Protein AF-A0A832MNH5-F1 (afdb_monomer)

Secondary structure (DSSP, 8-state):
-HHHHHHHHHHHHHHHSSS--HHHHHHHHHHHHHHHHHS----HHHHHHHHHHHHHHHHHHHHHHHH-SPP-SS-SPPHHHHHHHHHTTS--SSHHHHHHHHHHHHHHHHHHHT----HHHHHT-HHHHHHHHHHHHHHHHHHHHHHHHHHHHHTTS--S--SS----------SS------S--TTHHHHHHHHTSHHHHHHHHHHHHHHHHHHHH-GGGHHHHHHHHHHHHHHHTHHHHHHHHHHHHHHHHHHSPP----TTHHHHHHHHHHHHHHH-TTTHHHHHHHHHHHHHHHHHHT--TT-HHHHHHHHHHHHHHHHHHHHT--TTS-HHHHHHHHHHHHHHHHS-SBSS-GGGSGGG-HHHHHSHHHHHHHIIIIISTTSHHHHHHHHHHHHHHHHHHHHHHHHHHHHHHHHHHHHTTSEEEEEESSSEEEEE-TTSGGGSGGGHHHHHHHHHHHHHHHHHHHHHHHHHHHHHHHHHHHHHHHHHHHHHHS-HHHHHHHHHHHHHIIIII-GGGTTHHHHHIIIIITT--SPPPPPB-GGGBHHHHHHHHHHHHHHHHHHHS-TTTSHHHHHHHHHHHHHHHHTTTEEEE--STTSPPEEEE--S----HHHHHHHHHHHHHHHHHHTTTS--

Organism: NCBI:txid57487

Sequence (640 aa):
MLRKTVVFVVLILTLTCWALQLPDALNLYLELVREYETGSIQNPFLIKTVESLEHFALYRYYRFLIAGSVDKREATPDLGYYLSLIYSSYDFETEEEQLAAALFLSYLSSKLAKTRLTADYVMKDASFIDFFTRYRDVISREARSFFAWIIAYQVGLTDEKPPLDLVQRYRIEITDYSFTPPTDLKHLVDLTTFYSDPTIQSILTQALERVVENAKKDPARIAAHINREAAFVARDIVKPITNFQTYVAQTVQKITPGEKNYWWLRLIVYTCALFAAIRFVKLRSLLLGSVLGFEAIYLFFFFDPTSMYESLTYGLVLIFGFAFAALRLPKKRPIWLNVVCIILIVLAAIFPLVPRCEELSMDKREEFLGSRYYDLLKRELYVDELSLVSQYVRRLSSTMYTSMEDTKAIVNDLVETLANLNSRGVVTEILLSSNYGAFFNDLSSFFRYGGSKGRMEMFQPLSNTLRFYLLDERSRMKSFERDLDSLLKYSKRLVEYSAPRLRQEFKQHIEGLFSTKYPILSDLQSTFEKRIFQNSQRTASPHIRIFNNRSSLSIILITILVFLTNFFLNPKISVGPSIVLLIVSVMGWLNVRNLMLIVEQTSPLLQLQTSSSINPLVFLVAMFVASVNLLKLFRKGESR

pLDDT: mean 84.77, std 11.6, range [29.55, 96.69]

Radius of gyration: 37.99 Å; Cα contacts (8 Å, |Δi|>4): 698; chains: 1; bounding box: 120×50×114 Å

Foldseek 3Di:
DVVVVVVVVVLVVVLVPFAQPLVLLLVLLVVLLVCVVVVVDDDPLSVLLVVLLLLVLLLLQLCCLQVNDDDPPDPDDQQLVSSVLSLVVDDDPDLSPLQSSLLNSLVLLCVLQVHAQALVSSVPRPSLVVSLVVVLVLQLVLQLLLLLQVLCVLQCVDPDDRPDPDDNPHDDDDDPDDDDRDPDRSNSVVSRVLCPPVVLVVLSVVLSVQLVVVCVVPVVCSSVSSSVSSSVSSVVSVVVSVVVSSVSSNVSSVPPDDDPDPVCVLVVVLVVLVVVLVVPVVCVLVSLLVNLLVVLVCLQPPDDCLDPVRVVVLVVCLVVLVVCLVVCQDPPDPSPVLVVLVVLLVVQQVDFQFPQFPCSFQQVCVVSCVGPSVVVSLQQCDNPCPHLPNVLLVLLLVLLVVLVVLVVVLVVLVVVLVVVCVVQQAWVDFDPDPDGDTHGDCVHPCVDPVNVVVVCVSCVVSVVSVVVSVVVNVVSVVVSVVSVVVSLVSLQSSLQRDHPVSNVVVLVSVVCCCVPVRVSCVVCNVVCCVRRVPVRPDHTRDTHGQCFFSLSVSLSSLLSSLSSCLSPHPLSNSLSSLVSSLVSLVVCVVCVQFTQGDSHNSRHTNTGGTPGDGDSSSSVSSNSSSVVSVVVVVVVVVPD

Solvent-accessible surface area (backbone atoms only — not comparable to full-atom values): 34777 Å² total; per-residue (Å²): 113,70,73,60,52,51,51,51,52,50,51,50,54,62,60,65,74,48,37,87,49,62,70,57,17,52,50,52,25,52,47,54,51,48,25,64,75,70,66,66,73,75,55,69,69,56,52,52,44,58,58,47,45,53,38,48,28,49,35,54,35,52,44,39,73,44,72,40,87,74,76,92,66,93,73,75,77,55,70,36,50,64,51,27,56,53,57,77,70,55,89,67,94,47,71,33,56,47,53,15,49,22,52,41,48,33,48,50,42,22,59,45,63,73,48,81,66,39,36,69,56,37,67,67,17,43,36,40,45,50,50,52,49,53,51,48,55,52,50,42,54,51,34,25,58,52,40,29,43,47,47,37,24,28,36,46,54,38,87,70,77,59,103,57,102,76,70,66,78,42,78,56,95,64,94,88,64,84,73,79,76,84,88,78,61,50,48,49,66,56,53,54,56,49,52,68,38,68,68,52,47,52,50,44,53,54,37,47,52,52,38,56,54,46,35,75,76,44,59,91,47,41,70,59,44,41,52,51,40,12,44,56,49,19,60,60,49,55,57,53,51,53,53,49,52,52,49,52,27,48,48,47,45,69,70,52,86,76,86,80,79,63,70,68,56,53,55,58,54,46,52,53,41,50,52,47,26,69,75,36,66,89,49,23,41,58,42,55,8,47,52,48,21,52,48,42,52,41,41,63,76,66,59,52,78,52,39,69,70,56,39,49,52,55,48,49,54,49,55,53,50,50,50,51,53,67,74,59,66,62,95,85,61,82,51,61,65,60,51,50,50,51,52,46,52,54,51,35,71,70,48,43,34,28,58,45,32,55,83,72,20,49,70,69,38,63,69,45,72,74,34,76,47,38,59,51,46,50,32,57,56,45,68,36,77,85,7,64,50,34,46,40,53,51,49,47,48,49,52,50,52,54,50,52,52,53,52,51,49,54,53,47,54,52,51,50,54,51,50,55,33,35,77,69,52,38,37,76,50,74,42,92,57,101,63,74,48,77,41,66,39,81,85,33,65,67,79,39,81,89,16,50,65,61,53,50,65,65,46,47,61,57,53,53,50,53,54,50,50,58,53,50,51,55,51,47,50,57,48,42,54,54,48,49,52,50,46,49,54,47,50,37,44,39,41,32,50,31,24,73,68,58,39,52,55,48,51,53,48,51,52,47,41,23,66,69,77,38,52,93,46,43,79,50,53,64,52,46,45,62,72,40,60,70,76,46,87,60,65,48,40,51,65,40,44,36,81,32,24,54,66,52,34,25,50,50,54,38,40,49,52,39,49,50,38,43,70,78,46,59,50,72,28,29,46,48,28,23,54,50,42,41,55,51,32,51,52,46,58,76,45,57,46,62,37,41,30,56,66,52,71,50,47,59,68,43,77,44,77,56,89,54,64,71,51,62,54,57,43,54,45,34,42,48,55,27,50,56,50,54,52,58,50,57,64,61,65,78,76,118

Mean predicted aligned error: 11.55 Å

Structure (mmCIF, N/CA/C/O backbone):
data_AF-A0A832MNH5-F1
#
_entry.id   AF-A0A832MNH5-F1
#
loop_
_atom_site.group_PDB
_atom_site.id
_atom_site.type_symbol
_atom_site.label_atom_id
_atom_site.label_alt_id
_atom_site.label_comp_id
_atom_site.label_asym_id
_atom_site.label_entity_id
_atom_site.label_seq_id
_atom_site.pdbx_PDB_ins_code
_atom_site.Cartn_x
_atom_site.Cartn_y
_atom_site.Cartn_z
_atom_site.occupancy
_atom_site.B_iso_or_equiv
_atom_site.auth_seq_id
_atom_site.auth_comp_id
_atom_site.auth_asym_id
_atom_site.auth_atom_id
_atom_site.pdbx_PDB_model_num
ATOM 1 N N . MET A 1 1 ? -53.118 -19.134 -32.551 1.00 46.53 1 MET A N 1
ATOM 2 C CA . MET A 1 1 ? -52.658 -17.890 -31.891 1.00 46.53 1 MET A CA 1
ATOM 3 C C . MET A 1 1 ? -51.811 -18.155 -30.648 1.00 46.53 1 MET A C 1
ATOM 5 O O . MET A 1 1 ? -50.698 -17.658 -30.641 1.00 46.53 1 MET A O 1
ATOM 9 N N . LEU A 1 2 ? -52.235 -19.001 -29.694 1.00 42.25 2 LEU A N 1
ATOM 10 C CA . LEU A 1 2 ? -51.480 -19.311 -28.457 1.00 42.25 2 LEU A CA 1
ATOM 11 C C . LEU A 1 2 ? -49.992 -19.680 -28.656 1.00 42.25 2 LEU A C 1
ATOM 13 O O . LEU A 1 2 ? -49.142 -19.248 -27.891 1.00 42.25 2 LEU A O 1
ATOM 17 N N . ARG A 1 3 ? -49.654 -20.441 -29.707 1.00 41.94 3 ARG A N 1
ATOM 18 C CA . ARG A 1 3 ? -48.266 -20.868 -29.978 1.00 41.94 3 ARG A CA 1
ATOM 19 C C . ARG A 1 3 ? -47.339 -19.713 -30.389 1.00 41.94 3 ARG A C 1
ATOM 21 O O . ARG A 1 3 ? -46.161 -19.757 -30.071 1.00 41.94 3 ARG A O 1
ATOM 28 N N . LYS A 1 4 ? -47.865 -18.674 -31.057 1.00 42.59 4 LYS A N 1
ATOM 29 C CA . LYS A 1 4 ? -47.094 -17.471 -31.426 1.00 42.59 4 LYS A CA 1
ATOM 30 C C . LYS A 1 4 ? -46.945 -16.519 -30.237 1.00 42.59 4 LYS A C 1
ATOM 32 O O . LYS A 1 4 ? -45.876 -15.954 -30.073 1.00 42.59 4 LYS A O 1
ATOM 37 N N . THR A 1 5 ? -47.960 -16.399 -29.378 1.00 48.41 5 THR A N 1
ATOM 38 C CA . THR A 1 5 ? -47.883 -15.586 -28.152 1.00 48.41 5 THR A CA 1
ATOM 39 C C . THR A 1 5 ? -46.960 -16.196 -27.101 1.00 48.41 5 THR A C 1
ATOM 41 O O . THR A 1 5 ? -46.208 -15.459 -26.482 1.00 48.41 5 THR A O 1
ATOM 44 N N . VAL A 1 6 ? -46.940 -17.524 -26.936 1.00 49.06 6 VAL A N 1
ATOM 45 C CA . VAL A 1 6 ? -46.003 -18.193 -26.013 1.00 49.06 6 VAL A CA 1
ATOM 46 C C . VAL A 1 6 ? -44.562 -18.092 -26.514 1.00 49.06 6 VAL A C 1
ATOM 48 O O . VAL A 1 6 ? -43.682 -17.796 -25.722 1.00 49.06 6 VAL A O 1
ATOM 51 N N . VAL A 1 7 ? -44.310 -18.240 -27.821 1.00 48.41 7 VAL A N 1
ATOM 52 C CA . VAL A 1 7 ? -42.964 -18.019 -28.385 1.00 48.41 7 VAL A CA 1
ATOM 53 C C . VAL A 1 7 ? -42.536 -16.557 -28.243 1.00 48.41 7 VAL A C 1
ATOM 55 O O . VAL A 1 7 ? -41.388 -16.318 -27.910 1.00 48.41 7 VAL A O 1
ATOM 58 N N . PHE A 1 8 ? -43.444 -15.588 -28.409 1.00 46.19 8 PHE A N 1
ATOM 59 C CA . PHE A 1 8 ? -43.148 -14.160 -28.231 1.00 46.19 8 PHE A CA 1
ATOM 60 C C . PHE A 1 8 ? -42.892 -13.787 -26.761 1.00 46.19 8 PHE A C 1
ATOM 62 O O . PHE A 1 8 ? -41.974 -13.030 -26.479 1.00 46.19 8 PHE A O 1
ATOM 69 N N . VAL A 1 9 ? -43.643 -14.362 -25.814 1.00 46.88 9 VAL A N 1
ATOM 70 C CA . VAL A 1 9 ? -43.421 -14.168 -24.368 1.00 46.88 9 VAL A CA 1
ATOM 71 C C . VAL A 1 9 ? -42.144 -14.868 -23.903 1.00 46.88 9 VAL A C 1
ATOM 73 O O . VAL A 1 9 ? -41.419 -14.292 -23.106 1.00 46.88 9 VAL A O 1
ATOM 76 N N . VAL A 1 10 ? -41.819 -16.054 -24.430 1.00 45.59 10 VAL A N 1
ATOM 77 C CA . VAL A 1 10 ? -40.551 -16.746 -24.141 1.00 45.59 10 VAL A CA 1
ATOM 78 C C . VAL A 1 10 ? -39.364 -16.012 -24.775 1.00 45.59 10 VAL A C 1
ATOM 80 O O . VAL A 1 10 ? -38.353 -15.874 -24.103 1.00 45.59 10 VAL A O 1
ATOM 83 N N . LEU A 1 11 ? -39.495 -15.456 -25.990 1.00 43.59 11 LEU A N 1
ATOM 84 C CA . LEU A 1 11 ? -38.457 -14.615 -26.608 1.00 43.59 11 LEU A CA 1
ATOM 85 C C . LEU A 1 11 ? -38.234 -13.310 -25.834 1.00 43.59 11 LEU A C 1
ATOM 87 O O . LEU A 1 11 ? -37.090 -12.912 -25.634 1.00 43.59 11 LEU A O 1
ATOM 91 N N . ILE A 1 12 ? -39.309 -12.666 -25.364 1.00 43.06 12 ILE A N 1
ATOM 92 C CA . ILE A 1 12 ? -39.227 -11.460 -24.528 1.00 43.06 12 ILE A CA 1
ATOM 93 C C . ILE A 1 12 ? -38.635 -11.787 -23.152 1.00 43.06 12 ILE A C 1
ATOM 95 O O . ILE A 1 12 ? -37.790 -11.031 -22.686 1.00 43.06 12 ILE A O 1
ATOM 99 N N . LEU A 1 13 ? -38.988 -12.923 -22.536 1.00 35.66 13 LEU A N 1
ATOM 100 C CA . LEU A 1 13 ? -38.376 -13.354 -21.273 1.00 35.66 13 LEU A CA 1
ATOM 101 C C . LEU A 1 13 ? -36.886 -13.688 -21.434 1.00 35.66 13 LEU A C 1
ATOM 103 O O . LEU A 1 13 ? -36.093 -13.346 -20.562 1.00 35.66 13 LEU A O 1
ATOM 107 N N . THR A 1 14 ? -36.479 -14.296 -22.555 1.00 37.00 14 THR A N 1
ATOM 108 C CA . THR A 1 14 ? -35.053 -14.525 -22.841 1.00 37.00 14 THR A CA 1
ATOM 109 C C . THR A 1 14 ? -34.303 -13.229 -23.162 1.00 37.00 14 THR A C 1
ATOM 111 O O . THR A 1 14 ? -33.125 -13.133 -22.837 1.00 37.00 14 THR A O 1
ATOM 114 N N . LEU A 1 15 ? -34.979 -12.211 -23.714 1.00 37.72 15 LEU A N 1
ATOM 115 C CA . LEU A 1 15 ? -34.418 -10.873 -23.958 1.00 37.72 15 LEU A CA 1
ATOM 116 C C . LEU A 1 15 ? -34.297 -10.025 -22.678 1.00 37.72 15 LEU A C 1
ATOM 118 O O . LEU A 1 15 ? -33.473 -9.118 -22.636 1.00 37.72 15 LEU A O 1
ATOM 122 N N . THR A 1 16 ? -35.070 -10.315 -21.625 1.00 37.19 16 THR A N 1
ATOM 123 C CA . THR A 1 16 ? -34.945 -9.634 -20.319 1.00 37.19 16 THR A CA 1
ATOM 124 C C . THR A 1 16 ? -33.882 -10.234 -19.399 1.00 37.19 16 THR A C 1
ATOM 126 O O . THR A 1 16 ? -33.537 -9.616 -18.398 1.00 37.19 16 THR A O 1
ATOM 129 N N . CYS A 1 17 ? -33.340 -11.413 -19.716 1.00 33.81 17 CYS A N 1
ATOM 130 C CA . CYS A 1 17 ? -32.379 -12.097 -18.845 1.00 33.81 17 CYS A CA 1
ATOM 131 C C . CYS A 1 17 ? -30.918 -11.618 -18.981 1.00 33.81 17 CYS A C 1
ATOM 133 O O . CYS A 1 17 ? -30.065 -12.199 -18.321 1.00 33.81 17 CYS A O 1
ATOM 135 N N . TRP A 1 18 ? -30.602 -10.632 -19.836 1.00 48.25 18 TRP A N 1
ATOM 136 C CA . TRP A 1 18 ? -29.202 -10.376 -20.232 1.00 48.25 18 TRP A CA 1
ATOM 137 C C . TRP A 1 18 ? -28.800 -8.895 -20.416 1.00 48.25 18 TRP A C 1
ATOM 139 O O . TRP A 1 18 ? -27.754 -8.642 -21.005 1.00 48.25 18 TRP A O 1
ATOM 149 N N . ALA A 1 19 ? -29.573 -7.929 -19.902 1.00 60.22 19 ALA A N 1
ATOM 150 C CA . ALA A 1 19 ? -29.163 -6.516 -19.795 1.00 60.22 19 ALA A CA 1
ATOM 151 C C . ALA A 1 19 ? -28.878 -6.161 -18.327 1.00 60.22 19 ALA A C 1
ATOM 153 O O . ALA A 1 19 ? -29.537 -6.734 -17.461 1.00 60.22 19 ALA A O 1
ATOM 154 N N . LEU A 1 20 ? -27.966 -5.215 -18.055 1.00 72.75 20 LEU A N 1
ATOM 155 C CA . LEU A 1 20 ? -27.570 -4.851 -16.688 1.00 72.75 20 LEU A CA 1
ATOM 156 C C . LEU A 1 20 ? -28.788 -4.392 -15.874 1.00 72.75 20 LEU A C 1
ATOM 158 O O . LEU A 1 20 ? -29.301 -3.278 -16.035 1.00 72.75 20 LEU A O 1
ATOM 162 N N . GLN A 1 21 ? -29.233 -5.226 -14.940 1.00 80.88 21 GLN A N 1
ATOM 163 C CA . GLN A 1 21 ? -30.368 -4.925 -14.079 1.00 80.88 21 GLN A CA 1
ATOM 164 C C . GLN A 1 21 ? -29.902 -4.094 -12.888 1.00 80.88 21 GLN A C 1
ATOM 166 O O . GLN A 1 21 ? -29.663 -4.588 -11.787 1.00 80.88 21 GLN A O 1
ATOM 171 N N . LEU A 1 22 ? -29.790 -2.781 -13.104 1.00 83.44 22 LEU A N 1
ATOM 172 C CA . LEU A 1 22 ? -29.349 -1.849 -12.066 1.00 83.44 22 LEU A CA 1
ATOM 173 C C . LEU A 1 22 ? -30.113 -1.996 -10.729 1.00 83.44 22 LEU A C 1
ATOM 175 O O . LEU A 1 22 ? -29.455 -1.945 -9.690 1.00 83.44 22 LEU A O 1
ATOM 179 N N . PRO A 1 23 ? -31.451 -2.179 -10.689 1.00 86.25 23 PRO A N 1
ATOM 180 C CA . PRO A 1 23 ? -32.159 -2.389 -9.425 1.00 86.25 23 PRO A CA 1
ATOM 181 C C . PRO A 1 23 ? -31.657 -3.609 -8.643 1.00 86.25 23 PRO A C 1
ATOM 183 O O . PRO A 1 23 ? -31.485 -3.517 -7.429 1.00 86.25 23 PRO A O 1
ATOM 186 N N . ASP A 1 24 ? -31.363 -4.711 -9.330 1.00 88.56 24 ASP A N 1
ATOM 187 C CA . ASP A 1 24 ? -30.902 -5.954 -8.712 1.00 88.56 24 ASP A CA 1
ATOM 188 C C . ASP A 1 24 ? -29.473 -5.804 -8.191 1.00 88.56 24 ASP A C 1
ATOM 190 O O . ASP A 1 24 ? -29.202 -6.131 -7.034 1.00 88.56 24 ASP A O 1
ATOM 194 N N . ALA A 1 25 ? -28.592 -5.174 -8.974 1.00 90.88 25 ALA A N 1
ATOM 195 C CA . ALA A 1 25 ? -27.240 -4.829 -8.534 1.00 90.88 25 ALA A CA 1
ATOM 196 C C . ALA A 1 25 ? -27.244 -3.915 -7.291 1.00 90.88 25 ALA A C 1
ATOM 198 O O . ALA A 1 25 ? -26.451 -4.099 -6.367 1.00 90.88 25 ALA A O 1
ATOM 199 N N . LEU A 1 26 ? -28.147 -2.927 -7.230 1.00 91.12 26 LEU A N 1
ATOM 200 C CA . LEU A 1 26 ? -28.269 -2.030 -6.075 1.00 91.12 26 LEU A CA 1
ATOM 201 C C . LEU A 1 26 ? -28.852 -2.740 -4.845 1.00 91.12 26 LEU A C 1
ATOM 203 O O . LEU A 1 26 ? -28.420 -2.458 -3.727 1.00 91.12 26 LEU A O 1
ATOM 207 N N . ASN A 1 27 ? -29.798 -3.663 -5.032 1.00 93.44 27 ASN A N 1
ATOM 208 C CA . ASN A 1 27 ? -30.340 -4.481 -3.946 1.00 93.44 27 ASN A CA 1
ATOM 209 C C . ASN A 1 27 ? -29.266 -5.405 -3.363 1.00 93.44 27 ASN A C 1
ATOM 211 O O . ASN A 1 27 ? -29.088 -5.426 -2.144 1.00 93.44 27 ASN A O 1
ATOM 215 N N . LEU A 1 28 ? -28.498 -6.082 -4.221 1.00 93.88 28 LEU A N 1
ATOM 216 C CA . LEU A 1 28 ? -27.390 -6.944 -3.808 1.00 93.88 28 LEU A CA 1
ATOM 217 C C . LEU A 1 28 ? -26.290 -6.130 -3.110 1.00 93.88 28 LEU A C 1
ATOM 219 O O . LEU A 1 28 ? -25.780 -6.531 -2.069 1.00 93.88 28 LEU A O 1
ATOM 223 N N . TYR A 1 29 ? -25.982 -4.927 -3.603 1.00 95.06 29 TYR A N 1
ATOM 224 C CA . TYR A 1 29 ? -25.091 -3.990 -2.913 1.00 95.06 29 TYR A CA 1
ATOM 225 C C . TYR A 1 29 ? -25.575 -3.659 -1.488 1.00 95.06 29 TYR A C 1
ATOM 227 O O . TYR A 1 29 ? -24.785 -3.702 -0.542 1.00 95.06 29 TYR A O 1
ATOM 235 N N . LEU A 1 30 ? -26.858 -3.330 -1.310 1.00 94.31 30 LEU A N 1
ATOM 236 C CA . LEU A 1 30 ? -27.419 -3.017 0.009 1.00 94.31 30 LEU A CA 1
ATOM 237 C C . LEU A 1 30 ? -27.418 -4.234 0.942 1.00 94.31 30 LEU A C 1
ATOM 239 O O . LEU A 1 30 ? -27.206 -4.076 2.146 1.00 94.31 30 LEU A O 1
ATOM 243 N N . GLU A 1 31 ? -27.621 -5.433 0.399 1.00 93.88 31 GLU A N 1
ATOM 244 C CA . GLU A 1 31 ? -27.494 -6.691 1.133 1.00 93.88 31 GLU A CA 1
ATOM 245 C C . GLU A 1 31 ? -26.058 -6.906 1.621 1.00 93.88 31 GLU A C 1
ATOM 247 O O . GLU A 1 31 ? -25.856 -7.073 2.823 1.00 93.88 31 GLU A O 1
ATOM 252 N N . LEU A 1 32 ? -25.055 -6.757 0.747 1.00 93.88 32 LEU A N 1
ATOM 253 C CA . LEU A 1 32 ? -23.636 -6.832 1.119 1.00 93.88 32 LEU A CA 1
ATOM 254 C C . LEU A 1 32 ? -23.273 -5.819 2.215 1.00 93.88 32 LEU A C 1
ATOM 256 O O . LEU A 1 32 ? -22.580 -6.153 3.179 1.00 93.88 32 LEU A O 1
ATOM 260 N N . VAL A 1 33 ? -23.760 -4.578 2.101 1.00 93.38 33 VAL A N 1
ATOM 261 C CA . VAL A 1 33 ? -23.569 -3.540 3.127 1.00 93.38 33 VAL A CA 1
ATOM 262 C C . VAL A 1 33 ? -24.177 -3.972 4.460 1.00 93.38 33 VAL A C 1
ATOM 264 O O . VAL A 1 33 ? -23.527 -3.855 5.500 1.00 93.38 33 VAL A O 1
ATOM 267 N N . ARG A 1 34 ? -25.408 -4.489 4.442 1.00 92.25 34 ARG A N 1
ATOM 268 C CA . ARG A 1 34 ? -26.119 -4.927 5.644 1.00 92.25 34 ARG A CA 1
ATOM 269 C C . ARG A 1 34 ? -25.452 -6.136 6.294 1.00 92.25 34 ARG A C 1
ATOM 271 O O . ARG A 1 34 ? -25.288 -6.134 7.514 1.00 92.25 34 ARG A O 1
ATOM 278 N N . GLU A 1 35 ? -25.070 -7.149 5.523 1.00 93.19 35 GLU A N 1
ATOM 279 C CA . GLU A 1 35 ? -24.351 -8.325 6.026 1.00 93.19 35 GLU A CA 1
ATOM 280 C C . GLU A 1 35 ? -23.033 -7.919 6.687 1.00 93.19 35 GLU A C 1
ATOM 282 O O . GLU A 1 35 ? -22.735 -8.359 7.798 1.00 93.19 35 GLU A O 1
ATOM 287 N N . TYR A 1 36 ? -22.283 -7.010 6.056 1.00 91.38 36 TYR A N 1
ATOM 288 C CA . TYR A 1 36 ? -21.029 -6.504 6.602 1.00 91.38 36 TYR A CA 1
ATOM 289 C C . TYR A 1 36 ? -21.225 -5.727 7.912 1.00 91.38 36 TYR A C 1
ATOM 291 O O . TYR A 1 36 ? -20.483 -5.938 8.869 1.00 91.38 36 TYR A O 1
ATOM 299 N N . GLU A 1 37 ? -22.226 -4.842 7.990 1.00 88.50 37 GLU A N 1
ATOM 300 C CA . GLU A 1 37 ? -22.488 -4.053 9.204 1.00 88.50 37 GLU A CA 1
ATOM 301 C C . GLU A 1 37 ? -23.060 -4.888 10.360 1.00 88.50 37 GLU A C 1
ATOM 303 O O . GLU A 1 37 ? -22.793 -4.591 11.524 1.00 88.50 37 GLU A O 1
ATOM 308 N N . THR A 1 38 ? -23.844 -5.926 10.061 1.00 87.25 38 THR A N 1
ATOM 309 C CA . THR A 1 38 ? -24.453 -6.805 11.078 1.00 87.25 38 THR A CA 1
ATOM 310 C C . THR A 1 38 ? -23.549 -7.964 11.498 1.00 87.25 38 THR A C 1
ATOM 312 O O . THR A 1 38 ? -23.761 -8.541 12.565 1.00 87.25 38 THR A O 1
ATOM 315 N N . GLY A 1 39 ? -22.540 -8.300 10.691 1.00 83.75 39 GLY A N 1
ATOM 316 C CA . GLY A 1 39 ? -21.614 -9.407 10.927 1.00 83.75 39 GLY A CA 1
ATOM 317 C C . GLY A 1 39 ? -22.169 -10.790 10.567 1.00 83.75 39 GLY A C 1
ATOM 318 O O . GLY A 1 39 ? -21.464 -11.782 10.740 1.00 83.75 39 GLY A O 1
ATOM 319 N N . SER A 1 40 ? -23.403 -10.889 10.059 1.00 86.62 40 SER A N 1
ATOM 320 C CA . SER A 1 40 ? -23.999 -12.148 9.593 1.00 86.62 40 SER A CA 1
ATOM 321 C C . SER A 1 40 ? -23.632 -12.407 8.131 1.00 86.62 40 SER A C 1
ATOM 323 O O . SER A 1 40 ? -24.478 -12.317 7.245 1.00 86.62 40 SER A O 1
ATOM 325 N N . ILE A 1 41 ? -22.351 -12.677 7.889 1.00 87.50 41 ILE A N 1
ATOM 326 C CA . ILE A 1 41 ? -21.792 -12.843 6.546 1.00 87.50 41 ILE A CA 1
ATOM 327 C C . ILE A 1 41 ? -22.236 -14.191 5.968 1.00 87.50 41 ILE A C 1
A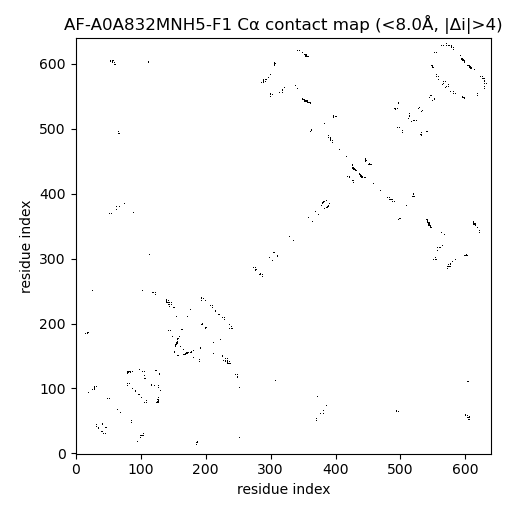TOM 329 O O . ILE A 1 41 ? -21.921 -15.240 6.534 1.00 87.50 41 ILE A O 1
ATOM 333 N N . GLN A 1 42 ? -22.942 -14.158 4.840 1.00 87.81 42 GLN A N 1
ATOM 334 C CA . GLN A 1 42 ? -23.367 -15.346 4.094 1.00 87.81 42 GLN A CA 1
ATOM 335 C C . GLN A 1 42 ? -22.860 -15.313 2.653 1.00 87.81 42 GLN A C 1
ATOM 337 O O . GLN A 1 42 ? -22.514 -16.360 2.104 1.00 87.81 42 GLN A O 1
ATOM 342 N N . ASN A 1 43 ? -22.771 -14.125 2.052 1.00 89.75 43 ASN A N 1
ATOM 343 C CA . ASN A 1 43 ? -22.361 -13.989 0.665 1.00 89.75 43 ASN A CA 1
ATOM 344 C C . ASN A 1 43 ? -20.890 -14.437 0.450 1.00 89.75 43 ASN A C 1
ATOM 346 O O . ASN A 1 43 ? -19.992 -13.926 1.134 1.00 89.75 43 ASN A O 1
ATOM 350 N N . PRO A 1 44 ? -20.598 -15.332 -0.520 1.00 90.88 44 PRO A N 1
ATOM 351 C CA . PRO A 1 44 ? -19.245 -15.852 -0.749 1.00 90.88 44 PRO A CA 1
ATOM 352 C C . PRO A 1 44 ? -18.199 -14.776 -1.069 1.00 90.88 44 PRO A C 1
ATOM 354 O O . PRO A 1 44 ? -17.056 -14.861 -0.607 1.00 90.88 44 PRO A O 1
ATOM 357 N N . PHE A 1 45 ? -18.580 -13.730 -1.810 1.00 92.38 45 PHE A N 1
ATOM 358 C CA . PHE A 1 45 ? -17.695 -12.601 -2.098 1.00 92.38 45 PHE A CA 1
ATOM 359 C C . PHE A 1 45 ? -17.311 -11.853 -0.813 1.00 92.38 45 PHE A C 1
ATOM 361 O O . PHE A 1 45 ? -16.152 -11.467 -0.630 1.00 92.38 45 PHE A O 1
ATOM 368 N N . LEU A 1 46 ? -18.258 -11.686 0.114 1.00 91.62 46 LEU A N 1
ATOM 369 C CA . LEU A 1 46 ? -18.024 -10.988 1.375 1.00 91.62 46 LEU A CA 1
ATOM 370 C C . LEU A 1 46 ? -17.127 -11.798 2.324 1.00 91.62 46 LEU A C 1
ATOM 372 O O . LEU A 1 46 ? -16.239 -11.218 2.950 1.00 91.62 46 LEU A O 1
ATOM 376 N N . ILE A 1 47 ? -17.286 -13.128 2.368 1.00 90.94 47 ILE A N 1
ATOM 377 C CA . ILE A 1 47 ? -16.391 -14.039 3.109 1.00 90.94 47 ILE A CA 1
ATOM 378 C C . ILE A 1 47 ? -14.947 -13.848 2.636 1.00 90.94 47 ILE A C 1
ATOM 380 O O . ILE A 1 47 ? -14.065 -13.524 3.435 1.00 90.94 47 ILE A O 1
ATOM 384 N N . LYS A 1 48 ? -14.726 -13.949 1.319 1.00 89.94 48 LYS A N 1
ATOM 385 C CA . LYS A 1 48 ? -13.402 -13.756 0.715 1.00 89.94 48 LYS A CA 1
ATOM 386 C C . LYS A 1 48 ? -12.859 -12.350 0.953 1.00 89.94 48 LYS A C 1
ATOM 388 O O . LYS A 1 48 ? -11.653 -12.172 1.129 1.00 89.94 48 LYS A O 1
ATOM 393 N N . THR A 1 49 ? -13.732 -11.344 0.965 1.00 91.69 49 THR A N 1
ATOM 394 C CA . THR A 1 49 ? -13.343 -9.959 1.243 1.00 91.69 49 THR A CA 1
ATOM 395 C C . THR A 1 49 ? -12.805 -9.815 2.663 1.00 91.69 49 THR A C 1
ATOM 397 O O . THR A 1 49 ? -11.739 -9.233 2.843 1.00 91.69 49 THR A O 1
ATOM 400 N N . VAL A 1 50 ? -13.483 -10.373 3.669 1.00 89.69 50 VAL A N 1
ATOM 401 C CA . VAL A 1 50 ? -13.036 -10.301 5.070 1.00 89.69 50 VAL A CA 1
ATOM 402 C C . VAL A 1 50 ? -11.719 -11.047 5.290 1.00 89.69 50 VAL A C 1
ATOM 404 O O . VAL A 1 50 ? -10.823 -10.500 5.931 1.00 89.69 50 VAL A O 1
ATOM 407 N N . GLU A 1 51 ? -11.557 -12.230 4.701 1.00 88.81 51 GLU A N 1
ATOM 408 C CA . GLU A 1 51 ? -10.286 -12.971 4.712 1.00 88.81 51 GLU A CA 1
ATOM 409 C C . GLU A 1 51 ? -9.155 -12.156 4.054 1.00 88.81 51 GLU A C 1
ATOM 411 O O . GLU A 1 51 ? -8.074 -11.957 4.612 1.00 88.81 51 GLU A O 1
ATOM 416 N N . SER A 1 52 ? -9.440 -11.564 2.892 1.00 90.81 52 SER A N 1
ATOM 417 C CA . SER A 1 52 ? -8.484 -10.732 2.159 1.00 90.81 52 SER A CA 1
ATOM 418 C C . SER A 1 52 ? -8.090 -9.459 2.916 1.00 90.81 52 SER A C 1
ATOM 420 O O . SER A 1 52 ? -6.958 -8.992 2.771 1.00 90.81 52 SER A O 1
ATOM 422 N N . LEU A 1 53 ? -8.975 -8.896 3.746 1.00 90.69 53 LEU A N 1
ATOM 423 C CA . LEU A 1 53 ? -8.654 -7.749 4.601 1.00 90.69 53 LEU A CA 1
ATOM 424 C C . LEU A 1 53 ? -7.601 -8.093 5.666 1.00 90.69 53 LEU A C 1
ATOM 426 O O . LEU A 1 53 ? -6.764 -7.239 5.977 1.00 90.69 53 LEU A O 1
ATOM 430 N N . GLU A 1 54 ? -7.587 -9.324 6.189 1.00 89.81 54 GLU A N 1
ATOM 431 C CA . GLU A 1 54 ? -6.511 -9.785 7.077 1.00 89.81 54 GLU A CA 1
ATOM 432 C C . GLU A 1 54 ? -5.178 -9.834 6.322 1.00 89.81 54 GLU A C 1
ATOM 434 O O . GLU A 1 54 ? -4.172 -9.289 6.787 1.00 89.81 54 GLU A O 1
ATOM 439 N N . HIS A 1 55 ? -5.166 -10.405 5.114 1.00 91.94 55 HIS A N 1
ATOM 440 C CA . HIS A 1 55 ? -3.968 -10.440 4.274 1.00 91.94 55 HIS A CA 1
ATOM 441 C C . HIS A 1 55 ? -3.481 -9.045 3.875 1.00 91.94 55 HIS A C 1
ATOM 443 O O . HIS A 1 55 ? -2.272 -8.810 3.842 1.00 91.94 55 HIS A O 1
ATOM 449 N N . PHE A 1 56 ? -4.389 -8.100 3.628 1.00 90.81 56 PHE A N 1
ATOM 450 C CA . PHE A 1 56 ? -4.045 -6.703 3.382 1.00 90.81 56 PHE A CA 1
ATOM 451 C C . PHE A 1 56 ? -3.350 -6.069 4.597 1.00 90.81 56 PHE A C 1
ATOM 453 O O . PHE A 1 56 ? -2.298 -5.439 4.441 1.00 90.81 56 PHE A O 1
ATOM 460 N N . ALA A 1 57 ? -3.875 -6.281 5.811 1.00 89.81 57 ALA A N 1
ATOM 461 C CA . ALA A 1 57 ? -3.234 -5.811 7.040 1.00 89.81 57 ALA A CA 1
ATOM 462 C C . ALA A 1 57 ? -1.851 -6.448 7.250 1.00 89.81 57 ALA A C 1
ATOM 464 O O . ALA A 1 57 ? -0.897 -5.743 7.590 1.00 89.81 57 ALA A O 1
ATOM 465 N N . LEU A 1 58 ? -1.712 -7.756 7.002 1.00 91.88 58 LEU A N 1
ATOM 466 C CA . LEU A 1 58 ? -0.428 -8.463 7.066 1.00 91.88 58 LEU A CA 1
ATOM 467 C C . LEU A 1 58 ? 0.571 -7.923 6.038 1.00 91.88 58 LEU A C 1
ATOM 469 O O . LEU A 1 58 ? 1.722 -7.663 6.382 1.00 91.88 58 LEU A O 1
ATOM 473 N N . TYR A 1 59 ? 0.139 -7.675 4.802 1.00 91.88 59 TYR A N 1
ATOM 474 C CA . TYR A 1 59 ? 0.976 -7.065 3.769 1.00 91.88 59 TYR A CA 1
ATOM 475 C C . TYR A 1 59 ? 1.495 -5.692 4.203 1.00 91.88 59 TYR A C 1
ATOM 477 O O . TYR A 1 59 ? 2.706 -5.456 4.169 1.00 91.88 59 TYR A O 1
ATOM 485 N N . ARG A 1 60 ? 0.609 -4.803 4.672 1.00 88.25 60 ARG A N 1
ATOM 486 C CA . ARG A 1 60 ? 0.994 -3.476 5.177 1.00 88.25 60 ARG A CA 1
ATOM 487 C C . ARG A 1 60 ? 1.964 -3.594 6.345 1.00 88.25 60 ARG A C 1
ATOM 489 O O . ARG A 1 60 ? 2.950 -2.860 6.410 1.00 88.25 60 ARG A O 1
ATOM 496 N N . TYR A 1 61 ? 1.726 -4.564 7.224 1.00 90.25 61 TYR A N 1
ATOM 497 C CA . TYR A 1 61 ? 2.568 -4.823 8.378 1.00 90.25 61 TYR A CA 1
ATOM 498 C C . TYR A 1 61 ? 3.969 -5.263 7.964 1.00 90.25 61 TYR A C 1
ATOM 500 O O . TYR A 1 61 ? 4.948 -4.650 8.390 1.00 90.25 61 TYR A O 1
ATOM 508 N N . TYR A 1 62 ? 4.088 -6.269 7.098 1.00 91.81 62 TYR A N 1
ATOM 509 C CA . TYR A 1 62 ? 5.378 -6.762 6.623 1.00 91.81 62 TYR A CA 1
ATOM 510 C C . TYR A 1 62 ? 6.128 -5.720 5.801 1.00 91.81 62 TYR A C 1
ATOM 512 O O . TYR A 1 62 ? 7.337 -5.554 5.975 1.00 91.81 62 TYR A O 1
ATOM 520 N N . ARG A 1 63 ? 5.417 -4.951 4.973 1.00 89.81 63 ARG A N 1
ATOM 521 C CA . ARG A 1 63 ? 5.993 -3.820 4.247 1.00 89.81 63 ARG A CA 1
ATOM 522 C C . ARG A 1 63 ? 6.585 -2.798 5.211 1.00 89.81 63 ARG A C 1
ATOM 524 O O . ARG A 1 63 ? 7.750 -2.441 5.061 1.00 89.81 63 ARG A O 1
ATOM 531 N N . PHE A 1 64 ? 5.835 -2.364 6.222 1.00 87.25 64 PHE A N 1
ATOM 532 C CA . PHE A 1 64 ? 6.332 -1.420 7.225 1.00 87.25 64 PHE A CA 1
ATOM 533 C C . PHE A 1 64 ? 7.491 -2.009 8.047 1.00 87.25 64 PHE A C 1
ATOM 535 O O . PHE A 1 64 ? 8.480 -1.331 8.341 1.00 87.25 64 PHE A O 1
ATOM 542 N N . LEU A 1 65 ? 7.412 -3.296 8.384 1.00 89.00 65 LEU A N 1
ATOM 543 C CA . LEU A 1 65 ? 8.441 -4.011 9.131 1.00 89.00 65 LEU A CA 1
ATOM 544 C C . LEU A 1 65 ? 9.755 -4.134 8.353 1.00 89.00 65 LEU A C 1
ATOM 546 O O . LEU A 1 65 ? 10.807 -4.097 8.987 1.00 89.00 65 LEU A O 1
ATOM 550 N N . ILE A 1 66 ? 9.722 -4.243 7.025 1.00 90.12 66 ILE A N 1
ATOM 551 C CA . ILE A 1 66 ? 10.915 -4.380 6.177 1.00 90.12 66 ILE A CA 1
ATOM 552 C C . ILE A 1 66 ? 11.388 -3.016 5.663 1.00 90.12 66 ILE A C 1
ATOM 554 O O . ILE A 1 66 ? 12.535 -2.631 5.895 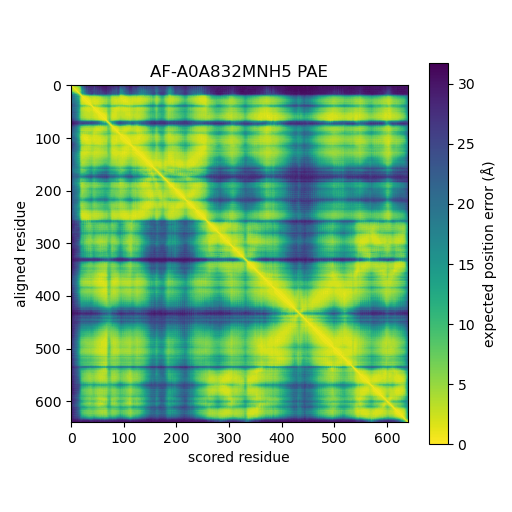1.00 90.12 66 ILE A O 1
ATOM 558 N N . ALA A 1 67 ? 10.508 -2.268 5.000 1.00 84.94 67 ALA A N 1
ATOM 559 C CA . ALA A 1 67 ? 10.836 -1.027 4.305 1.00 84.94 67 ALA A CA 1
ATOM 560 C C . ALA A 1 67 ? 10.631 0.248 5.134 1.00 84.94 67 ALA A C 1
ATOM 562 O O . ALA A 1 67 ? 11.184 1.288 4.788 1.00 84.94 67 ALA A O 1
ATOM 563 N N . GLY A 1 68 ? 9.912 0.175 6.257 1.00 79.38 68 GLY A N 1
ATOM 564 C CA . GLY A 1 68 ? 9.564 1.347 7.063 1.00 79.38 68 GLY A CA 1
ATOM 565 C C . GLY A 1 68 ? 8.410 2.159 6.471 1.00 79.38 68 GLY A C 1
ATOM 566 O O . GLY A 1 68 ? 7.682 1.693 5.596 1.00 79.38 68 GLY A O 1
ATOM 567 N N . SER A 1 69 ? 8.226 3.383 6.976 1.00 64.44 69 SER A N 1
ATOM 568 C CA . SER A 1 69 ? 7.269 4.338 6.412 1.00 64.44 69 SER A CA 1
ATOM 569 C C . SER A 1 69 ? 7.777 4.831 5.061 1.00 64.44 69 SER A C 1
ATOM 571 O O . SER A 1 69 ? 8.837 5.455 4.994 1.00 64.44 69 SER A O 1
ATOM 573 N N . VAL A 1 70 ? 7.030 4.562 3.996 1.00 55.88 70 VAL A N 1
ATOM 574 C CA . VAL A 1 70 ? 7.360 5.057 2.659 1.00 55.88 70 VAL A CA 1
ATOM 575 C C . VAL A 1 70 ? 6.888 6.506 2.544 1.00 55.88 70 VAL A C 1
ATOM 577 O O . VAL A 1 70 ? 5.761 6.828 2.922 1.00 55.88 70 VAL A O 1
ATOM 580 N N . ASP A 1 71 ? 7.756 7.387 2.043 1.00 45.06 71 ASP A N 1
ATOM 581 C CA . ASP A 1 71 ? 7.363 8.741 1.649 1.00 45.06 71 ASP A CA 1
ATOM 582 C C . ASP A 1 71 ? 6.218 8.648 0.631 1.00 45.06 71 ASP A C 1
ATOM 584 O O . ASP A 1 71 ? 6.325 7.905 -0.344 1.00 45.06 71 ASP A O 1
ATOM 588 N N . LYS A 1 72 ? 5.140 9.421 0.826 1.00 46.25 72 LYS A N 1
ATOM 589 C CA . LYS A 1 72 ? 3.981 9.537 -0.089 1.00 46.25 72 LYS A CA 1
ATOM 590 C C . LYS A 1 72 ? 4.346 10.185 -1.443 1.00 46.25 72 LYS A C 1
ATOM 592 O O . LYS A 1 72 ? 3.647 11.074 -1.920 1.00 46.25 72 LYS A O 1
ATOM 597 N N . ARG A 1 73 ? 5.474 9.823 -2.051 1.00 43.22 73 ARG A N 1
ATOM 598 C CA . ARG A 1 73 ? 5.875 10.279 -3.382 1.00 43.22 73 ARG A CA 1
ATOM 599 C C . ARG A 1 73 ? 5.377 9.269 -4.410 1.00 43.22 73 ARG A C 1
ATOM 601 O O . ARG A 1 73 ? 5.938 8.187 -4.516 1.00 43.22 73 ARG A O 1
ATOM 608 N N . GLU A 1 74 ? 4.301 9.658 -5.095 1.00 40.00 74 GLU A N 1
ATOM 609 C CA . GLU A 1 74 ? 3.757 9.235 -6.407 1.00 40.00 74 GLU A CA 1
ATOM 610 C C . GLU A 1 74 ? 3.580 7.739 -6.755 1.00 40.00 74 GLU A C 1
ATOM 612 O O . GLU A 1 74 ? 2.834 7.441 -7.680 1.00 40.00 74 GLU A O 1
ATOM 617 N N . ALA A 1 75 ? 4.166 6.788 -6.024 1.00 48.56 75 ALA A N 1
ATOM 618 C CA . ALA A 1 75 ? 4.193 5.369 -6.393 1.00 48.56 75 ALA A CA 1
ATOM 619 C C . ALA A 1 75 ? 3.485 4.433 -5.401 1.00 48.56 75 ALA A C 1
ATOM 621 O O . ALA A 1 75 ? 3.466 3.227 -5.617 1.00 48.56 75 ALA A O 1
ATOM 622 N N . THR A 1 76 ? 2.919 4.948 -4.306 1.00 57.19 76 THR A N 1
ATOM 623 C CA . THR A 1 76 ? 2.042 4.153 -3.433 1.00 57.19 76 THR A CA 1
ATOM 624 C C . THR A 1 76 ? 0.646 4.086 -4.042 1.00 57.19 76 THR A C 1
ATOM 626 O O . THR A 1 76 ? 0.016 5.141 -4.152 1.00 57.19 76 THR A O 1
ATOM 629 N N . PRO A 1 77 ? 0.139 2.888 -4.385 1.00 67.25 77 PRO A N 1
ATOM 630 C CA . PRO A 1 77 ? -1.250 2.735 -4.789 1.00 67.25 77 PRO A CA 1
ATOM 631 C C . PRO A 1 77 ? -2.209 3.282 -3.725 1.00 67.25 77 PRO A C 1
ATOM 633 O O . PRO A 1 77 ? -1.889 3.263 -2.532 1.00 67.25 77 PRO A O 1
ATOM 636 N N . ASP A 1 78 ? -3.376 3.766 -4.149 1.00 76.12 78 ASP A N 1
ATOM 637 C CA . ASP A 1 78 ? -4.442 4.184 -3.233 1.00 76.12 78 ASP A CA 1
ATOM 638 C C . ASP A 1 78 ? -5.161 2.961 -2.630 1.00 76.12 78 ASP A C 1
ATOM 640 O O . ASP A 1 78 ? -5.048 1.844 -3.139 1.00 76.12 78 ASP A O 1
ATOM 644 N N . LEU A 1 79 ? -5.919 3.153 -1.549 1.00 81.81 79 LEU A N 1
ATOM 645 C CA . LEU A 1 79 ? -6.701 2.107 -0.887 1.00 81.81 79 LEU A CA 1
ATOM 646 C C . LEU A 1 79 ? -7.592 1.335 -1.873 1.00 81.81 79 LEU A C 1
ATOM 648 O O . LEU A 1 79 ? -7.606 0.105 -1.841 1.00 81.81 79 LEU A O 1
ATOM 652 N N . GLY A 1 80 ? -8.250 2.045 -2.797 1.00 82.38 80 GLY A N 1
ATOM 653 C CA . GLY A 1 80 ? -9.079 1.437 -3.843 1.00 82.38 80 GLY A CA 1
ATOM 654 C C . GLY A 1 80 ? -8.310 0.444 -4.722 1.00 82.38 80 GLY A C 1
ATOM 655 O O . GLY A 1 80 ? -8.842 -0.605 -5.074 1.00 82.38 80 GLY A O 1
ATOM 656 N N . TYR A 1 81 ? -7.023 0.692 -4.999 1.00 84.38 81 TYR A N 1
ATOM 657 C CA . TYR A 1 81 ? -6.192 -0.259 -5.743 1.00 84.38 81 TYR A CA 1
ATOM 658 C C . TYR A 1 81 ? -5.960 -1.551 -4.949 1.00 84.38 81 TYR A C 1
ATOM 660 O O . TYR A 1 81 ? -6.107 -2.642 -5.495 1.00 84.38 81 TYR A O 1
ATOM 668 N N . TYR A 1 82 ? -5.650 -1.466 -3.652 1.00 86.88 82 TYR A N 1
ATOM 669 C CA . TYR A 1 82 ? -5.458 -2.674 -2.837 1.00 86.88 82 TYR A CA 1
ATOM 670 C C . TYR A 1 82 ? -6.734 -3.497 -2.707 1.00 86.88 82 TYR A C 1
ATOM 672 O O . TYR A 1 82 ? -6.662 -4.724 -2.690 1.00 86.88 82 TYR A O 1
ATOM 680 N N . LEU A 1 83 ? -7.891 -2.840 -2.624 1.00 90.00 83 LEU A N 1
ATOM 681 C CA . LEU A 1 83 ? -9.184 -3.517 -2.572 1.00 90.00 83 LEU A CA 1
ATOM 682 C C . LEU A 1 83 ? -9.571 -4.118 -3.930 1.00 90.00 83 LEU A C 1
ATOM 684 O O . LEU A 1 83 ? -10.150 -5.199 -3.965 1.00 90.00 83 LEU A O 1
ATOM 688 N N . SER A 1 84 ? -9.157 -3.515 -5.048 1.00 90.50 84 SER A N 1
ATOM 689 C CA . SER A 1 84 ? -9.378 -4.087 -6.388 1.00 90.50 84 SER A CA 1
ATOM 690 C C . SER A 1 84 ? -8.667 -5.430 -6.620 1.00 90.50 84 SER A C 1
ATOM 692 O O . SER A 1 84 ? -9.059 -6.211 -7.489 1.00 90.50 84 SER A O 1
ATOM 694 N N . LEU A 1 85 ? -7.659 -5.770 -5.807 1.00 89.06 85 LEU A N 1
ATOM 695 C CA . LEU A 1 85 ? -7.063 -7.112 -5.820 1.00 89.06 85 LEU A CA 1
ATOM 696 C C . LEU A 1 85 ? -8.045 -8.186 -5.340 1.00 89.06 85 LEU A C 1
ATOM 698 O O . LEU A 1 85 ? -7.965 -9.324 -5.794 1.00 89.06 85 LEU A O 1
ATOM 702 N N . ILE A 1 86 ? -8.986 -7.824 -4.465 1.00 91.00 86 ILE A N 1
ATOM 703 C CA . ILE A 1 86 ? -10.075 -8.705 -4.033 1.00 91.00 86 ILE A CA 1
ATOM 704 C C . ILE A 1 86 ? -11.023 -8.913 -5.212 1.00 91.00 86 ILE A C 1
ATOM 706 O O . ILE A 1 86 ? -11.275 -10.055 -5.592 1.00 91.00 86 ILE A O 1
ATOM 710 N N . TYR A 1 87 ? -11.445 -7.810 -5.842 1.00 91.56 87 TYR A N 1
ATOM 711 C CA . TYR A 1 87 ? -12.319 -7.807 -7.016 1.00 91.56 87 TYR A CA 1
ATOM 712 C C . TYR A 1 87 ? -11.783 -8.691 -8.148 1.00 91.56 87 TYR A C 1
ATOM 714 O O . TYR A 1 87 ? -12.455 -9.610 -8.595 1.00 91.56 87 TYR A O 1
ATOM 722 N N . SER A 1 88 ? -10.530 -8.483 -8.552 1.00 88.19 88 SER A N 1
ATOM 723 C CA . SER A 1 88 ? -9.889 -9.247 -9.634 1.00 88.19 88 SER A CA 1
ATOM 724 C C . SER A 1 88 ? -9.585 -10.709 -9.290 1.00 88.19 88 SER A C 1
ATOM 726 O O . SER A 1 88 ? -9.221 -11.481 -10.174 1.00 88.19 88 SER A O 1
ATOM 728 N N . SER A 1 89 ? -9.689 -11.096 -8.016 1.00 85.56 89 SER A N 1
ATOM 729 C CA . SER A 1 89 ? -9.470 -12.477 -7.582 1.00 85.56 89 SER A CA 1
ATOM 730 C C . SER A 1 89 ? -10.745 -13.313 -7.540 1.00 85.56 89 SER A C 1
ATOM 732 O O . SER A 1 89 ? -10.645 -14.522 -7.336 1.00 85.56 89 SER A O 1
ATOM 734 N N . TYR A 1 90 ? -11.920 -12.690 -7.615 1.00 88.75 90 TYR A N 1
ATOM 735 C CA . TYR A 1 90 ? -13.205 -13.368 -7.512 1.00 88.75 90 TYR A CA 1
ATOM 736 C C . TYR A 1 90 ? -13.819 -13.521 -8.904 1.00 88.75 90 TYR A C 1
ATOM 738 O O . TYR A 1 90 ? -13.879 -12.560 -9.668 1.00 88.75 90 TYR A O 1
ATOM 746 N N . ASP A 1 91 ? -14.266 -14.734 -9.217 1.00 88.94 91 ASP A N 1
ATOM 747 C CA . ASP A 1 91 ? -14.965 -15.021 -10.463 1.00 88.94 91 ASP A CA 1
ATOM 748 C C . ASP A 1 91 ? -16.460 -14.803 -10.229 1.00 88.94 91 ASP A C 1
ATOM 750 O O . ASP A 1 91 ? -17.080 -15.492 -9.422 1.00 88.94 91 ASP A O 1
ATOM 754 N N . PHE A 1 92 ? -17.020 -13.797 -10.896 1.00 89.44 92 PHE A N 1
ATOM 755 C CA . PHE A 1 92 ? -18.429 -13.433 -10.775 1.00 89.44 92 PHE A CA 1
ATOM 756 C C . PHE A 1 92 ? -19.258 -14.102 -11.868 1.00 89.44 92 PHE A C 1
ATOM 758 O O . PHE A 1 92 ? -18.821 -14.152 -13.022 1.00 89.44 92 PHE A O 1
ATOM 765 N N . GLU A 1 93 ? -20.464 -14.554 -11.528 1.00 86.12 93 GLU A N 1
ATOM 766 C CA . GLU A 1 93 ? -21.350 -15.226 -12.484 1.00 86.12 93 GLU A CA 1
ATOM 767 C C . GLU A 1 93 ? -22.153 -14.222 -13.321 1.00 86.12 93 GLU A C 1
ATOM 769 O O . GLU A 1 93 ? -22.418 -14.472 -14.499 1.00 86.12 93 GLU A O 1
ATOM 774 N N . THR A 1 94 ? -22.498 -13.068 -12.738 1.00 88.88 94 THR A N 1
ATOM 775 C CA . THR A 1 94 ? -23.361 -12.045 -13.355 1.00 88.88 94 THR A CA 1
ATOM 776 C C . THR A 1 94 ? -22.734 -10.647 -13.335 1.00 88.88 94 THR A C 1
ATOM 778 O O . THR A 1 94 ? -21.856 -10.348 -12.520 1.00 88.88 94 THR A O 1
ATOM 781 N N . GLU A 1 95 ? -23.167 -9.762 -14.241 1.00 88.12 95 GLU A N 1
ATOM 782 C CA . GLU A 1 95 ? -22.708 -8.363 -14.258 1.00 88.12 95 GLU A CA 1
ATOM 783 C C . GLU A 1 95 ? -23.268 -7.567 -13.068 1.00 88.12 95 GLU A C 1
ATOM 785 O O . GLU A 1 95 ? -22.617 -6.647 -12.567 1.00 88.12 95 GLU A O 1
ATOM 790 N N . GLU A 1 96 ? -24.436 -7.957 -12.559 1.00 91.38 96 GLU A N 1
ATOM 791 C CA . GLU A 1 96 ? -25.063 -7.391 -11.368 1.00 91.38 96 GLU A CA 1
ATOM 792 C C . GLU A 1 96 ? -24.211 -7.639 -10.123 1.00 91.38 96 GLU A C 1
ATOM 794 O O . GLU A 1 96 ? -23.948 -6.704 -9.363 1.00 91.38 96 GLU A O 1
ATOM 799 N N . GLU A 1 97 ? -23.723 -8.870 -9.938 1.00 92.31 97 GLU A N 1
ATOM 800 C CA . GLU A 1 97 ? -22.788 -9.211 -8.862 1.00 92.31 97 GLU A CA 1
ATOM 801 C C . GLU A 1 97 ? -21.480 -8.429 -8.987 1.00 92.31 97 GLU A C 1
ATOM 803 O O . GLU A 1 97 ? -20.977 -7.901 -7.992 1.00 92.31 97 GLU A O 1
ATOM 808 N N . GLN A 1 98 ? -20.948 -8.301 -10.207 1.00 93.38 98 GLN A N 1
ATOM 809 C CA . GLN A 1 98 ? -19.737 -7.525 -10.475 1.00 93.38 98 GLN A CA 1
ATOM 810 C C . GLN A 1 98 ? -19.910 -6.054 -10.092 1.00 93.38 98 GLN A C 1
ATOM 812 O O . GLN A 1 98 ? -19.048 -5.483 -9.416 1.00 93.38 98 GLN A O 1
ATOM 817 N N . LEU A 1 99 ? -21.012 -5.427 -10.503 1.00 94.88 99 LEU A N 1
ATOM 818 C CA . LEU A 1 99 ? -21.291 -4.035 -10.170 1.00 94.88 99 LEU A CA 1
ATOM 819 C C . LEU A 1 99 ? -21.513 -3.869 -8.663 1.00 94.88 99 LEU A C 1
ATOM 821 O O . LEU A 1 99 ? -20.929 -2.973 -8.050 1.00 94.88 99 LEU A O 1
ATOM 825 N N . ALA A 1 100 ? -22.308 -4.742 -8.045 1.00 95.56 100 ALA A N 1
ATOM 826 C CA . ALA A 1 100 ? -22.587 -4.703 -6.614 1.00 95.56 100 ALA A CA 1
ATOM 827 C C . ALA A 1 100 ? -21.311 -4.849 -5.771 1.00 95.56 100 ALA A C 1
ATOM 829 O O . ALA A 1 100 ? -21.107 -4.087 -4.823 1.00 95.56 100 ALA A O 1
ATOM 830 N N . ALA A 1 101 ? -20.418 -5.766 -6.148 1.00 95.31 101 ALA A N 1
ATOM 831 C CA . ALA A 1 101 ? -19.120 -5.957 -5.511 1.00 95.31 101 ALA A CA 1
ATOM 832 C C . ALA A 1 101 ? -18.221 -4.719 -5.647 1.00 95.31 101 ALA A C 1
ATOM 834 O O . ALA A 1 101 ? -17.631 -4.276 -4.661 1.00 95.31 101 ALA A O 1
ATOM 835 N N . ALA A 1 102 ? -18.149 -4.105 -6.832 1.00 95.62 102 ALA A N 1
ATOM 836 C CA . ALA A 1 102 ? -17.376 -2.879 -7.042 1.00 95.62 102 ALA A CA 1
ATOM 837 C C . ALA A 1 102 ? -17.903 -1.700 -6.197 1.00 95.62 102 ALA A C 1
ATOM 839 O O . ALA A 1 102 ? -17.131 -0.956 -5.580 1.00 95.62 102 ALA A O 1
ATOM 840 N N . LEU A 1 103 ? -19.228 -1.556 -6.106 1.00 95.50 103 LEU A N 1
ATOM 841 C CA . LEU A 1 103 ? -19.882 -0.562 -5.252 1.00 95.50 103 LEU A CA 1
ATOM 842 C C . LEU A 1 103 ? -19.646 -0.841 -3.763 1.00 95.50 103 LEU A C 1
ATOM 844 O O . LEU A 1 103 ? -19.386 0.086 -2.989 1.00 95.50 103 LEU A O 1
ATOM 848 N N . PHE A 1 104 ? -19.678 -2.111 -3.360 1.00 95.38 104 PHE A N 1
ATOM 849 C CA . PHE A 1 104 ? -19.361 -2.525 -1.999 1.00 95.38 104 PHE A CA 1
ATOM 850 C C . PHE A 1 104 ? -17.908 -2.205 -1.633 1.00 95.38 104 PHE A C 1
ATOM 852 O O . PHE A 1 104 ? -17.660 -1.664 -0.557 1.00 95.38 104 PHE A O 1
ATOM 859 N N . LEU A 1 105 ? -16.945 -2.454 -2.524 1.00 94.69 105 LEU A N 1
ATOM 860 C CA . LEU A 1 105 ? -15.541 -2.108 -2.282 1.00 94.69 105 LEU A CA 1
ATOM 861 C C . LEU A 1 105 ? -15.326 -0.594 -2.193 1.00 94.69 105 LEU A C 1
ATOM 863 O O . LEU A 1 105 ? -14.576 -0.147 -1.327 1.00 94.69 105 LEU A O 1
ATOM 867 N N . SER A 1 106 ? -16.051 0.203 -2.984 1.00 93.81 106 SER A N 1
ATOM 868 C CA . SER A 1 106 ? -16.051 1.670 -2.855 1.00 93.81 106 SER A CA 1
ATOM 869 C C . SER A 1 106 ? -16.551 2.113 -1.472 1.00 93.81 106 SER A C 1
ATOM 871 O O . SER A 1 106 ? -15.961 2.975 -0.813 1.00 93.81 106 SER A O 1
ATOM 873 N N . TYR A 1 107 ? -17.628 1.487 -0.995 1.00 93.19 107 TYR A N 1
ATOM 874 C CA . TYR A 1 107 ? -18.157 1.696 0.348 1.00 93.19 107 TYR A CA 1
ATOM 875 C C . TYR A 1 107 ? -17.154 1.283 1.436 1.00 93.19 107 TYR A C 1
ATOM 877 O O . TYR A 1 107 ? -16.864 2.078 2.334 1.00 93.19 107 TYR A O 1
ATOM 885 N N . LEU A 1 108 ? -16.566 0.091 1.332 1.00 92.38 108 LEU A N 1
ATOM 886 C CA . LEU A 1 108 ? -15.561 -0.427 2.261 1.00 92.38 108 LEU A CA 1
ATOM 887 C C . LEU A 1 108 ? -14.324 0.478 2.318 1.00 92.38 108 LEU A C 1
ATOM 889 O O . LEU A 1 108 ? -13.847 0.801 3.406 1.00 92.38 108 LEU A O 1
ATOM 893 N N . SER A 1 109 ? -13.859 0.949 1.162 1.00 90.69 109 SER A N 1
ATOM 894 C CA . SER A 1 109 ? -12.774 1.920 1.034 1.00 90.69 109 SER A CA 1
ATOM 895 C C . SER A 1 109 ? -13.088 3.199 1.819 1.00 90.69 109 SER A C 1
ATOM 897 O O . SER A 1 109 ? -12.295 3.617 2.664 1.00 90.69 109 SER A O 1
ATOM 899 N N . SER A 1 110 ? -14.301 3.753 1.672 1.00 88.81 110 SER A N 1
ATOM 900 C CA . SER A 1 110 ? -14.721 4.952 2.419 1.00 88.81 110 SER A CA 1
ATOM 901 C C . SER A 1 110 ? -14.783 4.721 3.935 1.00 88.81 110 SER A C 1
ATOM 903 O O . SER A 1 110 ? -14.351 5.572 4.718 1.00 88.81 110 SER A O 1
ATOM 905 N N . LYS A 1 111 ? -15.233 3.536 4.371 1.00 88.19 111 LYS A N 1
ATOM 906 C CA . LYS A 1 111 ? -15.285 3.148 5.790 1.00 88.19 111 LYS A CA 1
ATOM 907 C C . LYS A 1 111 ? -13.894 3.014 6.398 1.00 88.19 111 LYS A C 1
ATOM 909 O O . LYS A 1 111 ? -13.655 3.513 7.499 1.00 88.19 111 LYS A O 1
ATOM 914 N N . LEU A 1 112 ? -12.968 2.376 5.688 1.00 86.81 112 LEU A N 1
ATOM 915 C CA . LEU A 1 112 ? -11.570 2.247 6.100 1.00 86.81 112 LEU A CA 1
ATOM 916 C C . LEU A 1 112 ? -10.859 3.609 6.110 1.00 86.81 112 LEU A C 1
ATOM 918 O O . LEU A 1 112 ? -10.118 3.907 7.046 1.00 86.81 112 LEU A O 1
ATOM 922 N N . ALA A 1 113 ? -11.146 4.473 5.133 1.00 83.12 113 ALA A N 1
ATOM 923 C CA . ALA A 1 113 ? -10.648 5.847 5.071 1.00 83.12 113 ALA A CA 1
ATOM 924 C C . ALA A 1 113 ? -11.300 6.795 6.096 1.00 83.12 113 ALA A C 1
ATOM 926 O O . ALA A 1 113 ? -10.801 7.901 6.307 1.00 83.12 113 ALA A O 1
ATOM 927 N N . LYS A 1 114 ? -12.391 6.370 6.749 1.00 80.50 114 LYS A N 1
ATOM 928 C CA . LYS A 1 114 ? -13.197 7.174 7.687 1.00 80.50 114 LYS A CA 1
ATOM 929 C C . LYS A 1 114 ? -13.766 8.438 7.034 1.00 80.50 114 LYS A C 1
ATOM 931 O O . LYS A 1 114 ? -13.875 9.491 7.667 1.00 80.50 114 LYS A O 1
ATOM 936 N N . THR A 1 115 ? -14.138 8.338 5.763 1.00 81.50 115 THR A N 1
ATOM 937 C CA . THR A 1 115 ? -14.732 9.418 4.972 1.00 81.50 115 THR A CA 1
ATOM 938 C C . THR A 1 115 ? -16.160 9.071 4.567 1.00 81.50 115 THR A C 1
ATOM 940 O O . THR A 1 115 ? -16.586 7.919 4.595 1.00 81.50 115 THR A O 1
ATOM 943 N N . ARG A 1 116 ? -16.948 10.092 4.213 1.00 85.06 116 ARG A N 1
ATOM 944 C CA . ARG A 1 116 ? -18.280 9.861 3.642 1.00 85.06 116 ARG A CA 1
ATOM 945 C C . ARG A 1 116 ? -18.135 9.339 2.218 1.00 85.06 116 ARG A C 1
ATOM 947 O O . ARG A 1 116 ? -17.348 9.893 1.453 1.00 85.06 116 ARG A O 1
ATOM 954 N N . LEU A 1 117 ? -18.956 8.357 1.855 1.00 89.12 117 LEU A N 1
ATOM 955 C CA . LEU A 1 117 ? -19.080 7.909 0.474 1.00 89.12 117 LEU A CA 1
ATOM 956 C C . LEU A 1 117 ? -19.726 9.024 -0.362 1.00 89.12 117 LEU A C 1
ATOM 958 O O . LEU A 1 117 ? -20.890 9.372 -0.164 1.00 89.12 117 LEU A O 1
ATOM 962 N N . THR A 1 118 ? -18.958 9.624 -1.266 1.00 90.75 118 THR A N 1
ATOM 963 C CA . THR A 1 118 ? -19.450 10.604 -2.245 1.00 90.75 118 THR A CA 1
ATOM 964 C C . THR A 1 118 ? -19.431 9.990 -3.640 1.00 90.75 118 THR A C 1
ATOM 966 O O . THR A 1 118 ? -18.671 9.056 -3.890 1.00 90.75 118 THR A O 1
ATOM 969 N N . ALA A 1 119 ? -20.223 10.525 -4.574 1.00 90.31 119 ALA A N 1
ATOM 970 C CA . ALA A 1 119 ? -20.184 10.069 -5.964 1.00 90.31 119 ALA A CA 1
ATOM 971 C C . ALA A 1 119 ? -18.769 10.162 -6.571 1.00 90.31 119 ALA A C 1
ATOM 973 O O . ALA A 1 119 ? -18.340 9.240 -7.250 1.00 90.31 119 ALA A O 1
ATOM 974 N N . ASP A 1 120 ? -18.015 11.226 -6.262 1.00 89.44 120 ASP A N 1
ATOM 975 C CA . ASP A 1 120 ? -16.610 11.371 -6.681 1.00 89.44 120 ASP A CA 1
ATOM 976 C C . ASP A 1 120 ? -15.711 10.267 -6.100 1.00 89.44 120 ASP A C 1
ATOM 978 O O . ASP A 1 120 ? -14.830 9.762 -6.789 1.00 89.44 120 ASP A O 1
ATOM 982 N N . TYR A 1 121 ? -15.963 9.848 -4.856 1.00 88.81 121 TYR A N 1
ATOM 983 C CA . TYR A 1 121 ? -15.226 8.755 -4.225 1.00 88.81 121 TYR A CA 1
ATOM 984 C C . TYR A 1 121 ? -15.482 7.417 -4.933 1.00 88.81 121 TYR A C 1
ATOM 986 O O . TYR A 1 121 ? -14.534 6.702 -5.235 1.00 88.81 121 TYR A O 1
ATOM 994 N N . VAL A 1 122 ? -16.743 7.117 -5.269 1.00 92.00 122 VAL A N 1
ATOM 995 C CA . VAL A 1 122 ? -17.116 5.922 -6.053 1.00 92.00 122 VAL A CA 1
ATOM 996 C C . VAL A 1 122 ? -16.498 5.975 -7.453 1.00 92.00 122 VAL A C 1
ATOM 998 O O . VAL A 1 122 ? -15.918 5.000 -7.914 1.00 92.00 122 VAL A O 1
ATOM 1001 N N . MET A 1 123 ? -16.556 7.130 -8.123 1.00 90.56 123 MET A N 1
ATOM 1002 C CA . MET A 1 123 ? -16.010 7.298 -9.476 1.00 90.56 123 MET A CA 1
ATOM 1003 C C . MET A 1 123 ? -14.486 7.144 -9.556 1.00 90.56 123 MET A C 1
ATOM 1005 O O . MET A 1 123 ? -13.970 6.874 -10.639 1.00 90.56 123 MET A O 1
ATOM 1009 N N . LYS A 1 124 ? -13.771 7.326 -8.441 1.00 90.06 124 LYS A N 1
ATOM 1010 C CA . LYS A 1 124 ? -12.315 7.144 -8.342 1.00 90.06 124 LYS A CA 1
ATOM 1011 C C . LYS A 1 124 ? -11.905 5.740 -7.901 1.00 90.06 124 LYS A C 1
ATOM 1013 O O . LYS A 1 124 ? -10.714 5.436 -7.942 1.00 90.06 124 LYS A O 1
ATOM 1018 N N . ASP A 1 125 ? -12.846 4.897 -7.478 1.00 91.25 125 ASP A N 1
ATOM 1019 C CA . ASP A 1 125 ? -12.526 3.544 -7.034 1.00 91.25 125 ASP A CA 1
ATOM 1020 C C . ASP A 1 125 ? -12.068 2.667 -8.205 1.00 91.25 125 ASP A C 1
ATOM 1022 O O . ASP A 1 125 ? -12.684 2.634 -9.272 1.00 91.25 125 ASP A O 1
ATOM 1026 N N . ALA A 1 126 ? -10.976 1.930 -7.998 1.00 91.81 126 ALA A N 1
ATOM 1027 C CA . ALA A 1 126 ? -10.357 1.134 -9.050 1.00 91.81 126 ALA A CA 1
ATOM 1028 C C . ALA A 1 126 ? -11.260 -0.013 -9.535 1.00 91.81 126 ALA A C 1
ATOM 1030 O O . ALA A 1 126 ? -11.278 -0.300 -10.730 1.00 91.81 126 ALA A O 1
ATOM 1031 N N . SER A 1 127 ? -12.038 -0.633 -8.643 1.00 93.44 127 SER A N 1
ATOM 1032 C CA . SER A 1 127 ? -12.936 -1.743 -8.994 1.00 93.44 127 SER A CA 1
ATOM 1033 C C . SER A 1 127 ? -14.125 -1.236 -9.811 1.00 93.44 127 SER A C 1
ATOM 1035 O O . SER A 1 127 ? -14.528 -1.854 -10.793 1.00 93.44 127 SER A O 1
ATOM 1037 N N . PHE A 1 128 ? -14.650 -0.063 -9.445 1.00 94.38 128 PHE A N 1
ATOM 1038 C CA . PHE A 1 128 ? -15.725 0.598 -10.183 1.00 94.38 128 PHE A CA 1
ATOM 1039 C C . PHE A 1 128 ? -15.275 1.046 -11.580 1.00 94.38 128 PHE A C 1
ATOM 1041 O O . PHE A 1 128 ? -16.001 0.864 -12.558 1.00 94.38 128 PHE A O 1
ATOM 1048 N N . ILE A 1 129 ? -14.058 1.586 -11.695 1.00 93.19 129 ILE A N 1
ATOM 1049 C CA . ILE A 1 129 ? -13.458 1.942 -12.986 1.00 93.19 129 ILE A CA 1
ATOM 1050 C C . ILE A 1 129 ? -13.230 0.695 -13.853 1.00 93.19 129 ILE A C 1
ATOM 1052 O O . ILE A 1 129 ? -13.515 0.750 -15.051 1.00 93.19 129 ILE A O 1
ATOM 1056 N N . ASP A 1 130 ? -12.742 -0.412 -13.283 1.00 92.31 130 ASP A N 1
ATOM 1057 C CA . ASP A 1 130 ? -12.521 -1.667 -14.017 1.00 92.31 130 ASP A CA 1
ATOM 1058 C C . ASP A 1 130 ? -13.838 -2.217 -14.585 1.00 92.31 130 ASP A C 1
ATOM 1060 O O . ASP A 1 130 ? -13.932 -2.447 -15.793 1.00 92.31 130 ASP A O 1
ATOM 1064 N N . PHE A 1 131 ? -14.894 -2.300 -13.764 1.00 94.25 131 PHE A N 1
ATOM 1065 C CA . PHE A 1 131 ? -16.227 -2.706 -14.222 1.00 94.25 131 PHE A CA 1
ATOM 1066 C C . PHE A 1 131 ? -16.717 -1.842 -15.393 1.00 94.25 131 PHE A C 1
ATOM 1068 O O . PHE A 1 131 ? -17.016 -2.362 -16.467 1.00 94.25 131 PHE A O 1
ATOM 1075 N N . PHE A 1 132 ? -16.735 -0.513 -15.232 1.00 93.38 132 PHE A N 1
ATOM 1076 C CA . PHE A 1 132 ? -17.238 0.385 -16.278 1.00 93.38 132 PHE A CA 1
ATOM 1077 C C . PHE A 1 132 ? -16.354 0.419 -17.527 1.00 93.38 132 PHE A C 1
ATOM 1079 O O . PHE A 1 132 ? -16.856 0.685 -18.618 1.00 93.38 132 PHE A O 1
ATOM 1086 N N . THR A 1 133 ? -15.059 0.124 -17.403 1.00 92.50 133 THR A N 1
ATOM 1087 C CA . THR A 1 133 ? -14.163 -0.025 -18.555 1.00 92.50 133 THR A CA 1
ATOM 1088 C C . THR A 1 133 ? -14.541 -1.258 -19.369 1.00 92.50 133 THR A C 1
ATOM 1090 O O . THR A 1 133 ? -14.740 -1.140 -20.578 1.00 92.50 133 THR A O 1
ATOM 1093 N N . ARG A 1 134 ? -14.731 -2.411 -18.714 1.00 90.62 134 ARG A N 1
ATOM 1094 C CA . ARG A 1 134 ? -15.161 -3.655 -19.374 1.00 90.62 134 ARG A CA 1
ATOM 1095 C C . ARG A 1 134 ? -16.556 -3.520 -19.975 1.00 90.62 134 ARG A C 1
ATOM 1097 O O . ARG A 1 134 ? -16.739 -3.828 -21.151 1.00 90.62 134 ARG A O 1
ATOM 1104 N N . TYR A 1 135 ? -17.501 -2.986 -19.203 1.00 90.75 135 TYR A N 1
ATOM 1105 C CA . TYR A 1 135 ? -18.862 -2.704 -19.654 1.00 90.75 135 TYR A CA 1
ATOM 1106 C C . TYR A 1 135 ? -18.851 -1.800 -20.891 1.00 90.75 135 TYR A C 1
ATOM 1108 O O . TYR A 1 135 ? -19.435 -2.131 -21.921 1.00 90.75 135 TYR A O 1
ATOM 1116 N N . ARG A 1 136 ? -18.091 -0.696 -20.860 1.00 90.88 136 ARG A N 1
ATOM 1117 C CA . ARG A 1 136 ? -17.956 0.207 -22.009 1.00 90.88 136 ARG A CA 1
ATOM 1118 C C . ARG A 1 136 ? -17.417 -0.501 -23.244 1.00 90.88 136 ARG A C 1
ATOM 1120 O O . ARG A 1 136 ? -17.916 -0.237 -24.337 1.00 90.88 136 ARG A O 1
ATOM 1127 N N . ASP A 1 137 ? -16.414 -1.359 -23.102 1.00 89.50 137 ASP A N 1
ATOM 1128 C CA . ASP A 1 137 ? -15.810 -2.064 -24.234 1.00 89.50 137 ASP A CA 1
ATOM 1129 C C . ASP A 1 137 ? -16.791 -3.066 -24.868 1.00 89.50 137 ASP A C 1
ATOM 1131 O O . ASP A 1 137 ? -16.869 -3.163 -26.099 1.00 89.50 137 ASP A O 1
ATOM 1135 N N . VAL A 1 138 ? -17.593 -3.757 -24.049 1.00 89.62 138 VAL A N 1
ATOM 1136 C CA . VAL A 1 138 ? -18.663 -4.661 -24.503 1.00 89.62 138 VAL A CA 1
ATOM 1137 C C . VAL A 1 138 ? -19.775 -3.880 -25.206 1.00 89.62 138 VAL A C 1
ATOM 1139 O O . VAL A 1 138 ? -20.055 -4.151 -26.377 1.00 89.62 138 VAL A O 1
ATOM 1142 N N . ILE A 1 139 ? -20.330 -2.853 -24.557 1.00 89.31 139 ILE A N 1
ATOM 1143 C CA . ILE A 1 139 ? -21.392 -2.006 -25.117 1.00 89.31 139 ILE A CA 1
ATOM 1144 C C . ILE A 1 139 ? -20.935 -1.340 -26.412 1.00 89.31 139 ILE A C 1
ATOM 1146 O O . ILE A 1 139 ? -21.671 -1.329 -27.391 1.00 89.31 139 ILE A O 1
ATOM 1150 N N . SER A 1 140 ? -19.709 -0.815 -26.465 1.00 88.12 140 SER A N 1
ATOM 1151 C CA . SER A 1 140 ? -19.184 -0.155 -27.668 1.00 88.12 140 SER A CA 1
ATOM 1152 C C . SER A 1 140 ? -19.047 -1.123 -28.843 1.00 88.12 140 SER A C 1
ATOM 1154 O O . SER A 1 140 ? -19.155 -0.703 -29.995 1.00 88.12 140 SER A O 1
ATOM 1156 N N . ARG A 1 141 ? -18.802 -2.414 -28.585 1.00 88.44 141 ARG A N 1
ATOM 1157 C CA . ARG A 1 141 ? -18.770 -3.455 -29.619 1.00 88.44 141 ARG A CA 1
ATOM 1158 C C . ARG A 1 141 ? -20.180 -3.807 -30.090 1.00 88.44 141 ARG A C 1
ATOM 1160 O O . ARG A 1 141 ? -20.403 -3.843 -31.297 1.00 88.44 141 ARG A O 1
ATOM 1167 N N . GLU A 1 142 ? -21.118 -4.013 -29.170 1.00 90.38 142 GLU A N 1
ATOM 1168 C CA . GLU A 1 142 ? -22.524 -4.307 -29.489 1.00 90.38 142 GLU A CA 1
ATOM 1169 C C . GLU A 1 142 ? -23.209 -3.136 -30.212 1.00 90.38 142 GLU A C 1
ATOM 1171 O O . GLU A 1 142 ? -23.922 -3.335 -31.196 1.00 90.38 142 GLU A O 1
ATOM 1176 N N . ALA A 1 143 ? -22.892 -1.903 -29.813 1.00 90.06 143 ALA A N 1
ATOM 1177 C CA . ALA A 1 143 ? -23.345 -0.666 -30.437 1.00 90.06 143 ALA A CA 1
ATOM 1178 C C . ALA A 1 143 ? -23.028 -0.595 -31.934 1.00 90.06 143 ALA A C 1
ATOM 1180 O O . ALA A 1 143 ? -23.846 -0.103 -32.707 1.00 90.06 143 ALA A O 1
ATOM 1181 N N . ARG A 1 144 ? -21.862 -1.093 -32.369 1.00 91.06 144 ARG A N 1
ATOM 1182 C CA . ARG A 1 144 ? -21.491 -1.104 -33.797 1.00 91.06 144 ARG A CA 1
ATOM 1183 C C . ARG A 1 144 ? -22.481 -1.929 -34.606 1.00 91.06 144 ARG A C 1
ATOM 1185 O O . ARG A 1 144 ? -22.978 -1.458 -35.623 1.00 91.06 144 ARG A O 1
ATOM 1192 N N . SER A 1 145 ? -22.791 -3.129 -34.128 1.00 90.19 145 SER A N 1
ATOM 1193 C CA . SER A 1 145 ? -23.749 -4.029 -34.772 1.00 90.19 145 SER A CA 1
ATOM 1194 C C . SER A 1 145 ? -25.172 -3.474 -34.701 1.00 90.19 145 SER A C 1
ATOM 1196 O O . SER A 1 145 ? -25.908 -3.531 -35.685 1.00 90.19 145 SER A O 1
ATOM 1198 N N . PHE A 1 146 ? -25.543 -2.875 -33.568 1.00 91.19 146 PHE A N 1
ATOM 1199 C CA . PHE A 1 146 ? -26.844 -2.242 -33.372 1.00 91.19 146 PHE A CA 1
ATOM 1200 C C . PHE A 1 146 ? -27.069 -1.053 -34.317 1.00 91.19 146 PHE A C 1
ATOM 1202 O O . PHE A 1 146 ? -28.091 -0.985 -34.996 1.00 91.19 146 PHE A O 1
ATOM 1209 N N . PHE A 1 147 ? -26.099 -0.144 -34.443 1.00 91.88 147 PHE A N 1
ATOM 1210 C CA . PHE A 1 147 ? -26.206 0.976 -35.379 1.00 91.88 147 PHE A CA 1
ATOM 1211 C C . PHE A 1 147 ? -26.108 0.540 -36.836 1.00 91.88 147 PHE A C 1
ATOM 1213 O O . PHE A 1 147 ? -26.800 1.117 -37.671 1.00 91.88 147 PHE A O 1
ATOM 1220 N N . ALA A 1 148 ? -25.322 -0.492 -37.156 1.00 90.44 148 ALA A N 1
ATOM 1221 C CA . ALA A 1 148 ? -25.317 -1.072 -38.497 1.00 90.44 148 ALA A CA 1
ATOM 1222 C C . ALA A 1 148 ? -26.703 -1.623 -38.868 1.00 90.44 148 ALA A C 1
ATOM 1224 O O . ALA A 1 148 ? -27.165 -1.382 -39.981 1.00 90.44 148 ALA A O 1
ATOM 1225 N N . TRP A 1 149 ? -27.399 -2.269 -37.924 1.00 90.81 149 TRP A N 1
ATOM 1226 C CA . TRP A 1 149 ? -28.778 -2.727 -38.113 1.00 90.81 149 TRP A CA 1
ATOM 1227 C C . TRP A 1 149 ? -29.746 -1.563 -38.335 1.00 90.81 149 TRP A C 1
ATOM 1229 O O . TRP A 1 149 ? -30.521 -1.583 -39.293 1.00 90.81 149 TRP A O 1
ATOM 1239 N N . ILE A 1 150 ? -29.659 -0.511 -37.517 1.00 89.75 150 ILE A N 1
ATOM 1240 C CA . ILE A 1 150 ? -30.498 0.684 -37.677 1.00 89.75 150 ILE A CA 1
ATOM 1241 C C . ILE A 1 150 ? -30.270 1.347 -39.040 1.00 89.75 150 ILE A C 1
ATOM 1243 O O . ILE A 1 150 ? -31.238 1.661 -39.733 1.00 89.75 150 ILE A O 1
ATOM 1247 N N . ILE A 1 151 ? -29.010 1.537 -39.439 1.00 90.19 151 ILE A N 1
ATOM 1248 C CA . ILE A 1 151 ? -28.647 2.145 -40.723 1.00 90.19 151 ILE A CA 1
ATOM 1249 C C . ILE A 1 151 ? -29.140 1.272 -41.879 1.00 90.19 151 ILE A C 1
ATOM 1251 O O . ILE A 1 151 ? -29.804 1.781 -42.778 1.00 90.19 151 ILE A O 1
ATOM 1255 N N . ALA A 1 152 ? -28.875 -0.037 -41.849 1.00 87.62 152 ALA A N 1
ATOM 1256 C CA . ALA A 1 152 ? -29.310 -0.959 -42.895 1.00 87.62 152 ALA A CA 1
ATOM 1257 C C . ALA A 1 152 ? -30.837 -0.945 -43.066 1.00 87.62 152 ALA A C 1
ATOM 1259 O O . ALA A 1 152 ? -31.325 -0.893 -44.196 1.00 87.62 152 ALA A O 1
ATOM 1260 N N . TYR A 1 153 ? -31.590 -0.922 -41.962 1.00 88.75 153 TYR A N 1
ATOM 1261 C CA . TYR A 1 153 ? -33.048 -0.840 -42.004 1.00 88.75 153 TYR A CA 1
ATOM 1262 C C . TYR A 1 153 ? -33.522 0.516 -42.538 1.00 88.75 153 TYR A C 1
ATOM 1264 O O . TYR A 1 153 ? -34.325 0.573 -43.464 1.00 88.75 153 TYR A O 1
ATOM 1272 N N . GLN A 1 154 ? -32.998 1.631 -42.019 1.00 88.19 154 GLN A N 1
ATOM 1273 C CA . GLN A 1 154 ? -33.439 2.975 -42.412 1.00 88.19 154 GLN A CA 1
ATOM 1274 C C . GLN A 1 154 ? -33.107 3.344 -43.863 1.00 88.19 154 GLN A C 1
ATOM 1276 O O . GLN A 1 154 ? -33.751 4.237 -44.420 1.00 88.19 154 GLN A O 1
ATOM 1281 N N . VAL A 1 155 ? -32.124 2.670 -44.460 1.00 87.44 155 VAL A N 1
ATOM 1282 C CA . VAL A 1 155 ? -31.707 2.831 -45.860 1.00 87.44 155 VAL A CA 1
ATOM 1283 C C . VAL A 1 155 ? -32.427 1.840 -46.802 1.00 87.44 155 VAL A C 1
ATOM 1285 O O . VAL A 1 155 ? -32.267 1.906 -48.023 1.00 87.44 155 VAL A O 1
ATOM 1288 N N . GLY A 1 156 ? -33.272 0.960 -46.252 1.00 83.12 156 GLY A N 1
ATOM 1289 C CA . GLY A 1 156 ? -34.103 0.024 -47.013 1.00 83.12 156 GLY A CA 1
ATOM 1290 C C . GLY A 1 156 ? -33.350 -1.204 -47.529 1.00 83.12 156 GLY A C 1
ATOM 1291 O O . GLY A 1 156 ? -33.770 -1.797 -48.515 1.00 83.12 156 GLY A O 1
ATOM 1292 N N . LEU A 1 157 ? -32.230 -1.564 -46.891 1.00 84.25 157 LEU A N 1
ATOM 1293 C CA . LEU A 1 157 ? -31.384 -2.711 -47.252 1.00 84.25 157 LEU A CA 1
ATOM 1294 C C . LEU A 1 157 ? -31.700 -3.979 -46.437 1.00 84.25 157 LEU A C 1
ATOM 1296 O O . LEU A 1 157 ? -31.134 -5.039 -46.693 1.00 84.25 157 LEU A O 1
ATOM 1300 N N . THR A 1 158 ? -32.569 -3.874 -45.432 1.00 83.06 158 THR A N 1
ATOM 1301 C CA . THR A 1 158 ? -33.154 -5.008 -44.708 1.00 83.06 158 THR A CA 1
ATOM 1302 C C . THR A 1 158 ? -34.591 -4.679 -44.312 1.00 83.06 158 THR A C 1
ATOM 1304 O O . THR A 1 158 ? -34.897 -3.539 -43.951 1.00 83.06 158 THR A O 1
ATOM 1307 N N . ASP A 1 159 ? -35.460 -5.685 -44.367 1.00 78.44 159 ASP A N 1
ATOM 1308 C CA . ASP A 1 159 ? -36.865 -5.581 -43.960 1.00 78.44 159 ASP A CA 1
ATOM 1309 C C . ASP A 1 159 ? -37.064 -5.889 -42.466 1.00 78.44 159 ASP A C 1
ATOM 1311 O O . ASP A 1 159 ? -38.123 -5.615 -41.897 1.00 78.44 159 ASP A O 1
ATOM 1315 N N . GLU A 1 160 ? -36.041 -6.434 -41.800 1.00 81.81 160 GLU A N 1
ATOM 1316 C CA . GLU A 1 160 ? -36.092 -6.747 -40.375 1.00 81.81 160 GLU A CA 1
ATOM 1317 C C . GLU A 1 160 ? -35.932 -5.473 -39.536 1.00 81.81 160 GLU A C 1
ATOM 1319 O O . GLU A 1 160 ? -34.849 -4.886 -39.442 1.00 81.81 160 GLU A O 1
ATOM 1324 N N . LYS A 1 161 ? -37.037 -5.040 -38.915 1.00 83.00 161 LYS A N 1
ATOM 1325 C CA . LYS A 1 161 ? -37.096 -3.821 -38.100 1.00 83.00 161 LYS A CA 1
ATOM 1326 C C . LYS A 1 161 ? -36.276 -3.981 -36.805 1.00 83.00 161 LYS A C 1
ATOM 1328 O O . LYS A 1 161 ? -36.522 -4.937 -36.066 1.00 83.00 161 LYS A O 1
ATOM 1333 N N . PRO A 1 162 ? -35.363 -3.040 -36.479 1.00 83.31 162 PRO A N 1
ATOM 1334 C CA . PRO A 1 162 ? -34.707 -2.999 -35.174 1.00 83.31 162 PRO A CA 1
ATOM 1335 C C . PRO A 1 162 ? -35.730 -2.775 -34.047 1.00 83.31 162 PRO A C 1
ATOM 1337 O O . PRO A 1 162 ? -36.819 -2.262 -34.303 1.00 83.31 162 PRO A O 1
ATOM 1340 N N . PRO A 1 163 ? -35.402 -3.096 -32.784 1.00 79.69 163 PRO A N 1
ATOM 1341 C CA . PRO A 1 163 ? -36.286 -2.974 -31.618 1.00 79.69 163 PRO A CA 1
ATOM 1342 C C . PRO A 1 163 ? -36.437 -1.509 -31.162 1.00 79.69 163 PRO A C 1
ATOM 1344 O O . PRO A 1 163 ? -36.259 -1.161 -30.000 1.00 79.69 163 PRO A O 1
ATOM 1347 N N . LEU A 1 164 ? -36.732 -0.629 -32.112 1.00 79.12 164 LEU A N 1
ATOM 1348 C CA . LEU A 1 164 ? -36.954 0.799 -31.973 1.00 79.12 164 LEU A CA 1
ATOM 1349 C C . LEU A 1 164 ? -38.084 1.190 -32.923 1.00 79.12 164 LEU A C 1
ATOM 1351 O O . LEU A 1 164 ? -38.226 0.613 -34.006 1.00 79.12 164 LEU A O 1
ATOM 1355 N N . ASP A 1 165 ? -38.867 2.205 -32.567 1.00 77.81 165 ASP A N 1
ATOM 1356 C CA . ASP A 1 165 ? -39.911 2.685 -33.467 1.00 77.81 165 ASP A CA 1
ATOM 1357 C C . ASP A 1 165 ? -39.337 3.587 -34.569 1.00 77.81 165 ASP A C 1
ATOM 1359 O O . ASP A 1 165 ? -39.328 4.812 -34.480 1.00 77.81 165 ASP A O 1
ATOM 1363 N N . LEU A 1 166 ? -38.769 2.949 -35.595 1.00 81.12 166 LEU A N 1
ATOM 1364 C CA . LEU A 1 166 ? -38.115 3.608 -36.722 1.00 81.12 166 LEU A CA 1
ATOM 1365 C C . LEU A 1 166 ? -38.865 3.357 -38.032 1.00 81.12 166 LEU A C 1
ATOM 1367 O O . LEU A 1 166 ? -39.409 2.274 -38.269 1.00 81.12 166 LEU A O 1
ATOM 1371 N N . VAL A 1 167 ? -38.825 4.361 -38.907 1.00 81.69 167 VAL A N 1
ATOM 1372 C CA . VAL A 1 167 ? -39.355 4.314 -40.276 1.00 81.69 167 VAL A CA 1
ATOM 1373 C C . VAL A 1 167 ? -38.185 4.292 -41.259 1.00 81.69 167 VAL A C 1
ATOM 1375 O O . VAL A 1 167 ? -37.165 4.945 -41.021 1.00 81.69 167 VAL A O 1
ATOM 1378 N N . GLN A 1 168 ? -38.328 3.550 -42.359 1.00 82.12 168 GLN A N 1
ATOM 1379 C CA . GLN A 1 168 ? -37.372 3.589 -43.466 1.00 82.12 168 GLN A CA 1
ATOM 1380 C C . GLN A 1 168 ? -37.387 4.986 -44.101 1.00 82.12 168 GLN A C 1
ATOM 1382 O O . GLN A 1 168 ? -38.439 5.481 -44.503 1.00 82.12 168 GLN A O 1
ATOM 1387 N N . ARG A 1 169 ? -36.230 5.653 -44.137 1.00 80.94 169 ARG A N 1
ATOM 1388 C CA . ARG A 1 169 ? -36.096 7.037 -44.626 1.00 80.94 169 ARG A CA 1
ATOM 1389 C C . ARG A 1 169 ? -35.640 7.095 -46.078 1.00 80.94 169 ARG A C 1
ATOM 1391 O O . ARG A 1 169 ? -36.009 8.016 -46.798 1.00 80.94 169 ARG A O 1
ATOM 1398 N N . TYR A 1 170 ? -34.844 6.118 -46.493 1.00 79.19 170 TYR A N 1
ATOM 1399 C CA . TYR A 1 170 ? -34.285 6.015 -47.833 1.00 79.19 170 TYR A CA 1
ATOM 1400 C C . TYR A 1 170 ? -34.533 4.611 -48.383 1.00 79.19 170 TYR A C 1
ATOM 1402 O O . TYR A 1 170 ? -34.743 3.673 -47.617 1.00 79.19 170 TYR A O 1
ATOM 1410 N N . ARG A 1 171 ? -34.498 4.472 -49.710 1.00 77.81 171 ARG A N 1
ATOM 1411 C CA . ARG A 1 171 ? -34.547 3.180 -50.394 1.00 77.81 171 ARG A CA 1
ATOM 1412 C C . ARG A 1 171 ? -33.418 3.130 -51.409 1.00 77.81 171 ARG A C 1
ATOM 1414 O O . ARG A 1 171 ? -33.454 3.852 -52.403 1.00 77.81 171 ARG A O 1
ATOM 1421 N N . ILE A 1 172 ? -32.395 2.338 -51.114 1.00 77.19 172 ILE A N 1
ATOM 1422 C CA . ILE A 1 172 ? -31.278 2.100 -52.026 1.00 77.19 172 ILE A CA 1
ATOM 1423 C C . ILE A 1 172 ? -31.482 0.734 -52.681 1.00 77.19 172 ILE A C 1
ATOM 1425 O O . ILE A 1 172 ? -31.598 -0.274 -51.993 1.00 77.19 172 ILE A O 1
ATOM 1429 N N . GLU A 1 173 ? -31.530 0.701 -54.011 1.00 68.19 173 GLU A N 1
ATOM 1430 C CA . GLU A 1 173 ? -31.662 -0.539 -54.778 1.00 68.19 173 GLU A CA 1
ATOM 1431 C C . GLU A 1 173 ? -30.273 -1.144 -55.025 1.00 68.19 173 GLU A C 1
ATOM 1433 O O . GLU A 1 173 ? -29.555 -0.735 -55.935 1.00 68.19 173 GLU A O 1
ATOM 1438 N N . ILE A 1 174 ? -29.872 -2.094 -54.177 1.00 71.00 174 ILE A N 1
ATOM 1439 C CA . ILE A 1 174 ? -28.651 -2.898 -54.339 1.00 71.00 174 ILE A CA 1
ATOM 1440 C C . ILE A 1 174 ? -29.056 -4.371 -54.276 1.00 71.00 174 ILE A C 1
ATOM 1442 O O . ILE A 1 174 ? -29.624 -4.810 -53.281 1.00 71.00 174 ILE A O 1
ATOM 1446 N N . THR A 1 175 ? -28.771 -5.133 -55.334 1.00 59.69 175 THR A N 1
ATOM 1447 C CA . THR A 1 175 ? -29.198 -6.538 -55.473 1.00 59.69 175 THR A CA 1
ATOM 1448 C C . THR A 1 175 ? -28.340 -7.532 -54.689 1.00 59.69 175 THR A C 1
ATOM 1450 O O . THR A 1 175 ? -28.829 -8.602 -54.340 1.00 59.69 175 THR A O 1
ATOM 1453 N N . ASP A 1 176 ? -27.093 -7.171 -54.369 1.00 65.94 176 ASP A N 1
ATOM 1454 C CA . ASP A 1 176 ? -26.075 -8.123 -53.893 1.00 65.94 176 ASP A CA 1
ATOM 1455 C C . ASP A 1 176 ? -25.720 -7.946 -52.401 1.00 65.94 176 ASP A C 1
ATOM 1457 O O . ASP A 1 176 ? -24.730 -8.494 -51.914 1.00 65.94 176 ASP A O 1
ATOM 1461 N N . TYR A 1 177 ? -26.501 -7.162 -51.651 1.00 76.06 177 TYR A N 1
ATOM 1462 C CA . TYR A 1 177 ? -26.254 -6.895 -50.233 1.00 76.06 177 TYR A CA 1
ATOM 1463 C C . TYR A 1 177 ? -27.205 -7.696 -49.338 1.00 76.06 177 TYR A C 1
ATOM 1465 O O . TYR A 1 177 ? -28.416 -7.498 -49.372 1.00 76.06 177 TYR A O 1
ATOM 1473 N N . SER A 1 178 ? -26.648 -8.555 -48.482 1.00 75.00 178 SER A N 1
ATOM 1474 C CA . SER A 1 178 ? -27.388 -9.251 -47.426 1.00 75.00 178 SER A CA 1
ATOM 1475 C C . SER A 1 178 ? -26.921 -8.776 -46.053 1.00 75.00 178 SER A C 1
ATOM 1477 O O . SER A 1 178 ? -25.757 -8.968 -45.693 1.00 75.00 178 SER A O 1
ATOM 1479 N N . PHE A 1 179 ? -27.824 -8.194 -45.266 1.00 81.56 179 PHE A N 1
ATOM 1480 C CA . PHE A 1 179 ? -27.574 -7.900 -43.858 1.00 81.56 179 PHE A CA 1
ATOM 1481 C C . PHE A 1 179 ? -28.198 -8.983 -42.984 1.00 81.56 179 PHE A C 1
ATOM 1483 O O . PHE A 1 179 ? -29.388 -9.257 -43.103 1.00 81.56 179 PHE A O 1
ATOM 1490 N N . THR A 1 180 ? -27.406 -9.569 -42.091 1.00 79.62 180 THR A N 1
ATOM 1491 C CA . THR A 1 180 ? -27.885 -10.497 -41.063 1.00 79.62 180 THR A CA 1
ATOM 1492 C C . THR A 1 180 ? -28.034 -9.747 -39.743 1.00 79.62 180 THR A C 1
ATOM 1494 O O . THR A 1 180 ? -27.014 -9.319 -39.187 1.00 79.62 180 THR A O 1
ATOM 1497 N N . PRO A 1 181 ? -29.260 -9.568 -39.224 1.00 79.50 181 PRO A N 1
ATOM 1498 C CA . PRO A 1 181 ? -29.457 -8.903 -37.946 1.00 79.50 181 PRO A CA 1
ATOM 1499 C C . PRO A 1 181 ? -28.773 -9.645 -36.799 1.00 79.50 181 PRO A C 1
ATOM 1501 O O . PRO A 1 181 ? -28.730 -10.878 -36.788 1.00 79.50 181 PRO A O 1
ATOM 1504 N N . PRO A 1 182 ? -28.199 -8.907 -35.837 1.00 80.00 182 PRO A N 1
ATOM 1505 C CA . PRO A 1 182 ? -27.537 -9.524 -34.703 1.00 80.00 182 PRO A CA 1
ATOM 1506 C C . PRO A 1 182 ? -28.579 -10.216 -33.814 1.00 80.00 182 PRO A C 1
ATOM 1508 O O . PRO A 1 182 ? -29.506 -9.581 -33.320 1.00 80.00 182 PRO A O 1
ATOM 1511 N N . THR A 1 183 ? -28.421 -11.524 -33.607 1.00 68.69 183 THR A N 1
ATOM 1512 C CA . THR A 1 183 ? -29.359 -12.351 -32.828 1.00 68.69 183 THR A CA 1
ATOM 1513 C C . THR A 1 183 ? -29.056 -12.386 -31.328 1.00 68.69 183 THR A C 1
ATOM 1515 O O . THR A 1 183 ? -29.898 -12.835 -30.560 1.00 68.69 183 THR A O 1
ATOM 1518 N N . ASP A 1 184 ? -27.868 -11.933 -30.913 1.00 70.06 184 ASP A N 1
ATOM 1519 C CA . ASP A 1 184 ? -27.357 -12.022 -29.536 1.00 70.06 184 ASP A CA 1
ATOM 1520 C C . ASP A 1 184 ? -26.767 -10.672 -29.086 1.00 70.06 184 ASP A C 1
ATOM 1522 O O . ASP A 1 184 ? -25.555 -10.500 -28.953 1.00 70.06 184 ASP A O 1
ATOM 1526 N N . LEU A 1 185 ? -27.631 -9.659 -28.954 1.00 80.12 185 LEU A N 1
ATOM 1527 C CA . LEU A 1 185 ? -27.281 -8.391 -28.304 1.00 80.12 185 LEU A CA 1
ATOM 1528 C C . LEU A 1 185 ? -27.732 -8.460 -26.848 1.00 80.12 185 LEU A C 1
ATOM 1530 O O . LEU A 1 185 ? -28.908 -8.238 -26.557 1.00 80.12 185 LEU A O 1
ATOM 1534 N N . LYS A 1 186 ? -26.796 -8.766 -25.948 1.00 78.44 186 LYS A N 1
ATOM 1535 C CA . LYS A 1 186 ? -27.064 -8.885 -24.510 1.00 78.44 186 LYS A CA 1
ATOM 1536 C C . LYS A 1 186 ? -27.617 -7.572 -23.949 1.00 78.44 186 LYS A C 1
ATOM 1538 O O . LYS A 1 186 ? -28.700 -7.539 -23.373 1.00 78.44 186 LYS A O 1
ATOM 1543 N N . HIS A 1 187 ? -26.982 -6.452 -24.281 1.00 85.12 187 HIS A N 1
ATOM 1544 C CA . HIS A 1 187 ? -27.298 -5.140 -23.716 1.00 85.12 187 HIS A CA 1
ATOM 1545 C C . HIS A 1 187 ? -28.268 -4.321 -24.567 1.00 85.12 187 HIS A C 1
ATOM 1547 O O . HIS A 1 187 ? -28.169 -3.094 -24.673 1.00 85.12 187 HIS A O 1
ATOM 1553 N N . LEU A 1 188 ? -29.219 -4.986 -25.221 1.00 82.81 188 LEU A N 1
ATOM 1554 C CA . LEU A 1 188 ? -30.140 -4.323 -26.136 1.00 82.81 188 LEU A CA 1
ATOM 1555 C C . LEU A 1 188 ? -30.945 -3.204 -25.449 1.00 82.81 188 LEU A C 1
ATOM 1557 O O . LEU A 1 188 ? -31.125 -2.130 -26.023 1.00 82.81 188 LEU A O 1
ATOM 1561 N N . VAL A 1 189 ? -31.389 -3.425 -24.208 1.00 80.25 189 VAL A N 1
ATOM 1562 C CA . VAL A 1 189 ? -32.145 -2.432 -23.423 1.00 80.25 189 VAL A CA 1
ATOM 1563 C C . VAL A 1 189 ? -31.303 -1.177 -23.165 1.00 80.25 189 VAL A C 1
ATOM 1565 O O . VAL A 1 189 ? -31.771 -0.058 -23.393 1.00 80.25 189 VAL A O 1
ATOM 1568 N N . ASP A 1 190 ? -30.035 -1.343 -22.793 1.00 82.62 190 ASP A N 1
ATOM 1569 C CA . ASP A 1 190 ? -29.120 -0.224 -22.559 1.00 82.62 190 ASP A CA 1
ATOM 1570 C C . ASP A 1 190 ? -28.837 0.542 -23.855 1.00 82.62 190 ASP A C 1
ATOM 1572 O O . ASP A 1 190 ? -28.926 1.769 -23.890 1.00 82.62 190 ASP A O 1
ATOM 1576 N N . LEU A 1 191 ? -28.606 -0.166 -24.965 1.00 85.12 191 LEU A N 1
ATOM 1577 C CA . LEU A 1 191 ? -28.392 0.434 -26.286 1.00 85.12 191 LEU A CA 1
ATOM 1578 C C . LEU A 1 191 ? -29.601 1.244 -26.772 1.00 85.12 191 LEU A C 1
ATOM 1580 O O . LEU A 1 191 ? -29.428 2.341 -27.308 1.00 85.12 191 LEU A O 1
ATOM 1584 N N . THR A 1 192 ? -30.825 0.750 -26.561 1.00 84.19 192 THR A N 1
ATOM 1585 C CA . THR A 1 192 ? -32.050 1.502 -26.894 1.00 84.19 192 THR A CA 1
ATOM 1586 C C . THR A 1 192 ? -32.214 2.749 -26.019 1.00 84.19 192 THR A C 1
ATOM 1588 O O . THR A 1 192 ? -32.620 3.810 -26.507 1.00 84.19 192 THR A O 1
ATOM 1591 N N . THR A 1 193 ? -31.815 2.668 -24.748 1.00 82.69 193 THR A N 1
ATOM 1592 C CA . THR A 1 193 ? -31.813 3.807 -23.824 1.00 82.69 193 THR A CA 1
ATOM 1593 C C . THR A 1 193 ? -30.769 4.847 -24.239 1.00 82.69 193 THR A C 1
ATOM 1595 O O . THR A 1 193 ? -31.089 6.029 -24.346 1.00 82.69 193 THR A O 1
ATOM 1598 N N . PHE A 1 194 ? -29.545 4.428 -24.573 1.00 84.69 194 PHE A N 1
ATOM 1599 C CA . PHE A 1 194 ? -28.481 5.323 -25.042 1.00 84.69 194 PHE A CA 1
ATOM 1600 C C . PHE A 1 194 ? -28.798 5.958 -26.399 1.00 84.69 194 PHE A C 1
ATOM 1602 O O . PHE A 1 194 ? -28.475 7.125 -26.618 1.00 84.69 194 PHE A O 1
ATOM 1609 N N . TYR A 1 195 ? -29.486 5.239 -27.290 1.00 84.50 195 TYR A N 1
ATOM 1610 C CA . TYR A 1 195 ? -29.999 5.790 -28.547 1.00 84.50 195 TYR A CA 1
ATOM 1611 C C . TYR A 1 195 ? -31.003 6.935 -28.339 1.00 84.50 195 TYR A C 1
ATOM 1613 O O . TYR A 1 195 ? -31.139 7.807 -29.197 1.00 84.50 195 TYR A O 1
ATOM 1621 N N . SER A 1 196 ? -31.705 6.960 -27.206 1.00 82.69 196 SER A N 1
ATOM 1622 C CA . SER A 1 196 ? -32.677 8.015 -26.903 1.00 82.69 196 SER A CA 1
ATOM 1623 C C . SER A 1 196 ? -32.020 9.373 -26.604 1.00 82.69 196 SER A C 1
ATOM 1625 O O . SER A 1 196 ? -32.722 10.381 -26.551 1.00 82.69 196 SER A O 1
ATOM 1627 N N . ASP A 1 197 ? -30.689 9.433 -26.450 1.00 83.19 197 ASP A N 1
ATOM 1628 C CA . ASP A 1 197 ? -29.951 10.693 -26.341 1.00 83.19 197 ASP A CA 1
ATOM 1629 C C . ASP A 1 197 ? -30.049 11.487 -27.668 1.00 83.19 197 ASP A C 1
ATOM 1631 O O . ASP A 1 197 ? -29.615 10.996 -28.720 1.00 83.19 197 ASP A O 1
ATOM 1635 N N . PRO A 1 198 ? -30.566 12.734 -27.653 1.00 84.69 198 PRO A N 1
ATOM 1636 C CA . PRO A 1 198 ? -30.715 13.556 -28.857 1.00 84.69 198 PRO A CA 1
ATOM 1637 C C . PRO A 1 198 ? -29.412 13.749 -29.643 1.00 84.69 198 PRO A C 1
ATOM 1639 O O . PRO A 1 198 ? -29.428 13.876 -30.871 1.00 84.69 198 PRO A O 1
ATOM 1642 N N . THR A 1 199 ? -28.269 13.763 -28.952 1.00 86.69 199 THR A N 1
ATOM 1643 C CA . THR A 1 199 ? -26.960 13.911 -29.595 1.00 86.69 199 THR A CA 1
ATOM 1644 C C . THR A 1 199 ? -26.637 12.704 -30.472 1.00 86.69 199 THR A C 1
ATOM 1646 O O . THR A 1 199 ? -26.258 12.885 -31.630 1.00 86.69 199 THR A O 1
ATOM 1649 N N . ILE A 1 200 ? -26.897 11.487 -29.990 1.00 87.69 200 ILE A N 1
ATOM 1650 C CA . ILE A 1 200 ? -26.704 10.245 -30.749 1.00 87.69 200 ILE A CA 1
ATOM 1651 C C . ILE A 1 200 ? -27.640 10.193 -31.960 1.00 87.69 200 ILE A C 1
ATOM 1653 O O . ILE A 1 200 ? -27.200 9.857 -33.058 1.00 87.69 200 ILE A O 1
ATOM 1657 N N . GLN A 1 201 ? -28.902 10.604 -31.807 1.00 86.75 201 GLN A N 1
ATOM 1658 C CA . GLN A 1 201 ? -29.858 10.646 -32.922 1.00 86.75 201 GLN A CA 1
ATOM 1659 C C . GLN A 1 201 ? -29.424 11.613 -34.032 1.00 86.75 201 GLN A C 1
ATOM 1661 O O . GLN A 1 201 ? -29.565 11.307 -35.221 1.00 86.75 201 GLN A O 1
ATOM 1666 N N . SER A 1 202 ? -28.866 12.770 -33.659 1.00 88.25 202 SER A N 1
ATOM 1667 C CA . SER A 1 202 ? -28.325 13.734 -34.623 1.00 88.25 202 SER A CA 1
ATOM 1668 C C . SER A 1 202 ? -27.122 13.178 -35.390 1.00 88.25 202 SER A C 1
ATOM 1670 O O . SER A 1 202 ? -27.070 13.289 -36.616 1.00 88.25 202 SER A O 1
ATOM 1672 N N . ILE A 1 203 ? -26.198 12.509 -34.692 1.00 89.44 203 ILE A N 1
ATOM 1673 C CA . ILE A 1 203 ? -24.998 11.905 -35.282 1.00 89.44 203 ILE A CA 1
ATOM 1674 C C . ILE A 1 203 ? -25.396 10.762 -36.215 1.00 89.44 203 ILE A C 1
ATOM 1676 O O . ILE A 1 203 ? -24.891 10.676 -37.332 1.00 89.44 203 ILE A O 1
ATOM 1680 N N . LEU A 1 204 ? -26.353 9.931 -35.798 1.00 90.25 204 LEU A N 1
ATOM 1681 C CA . LEU A 1 204 ? -26.901 8.870 -36.633 1.00 90.25 204 LEU A CA 1
ATOM 1682 C C . LEU A 1 204 ? -27.568 9.437 -37.892 1.00 90.25 204 LEU A C 1
ATOM 1684 O O . LEU A 1 204 ? -27.374 8.903 -38.977 1.00 90.25 204 LEU A O 1
ATOM 1688 N N . THR A 1 205 ? -28.319 10.534 -37.776 1.00 88.50 205 THR A N 1
ATOM 1689 C CA . THR A 1 205 ? -28.961 11.159 -38.943 1.00 88.50 205 THR A CA 1
ATOM 1690 C C . THR A 1 205 ? -27.921 11.638 -39.962 1.00 88.50 205 THR A C 1
ATOM 1692 O O . THR A 1 205 ? -28.060 11.354 -41.149 1.00 88.50 205 THR A O 1
ATOM 1695 N N . GLN A 1 206 ? -26.829 12.257 -39.504 1.00 90.19 206 GLN A N 1
ATOM 1696 C CA . GLN A 1 206 ? -25.709 12.629 -40.377 1.00 90.19 206 GLN A CA 1
ATOM 1697 C C . GLN A 1 206 ? -24.995 11.405 -40.968 1.00 90.19 206 GLN A C 1
ATOM 1699 O O . GLN A 1 206 ? -24.602 11.416 -42.133 1.00 90.19 206 GLN A O 1
ATOM 1704 N N . ALA A 1 207 ? -24.821 10.342 -40.180 1.00 89.88 207 ALA A N 1
ATOM 1705 C CA . ALA A 1 207 ? -24.235 9.086 -40.638 1.00 89.88 207 ALA A CA 1
ATOM 1706 C C . ALA A 1 207 ? -25.067 8.461 -41.769 1.00 89.88 207 ALA A C 1
ATOM 1708 O O . ALA A 1 207 ? -24.505 8.061 -42.787 1.00 89.88 207 ALA A O 1
ATOM 1709 N N . LEU A 1 208 ? -26.400 8.449 -41.649 1.00 89.44 208 LEU A N 1
ATOM 1710 C CA . LEU A 1 208 ? -27.307 7.980 -42.703 1.00 89.44 208 LEU A CA 1
ATOM 1711 C C . LEU A 1 208 ? -27.125 8.765 -44.003 1.00 89.44 208 LEU A C 1
ATOM 1713 O O . LEU A 1 208 ? -27.005 8.159 -45.064 1.00 89.44 208 LEU A O 1
ATOM 1717 N N . GLU A 1 209 ? -27.081 10.096 -43.931 1.00 89.31 209 GLU A N 1
ATOM 1718 C CA . GLU A 1 209 ? -26.890 10.954 -45.107 1.00 89.31 209 GLU A CA 1
ATOM 1719 C C . GLU A 1 209 ? -25.569 10.644 -45.821 1.00 89.31 209 GLU A C 1
ATOM 1721 O O . GLU A 1 209 ? -25.550 10.476 -47.041 1.00 89.31 209 GLU A O 1
ATOM 1726 N N . ARG A 1 210 ? -24.476 10.466 -45.066 1.00 88.44 210 ARG A N 1
ATOM 1727 C CA . ARG A 1 210 ? -23.169 10.083 -45.623 1.00 88.44 210 ARG A CA 1
ATOM 1728 C C . ARG A 1 210 ? -23.171 8.681 -46.216 1.00 88.44 210 ARG A C 1
ATOM 1730 O O . ARG A 1 210 ? -22.541 8.469 -47.249 1.00 88.44 210 ARG A O 1
ATOM 1737 N N . VAL A 1 211 ? -23.852 7.719 -45.588 1.00 88.25 211 VAL A N 1
ATOM 1738 C CA . VAL A 1 211 ? -24.008 6.369 -46.151 1.00 88.25 211 VAL A CA 1
ATOM 1739 C C . VAL A 1 211 ? -24.739 6.454 -47.486 1.00 88.25 211 VAL A C 1
ATOM 1741 O O . VAL A 1 211 ? -24.253 5.891 -48.459 1.00 88.25 211 VAL A O 1
ATOM 1744 N N . VAL A 1 212 ? -25.840 7.203 -47.568 1.00 87.25 212 VAL A N 1
ATOM 1745 C CA . VAL A 1 212 ? -26.610 7.386 -48.809 1.00 87.25 212 VAL A CA 1
ATOM 1746 C C . VAL A 1 212 ? -25.782 8.091 -49.887 1.00 87.25 212 VAL A C 1
ATOM 1748 O O . VAL A 1 212 ? -25.805 7.679 -51.046 1.00 87.25 212 VAL A O 1
ATOM 1751 N N . GLU A 1 213 ? -25.032 9.137 -49.539 1.00 87.69 213 GLU A N 1
ATOM 1752 C CA . GLU A 1 213 ? -24.176 9.852 -50.491 1.00 87.69 213 GLU A CA 1
ATOM 1753 C C . GLU A 1 213 ? -23.042 8.962 -51.021 1.00 87.69 213 GLU A C 1
ATOM 1755 O O . GLU A 1 213 ? -22.794 8.922 -52.227 1.00 87.69 213 GLU A O 1
ATOM 1760 N N . ASN A 1 214 ? -22.376 8.213 -50.139 1.00 85.62 214 ASN A N 1
ATOM 1761 C CA . ASN A 1 214 ? -21.290 7.311 -50.518 1.00 85.62 214 ASN A CA 1
ATOM 1762 C C . ASN A 1 214 ? -21.800 6.102 -51.307 1.00 85.62 214 ASN A C 1
ATOM 1764 O O . ASN A 1 214 ? -21.165 5.710 -52.280 1.00 85.62 214 ASN A O 1
ATOM 1768 N N . ALA A 1 215 ? -22.976 5.574 -50.962 1.00 82.88 215 ALA A N 1
ATOM 1769 C CA . ALA A 1 215 ? -23.636 4.501 -51.699 1.00 82.88 215 ALA A CA 1
ATOM 1770 C C . ALA A 1 215 ? -23.926 4.884 -53.157 1.00 82.88 215 ALA A C 1
ATOM 1772 O O . ALA A 1 215 ? -23.791 4.053 -54.049 1.00 82.88 215 ALA A O 1
ATOM 1773 N N . LYS A 1 216 ? -24.289 6.150 -53.413 1.00 82.56 216 LYS A N 1
ATOM 1774 C CA . LYS A 1 216 ? -24.488 6.670 -54.776 1.00 82.56 216 LYS A CA 1
ATOM 1775 C C . LYS A 1 216 ? -23.183 6.767 -55.572 1.00 82.56 216 LYS A C 1
ATOM 1777 O O . LYS A 1 216 ? -23.226 6.691 -56.795 1.00 82.56 216 LYS A O 1
ATOM 1782 N N . LYS A 1 217 ? -22.046 6.975 -54.899 1.00 84.06 217 LYS A N 1
ATOM 1783 C CA . LYS A 1 217 ? -20.723 7.124 -55.531 1.00 84.06 217 LYS A CA 1
ATOM 1784 C C . LYS A 1 217 ? -20.029 5.779 -55.762 1.00 84.06 217 LYS A C 1
ATOM 1786 O O . LYS A 1 217 ? -19.392 5.612 -56.795 1.00 84.06 217 LYS A O 1
ATOM 1791 N N . ASP A 1 218 ? -20.140 4.849 -54.815 1.00 81.56 218 ASP A N 1
ATOM 1792 C CA . ASP A 1 218 ? -19.501 3.528 -54.857 1.00 81.56 218 ASP A CA 1
ATOM 1793 C C . ASP A 1 218 ? -20.416 2.447 -54.232 1.00 81.56 218 ASP A C 1
ATOM 1795 O O . ASP A 1 218 ? -20.260 2.072 -53.063 1.00 81.56 218 ASP A O 1
ATOM 1799 N N . PRO A 1 219 ? -21.405 1.936 -54.991 1.00 78.25 219 PRO A N 1
ATOM 1800 C CA . PRO A 1 219 ? -22.390 0.983 -54.475 1.00 78.25 219 PRO A CA 1
ATOM 1801 C C . PRO A 1 219 ? -21.777 -0.378 -54.109 1.00 78.25 219 PRO A C 1
ATOM 1803 O O . PRO A 1 219 ? -22.286 -1.062 -53.222 1.00 78.25 219 PRO A O 1
ATOM 1806 N N . ALA A 1 220 ? -20.648 -0.755 -54.722 1.00 79.25 220 ALA A N 1
ATOM 1807 C CA . ALA A 1 220 ? -19.979 -2.033 -54.473 1.00 79.25 220 ALA A CA 1
ATOM 1808 C C . ALA A 1 220 ? -19.405 -2.145 -53.048 1.00 79.25 220 ALA A C 1
ATOM 1810 O O . ALA A 1 220 ? -19.193 -3.248 -52.543 1.00 79.25 220 ALA A O 1
ATOM 1811 N N . ARG A 1 221 ? -19.162 -1.015 -52.369 1.00 83.62 221 ARG A N 1
ATOM 1812 C CA . ARG A 1 221 ? -18.588 -0.963 -51.013 1.00 83.62 221 ARG A CA 1
ATOM 1813 C C . ARG A 1 221 ? -19.598 -0.595 -49.927 1.00 83.62 221 ARG A C 1
ATOM 1815 O O . ARG A 1 221 ? -19.199 -0.224 -48.821 1.00 83.62 221 ARG A O 1
ATOM 1822 N N . ILE A 1 222 ? -20.898 -0.736 -50.190 1.00 83.88 222 ILE A N 1
ATOM 1823 C CA . ILE A 1 222 ? -21.968 -0.332 -49.263 1.00 83.88 222 ILE A CA 1
ATOM 1824 C C . ILE A 1 222 ? -21.813 -0.912 -47.848 1.00 83.88 222 ILE A C 1
ATOM 1826 O O . ILE A 1 222 ? -21.938 -0.181 -46.866 1.00 83.88 222 ILE A O 1
ATOM 1830 N N . ALA A 1 223 ? -21.434 -2.188 -47.727 1.00 84.12 223 ALA A N 1
ATOM 1831 C CA . ALA A 1 223 ? -21.211 -2.844 -46.439 1.00 84.12 223 ALA A CA 1
ATOM 1832 C C . ALA A 1 223 ? -20.092 -2.169 -45.628 1.00 84.12 223 ALA A C 1
ATOM 1834 O O . ALA A 1 223 ? -20.213 -1.973 -44.419 1.00 84.12 223 ALA A O 1
ATOM 1835 N N . ALA A 1 224 ? -19.007 -1.766 -46.297 1.00 85.00 224 ALA A N 1
ATOM 1836 C CA . ALA A 1 224 ? -17.900 -1.062 -45.663 1.00 85.00 224 ALA A CA 1
ATOM 1837 C C . ALA A 1 224 ? -18.310 0.352 -45.226 1.00 85.00 224 ALA A C 1
ATOM 1839 O O . ALA A 1 224 ? -17.909 0.795 -44.150 1.00 85.00 224 ALA A O 1
ATOM 1840 N N . HIS A 1 225 ? -19.135 1.044 -46.018 1.00 87.50 225 HIS A N 1
ATOM 1841 C CA . HIS A 1 225 ? -19.673 2.358 -45.662 1.00 87.50 225 HIS A CA 1
ATOM 1842 C C . HIS A 1 225 ? -20.602 2.291 -44.444 1.00 87.50 225 HIS A C 1
ATOM 1844 O O . HIS A 1 225 ? -20.427 3.079 -43.515 1.00 87.50 225 HIS A O 1
ATOM 1850 N N . ILE A 1 226 ? -21.518 1.318 -44.400 1.00 87.75 226 ILE A N 1
ATOM 1851 C CA . ILE A 1 226 ? -22.419 1.099 -43.258 1.00 87.75 226 ILE A CA 1
ATOM 1852 C C . ILE A 1 226 ? -21.618 0.781 -41.998 1.00 87.75 226 ILE A C 1
ATOM 1854 O O . ILE A 1 226 ? -21.787 1.453 -40.986 1.00 87.75 226 ILE A O 1
ATOM 1858 N N . ASN A 1 227 ? -20.700 -0.187 -42.061 1.00 89.06 227 ASN A N 1
ATOM 1859 C CA . ASN A 1 227 ? -19.900 -0.583 -40.900 1.00 89.06 227 ASN A CA 1
ATOM 1860 C C . ASN A 1 227 ? -18.999 0.552 -40.393 1.00 89.06 227 ASN A C 1
ATOM 1862 O O . ASN A 1 227 ? -18.828 0.712 -39.184 1.00 89.06 227 ASN A O 1
ATOM 1866 N N . ARG A 1 228 ? -18.438 1.365 -41.297 1.00 89.56 228 ARG A N 1
ATOM 1867 C CA . ARG A 1 228 ? -17.614 2.525 -40.938 1.00 89.56 228 ARG A CA 1
ATOM 1868 C C . ARG A 1 228 ? -18.429 3.598 -40.220 1.00 89.56 228 ARG A C 1
ATOM 1870 O O . ARG A 1 228 ? -18.006 4.063 -39.165 1.00 89.56 228 ARG A O 1
ATOM 1877 N N . GLU A 1 229 ? -19.576 3.988 -40.770 1.00 90.81 229 GLU A N 1
ATOM 1878 C CA . GLU A 1 229 ? -20.411 5.023 -40.155 1.00 90.81 229 GLU A CA 1
ATOM 1879 C C . GLU A 1 229 ? -21.079 4.517 -38.868 1.00 90.81 229 GLU A C 1
ATOM 1881 O O . GLU A 1 229 ? -21.096 5.237 -37.872 1.00 90.81 229 GLU A O 1
ATOM 1886 N N . ALA A 1 230 ? -21.493 3.249 -38.812 1.00 89.69 230 ALA A N 1
ATOM 1887 C CA . ALA A 1 230 ? -21.946 2.610 -37.577 1.00 89.69 230 ALA A CA 1
ATOM 1888 C C . ALA A 1 230 ? -20.860 2.618 -36.488 1.00 89.69 230 ALA A C 1
ATOM 1890 O O . ALA A 1 230 ? -21.152 2.889 -35.324 1.00 89.69 230 ALA A O 1
ATOM 1891 N N . ALA A 1 231 ? -19.594 2.383 -36.852 1.00 89.31 231 ALA A N 1
ATOM 1892 C CA . ALA A 1 231 ? -18.475 2.471 -35.918 1.00 89.31 231 ALA A CA 1
ATOM 1893 C C . ALA A 1 231 ? -18.216 3.898 -35.417 1.00 89.31 231 ALA A C 1
ATOM 1895 O O . ALA A 1 231 ? -17.847 4.067 -34.252 1.00 89.31 231 ALA A O 1
ATOM 1896 N N . PHE A 1 232 ? -18.433 4.920 -36.252 1.00 89.56 232 PHE A N 1
ATOM 1897 C CA . PHE A 1 232 ? -18.358 6.313 -35.811 1.00 89.56 232 PHE A CA 1
ATOM 1898 C C . PHE A 1 232 ? -19.456 6.648 -34.804 1.00 89.56 232 PHE A C 1
ATOM 1900 O O . PHE A 1 232 ? -19.137 7.185 -33.747 1.00 89.56 232 PHE A O 1
ATOM 1907 N N . VAL A 1 233 ? -20.706 6.266 -35.077 1.00 89.75 233 VAL A N 1
ATOM 1908 C CA . VAL A 1 233 ? -21.830 6.496 -34.151 1.00 89.75 233 VAL A CA 1
ATOM 1909 C C . VAL A 1 233 ? -21.611 5.730 -32.838 1.00 89.75 233 VAL A C 1
ATOM 1911 O O . VAL A 1 233 ? -21.793 6.281 -31.754 1.00 89.75 233 VAL A O 1
ATOM 1914 N N . ALA A 1 234 ? -21.134 4.483 -32.910 1.00 88.62 234 ALA A N 1
ATOM 1915 C CA . ALA A 1 234 ? -20.827 3.663 -31.737 1.00 88.62 234 ALA A CA 1
ATOM 1916 C C . ALA A 1 234 ? -19.746 4.271 -30.830 1.00 88.62 234 ALA A C 1
ATOM 1918 O O . ALA A 1 234 ? -19.779 4.064 -29.620 1.00 88.62 234 ALA A O 1
ATOM 1919 N N . ARG A 1 235 ? -18.797 5.041 -31.378 1.00 87.12 235 ARG A N 1
ATOM 1920 C CA . ARG A 1 235 ? -17.782 5.739 -30.574 1.00 87.12 235 ARG A CA 1
ATOM 1921 C C . ARG A 1 235 ? -18.403 6.810 -29.676 1.00 87.12 235 ARG A C 1
ATOM 1923 O O . ARG A 1 235 ? -17.913 7.034 -28.573 1.00 87.12 235 ARG A O 1
ATOM 1930 N N . ASP A 1 236 ? -19.475 7.451 -30.126 1.00 87.06 236 ASP A N 1
ATOM 1931 C CA . ASP A 1 236 ? -20.094 8.558 -29.397 1.00 87.06 236 ASP A CA 1
ATOM 1932 C C . ASP A 1 236 ? -21.024 8.077 -28.263 1.00 87.06 236 ASP A C 1
ATOM 1934 O O . ASP A 1 236 ? -21.318 8.847 -27.346 1.00 87.06 236 ASP A O 1
ATOM 1938 N N . ILE A 1 237 ? -21.372 6.779 -28.223 1.00 86.44 237 ILE A N 1
ATOM 1939 C CA . ILE A 1 237 ? -22.080 6.136 -27.094 1.00 86.44 237 ILE A CA 1
ATOM 1940 C C . ILE A 1 237 ? -21.290 6.201 -25.774 1.00 86.44 237 ILE A C 1
ATOM 1942 O O . ILE A 1 237 ? -21.882 6.119 -24.695 1.00 86.44 237 ILE A O 1
ATOM 1946 N N . VAL A 1 238 ? -19.972 6.424 -25.819 1.00 86.31 238 VAL A N 1
ATOM 1947 C CA . VAL A 1 238 ? -19.141 6.575 -24.612 1.00 86.31 238 VAL A CA 1
ATOM 1948 C C . VAL A 1 238 ? -19.682 7.666 -23.681 1.00 86.31 238 VAL A C 1
ATOM 1950 O O . VAL A 1 238 ? -19.633 7.508 -22.464 1.00 86.31 238 VAL A O 1
ATOM 1953 N N . LYS A 1 239 ? -20.243 8.755 -24.222 1.00 86.94 239 LYS A N 1
ATOM 1954 C CA . LYS A 1 239 ? -20.787 9.851 -23.410 1.00 86.94 239 LYS A CA 1
ATOM 1955 C C . LYS A 1 239 ? -22.039 9.429 -22.612 1.00 86.94 239 LYS A C 1
ATOM 1957 O O . LYS A 1 239 ? -22.026 9.625 -21.396 1.00 86.94 239 LYS A O 1
ATOM 1962 N N . PRO A 1 240 ? -23.080 8.826 -23.222 1.00 84.50 240 PRO A N 1
ATOM 1963 C CA . PRO A 1 240 ? -24.175 8.189 -22.487 1.00 84.50 240 PRO A CA 1
ATOM 1964 C C . PRO A 1 240 ? -23.722 7.193 -21.409 1.00 84.50 240 PRO A C 1
ATOM 1966 O O . PRO A 1 240 ? -24.252 7.230 -20.300 1.00 84.50 240 PRO A O 1
ATOM 1969 N N . ILE A 1 241 ? -22.703 6.368 -21.682 1.00 86.31 241 ILE A N 1
ATOM 1970 C CA . ILE A 1 241 ? -22.160 5.415 -20.696 1.00 86.31 241 ILE A CA 1
ATOM 1971 C C . ILE A 1 241 ? -21.548 6.149 -19.498 1.00 86.31 241 ILE A C 1
ATOM 1973 O O . ILE A 1 241 ? -21.829 5.794 -18.356 1.00 86.31 241 ILE A O 1
ATOM 1977 N N . THR A 1 242 ? -20.757 7.201 -19.724 1.00 87.19 242 THR A N 1
ATOM 1978 C CA . THR A 1 242 ? -20.192 8.013 -18.633 1.00 87.19 242 THR A CA 1
ATOM 1979 C C . THR A 1 242 ? -21.291 8.690 -17.808 1.00 87.19 242 THR A C 1
ATOM 1981 O O . THR A 1 242 ? -21.206 8.733 -16.582 1.00 87.19 242 THR A O 1
ATOM 1984 N N . ASN A 1 243 ? -22.358 9.178 -18.450 1.00 87.00 243 ASN A N 1
ATOM 1985 C CA . ASN A 1 243 ? -23.509 9.741 -17.737 1.00 87.00 243 ASN A CA 1
ATOM 1986 C C . ASN A 1 243 ? -24.203 8.684 -16.866 1.00 87.00 243 ASN A C 1
ATOM 1988 O O . ASN A 1 243 ? -24.557 8.968 -15.720 1.00 87.00 243 ASN A O 1
ATOM 1992 N N . PHE A 1 244 ? -24.362 7.464 -17.384 1.00 86.44 244 PHE A N 1
ATOM 1993 C CA . PHE A 1 244 ? -24.895 6.331 -16.634 1.00 86.44 244 PHE A CA 1
ATOM 1994 C C . PHE A 1 244 ? -23.988 5.958 -15.451 1.00 86.44 244 PHE A C 1
ATOM 1996 O O . PHE A 1 244 ? -24.470 5.836 -14.328 1.00 86.44 244 PHE A O 1
ATOM 2003 N N . GLN A 1 245 ? -22.669 5.906 -15.652 1.00 90.50 245 GLN A N 1
ATOM 2004 C CA . GLN A 1 245 ? -21.685 5.703 -14.585 1.00 90.50 245 GLN A CA 1
ATOM 2005 C C . GLN A 1 245 ? -21.832 6.744 -13.461 1.00 90.50 245 GLN A C 1
ATOM 2007 O O . GLN A 1 245 ? -21.872 6.395 -12.279 1.00 90.50 245 GLN A O 1
ATOM 2012 N N . THR A 1 246 ? -21.964 8.029 -13.809 1.00 89.19 246 THR A N 1
ATOM 2013 C CA . THR A 1 246 ? -22.209 9.100 -12.832 1.00 89.19 246 THR A CA 1
ATOM 2014 C C . THR A 1 246 ? -23.559 8.937 -12.129 1.00 89.19 246 THR A C 1
ATOM 2016 O O . THR A 1 246 ? -23.642 9.145 -10.918 1.00 89.19 246 THR A O 1
ATOM 2019 N N . TYR A 1 247 ? -24.610 8.543 -12.852 1.00 88.62 247 TYR A N 1
ATOM 2020 C CA . TYR A 1 247 ? -25.929 8.280 -12.276 1.00 88.62 247 TYR A CA 1
ATOM 2021 C C . TYR A 1 247 ? -25.892 7.145 -11.243 1.00 88.62 247 TYR A C 1
ATOM 2023 O O . TYR A 1 247 ? -26.447 7.299 -10.151 1.00 88.62 247 TYR A O 1
ATOM 2031 N N . VAL A 1 248 ? -25.191 6.046 -11.535 1.00 90.62 248 VAL A N 1
ATOM 2032 C CA . VAL A 1 248 ? -25.003 4.931 -10.595 1.00 90.62 248 VAL A CA 1
ATOM 2033 C C . VAL A 1 248 ? -24.284 5.415 -9.334 1.00 90.62 248 VAL A C 1
ATOM 2035 O O . VAL A 1 248 ? -24.791 5.221 -8.230 1.00 90.62 248 VAL A O 1
ATOM 2038 N N . ALA A 1 249 ? -23.171 6.142 -9.478 1.00 91.50 249 ALA A N 1
ATOM 2039 C CA . ALA A 1 249 ? -22.418 6.680 -8.341 1.00 91.50 249 ALA A CA 1
ATOM 2040 C C . ALA A 1 249 ? -23.256 7.631 -7.458 1.00 91.50 249 ALA A C 1
ATOM 2042 O O . ALA A 1 249 ? -23.211 7.557 -6.227 1.00 91.50 249 ALA A O 1
ATOM 2043 N N . GLN A 1 250 ? -24.060 8.508 -8.070 1.00 90.69 250 GLN A N 1
ATOM 2044 C CA . GLN A 1 250 ? -24.970 9.407 -7.348 1.00 90.69 250 GLN A CA 1
ATOM 2045 C C . GLN A 1 250 ? -26.113 8.664 -6.654 1.00 90.69 250 GLN A C 1
ATOM 2047 O O . GLN A 1 250 ? -26.546 9.074 -5.575 1.00 90.69 250 GLN A O 1
ATOM 2052 N N . THR A 1 251 ? -26.628 7.604 -7.274 1.00 89.12 251 THR A N 1
ATOM 2053 C CA . THR A 1 251 ? -27.701 6.786 -6.704 1.00 89.12 251 THR A CA 1
ATOM 2054 C C . THR A 1 251 ? -27.197 6.049 -5.475 1.00 89.12 251 THR A C 1
ATOM 2056 O O . THR A 1 251 ? -27.814 6.157 -4.418 1.00 89.12 251 THR A O 1
ATOM 2059 N N . VAL A 1 252 ? -26.025 5.419 -5.574 1.00 91.19 252 VAL A N 1
ATOM 2060 C CA . VAL A 1 252 ? -25.359 4.728 -4.463 1.00 91.19 252 VAL A CA 1
ATOM 2061 C C . VAL A 1 252 ? -25.150 5.679 -3.292 1.00 91.19 252 VAL A C 1
ATOM 2063 O O . VAL A 1 252 ? -25.651 5.411 -2.208 1.00 91.19 252 VAL A O 1
ATOM 2066 N N . GLN A 1 253 ? -24.572 6.863 -3.523 1.00 91.44 253 GLN A N 1
ATOM 2067 C CA . GLN A 1 253 ? -24.413 7.883 -2.479 1.00 91.44 253 GLN A CA 1
ATOM 2068 C C . GLN A 1 253 ? -25.718 8.203 -1.718 1.00 91.44 253 GLN A C 1
ATOM 2070 O O . GLN A 1 253 ? -25.666 8.524 -0.530 1.00 91.44 253 GLN A O 1
ATOM 2075 N N . LYS A 1 254 ? -26.880 8.166 -2.385 1.00 89.25 254 LYS A N 1
ATOM 2076 C CA . LYS A 1 254 ? -28.182 8.470 -1.768 1.00 89.25 254 LYS A CA 1
ATOM 2077 C C . LYS A 1 254 ? -28.768 7.293 -0.990 1.00 89.25 254 LYS A C 1
ATOM 2079 O O . LYS A 1 254 ? -29.416 7.531 0.025 1.00 89.25 254 LYS A O 1
ATOM 2084 N N . ILE A 1 255 ? -28.592 6.065 -1.480 1.00 89.38 255 ILE A N 1
ATOM 2085 C CA . ILE A 1 255 ? -29.186 4.860 -0.879 1.00 89.38 255 ILE A CA 1
ATOM 2086 C C . ILE A 1 255 ? -28.314 4.262 0.230 1.00 89.38 255 ILE A C 1
ATOM 2088 O O . ILE A 1 255 ? -28.840 3.578 1.104 1.00 89.38 255 ILE A O 1
ATOM 2092 N N . THR A 1 256 ? -27.000 4.512 0.217 1.00 88.75 256 THR A N 1
ATOM 2093 C CA . THR A 1 256 ? -26.081 3.998 1.236 1.00 88.75 256 THR A CA 1
ATOM 2094 C C . THR A 1 256 ? -26.470 4.532 2.620 1.00 88.75 256 THR A C 1
ATOM 2096 O O . THR A 1 256 ? -26.596 5.750 2.796 1.00 88.75 256 THR A O 1
ATOM 2099 N N . PRO A 1 257 ? -26.618 3.664 3.639 1.00 81.19 257 PRO A N 1
ATOM 2100 C CA . PRO A 1 257 ? -26.909 4.107 4.995 1.00 81.19 257 P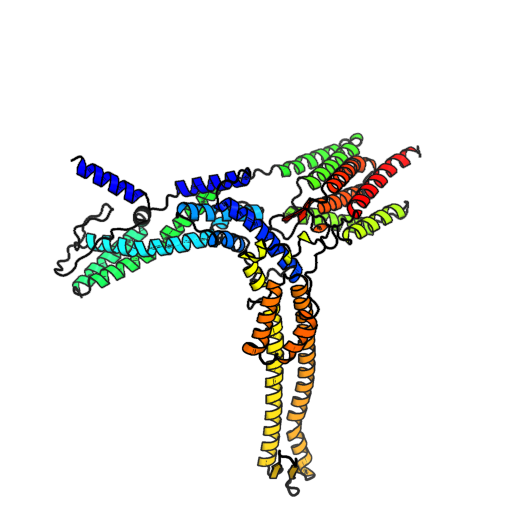RO A CA 1
ATOM 2101 C C . PRO A 1 257 ? -25.780 5.002 5.526 1.00 81.19 257 PRO A C 1
ATOM 2103 O O . PRO A 1 257 ? -24.605 4.634 5.552 1.00 81.19 257 PRO A O 1
ATOM 2106 N N . GLY A 1 258 ? -26.135 6.215 5.950 1.00 70.81 258 GLY A N 1
ATOM 2107 C CA . GLY A 1 258 ? -25.179 7.149 6.539 1.00 70.81 258 GLY A CA 1
ATOM 2108 C C . GLY A 1 258 ? -24.831 6.778 7.982 1.00 70.81 258 GLY A C 1
ATOM 2109 O O . GLY A 1 258 ? -25.726 6.581 8.806 1.00 70.81 258 GLY A O 1
ATOM 2110 N N . GLU A 1 259 ? -23.540 6.776 8.328 1.00 66.75 259 GLU A N 1
ATOM 2111 C CA . GLU A 1 259 ? -23.114 6.656 9.725 1.00 66.75 259 GLU A CA 1
ATOM 2112 C C . GLU A 1 259 ? -23.520 7.899 10.520 1.00 66.75 259 GLU A C 1
ATOM 2114 O O . GLU A 1 259 ? -23.001 9.004 10.328 1.00 66.75 259 GLU A O 1
ATOM 2119 N N . LYS A 1 260 ? -24.445 7.721 11.463 1.00 66.69 260 LYS A N 1
ATOM 2120 C CA . LYS A 1 260 ? -24.809 8.768 12.415 1.00 66.69 260 LYS A CA 1
ATOM 2121 C C . LYS A 1 260 ? -23.858 8.717 13.606 1.00 66.69 260 LYS A C 1
ATOM 2123 O O . LYS A 1 260 ? -24.165 8.139 14.645 1.00 66.69 260 LYS A O 1
ATOM 2128 N N . ASN A 1 261 ? -22.685 9.326 13.459 1.00 69.00 261 ASN A N 1
ATOM 2129 C CA . ASN A 1 261 ? -21.780 9.503 14.588 1.00 69.00 261 ASN A CA 1
ATOM 2130 C C . ASN A 1 261 ? -22.291 10.645 15.484 1.00 69.00 261 ASN A C 1
ATOM 2132 O O . ASN A 1 261 ? -22.203 11.815 15.117 1.00 69.00 261 ASN A O 1
ATOM 2136 N N . TYR A 1 262 ? -22.819 10.309 16.662 1.00 78.88 262 TYR A N 1
ATOM 2137 C CA . TYR A 1 262 ? -23.293 11.273 17.662 1.00 78.88 262 TYR A CA 1
ATOM 2138 C C . TYR A 1 262 ? -22.258 11.596 18.745 1.00 78.88 262 TYR A C 1
ATOM 2140 O O . TYR A 1 262 ? -22.533 12.410 19.627 1.00 78.88 262 TYR A O 1
ATOM 2148 N N . TRP A 1 263 ? -21.052 11.022 18.684 1.00 80.62 263 TRP A N 1
ATOM 2149 C CA . TRP A 1 263 ? -20.028 11.234 19.710 1.00 80.62 263 TRP A CA 1
ATOM 2150 C C . TRP A 1 263 ? -19.570 12.686 19.817 1.00 80.62 263 TRP A C 1
ATOM 2152 O O . TRP A 1 263 ? -19.117 13.091 20.881 1.00 80.62 263 TRP A O 1
ATOM 2162 N N . TRP A 1 264 ? -19.746 13.507 18.778 1.00 80.19 264 TRP A N 1
ATOM 2163 C CA . TRP A 1 264 ? -19.463 14.945 18.838 1.00 80.19 264 TRP A CA 1
ATOM 2164 C C . TRP A 1 264 ? -20.339 15.692 19.860 1.00 80.19 264 TRP A C 1
ATOM 2166 O O . TRP A 1 264 ? -19.896 16.708 20.398 1.00 80.19 264 TRP A O 1
ATOM 2176 N N . LEU A 1 265 ? -21.532 15.176 20.201 1.00 84.50 265 LEU A N 1
ATOM 2177 C CA . LEU A 1 265 ? -22.400 15.762 21.232 1.00 84.50 265 LEU A CA 1
ATOM 2178 C C . LEU A 1 265 ? -21.705 15.832 22.598 1.00 84.50 265 LEU A C 1
ATOM 2180 O O . LEU A 1 265 ? -22.016 16.720 23.394 1.00 84.50 265 LEU A O 1
ATOM 2184 N N . ARG A 1 266 ? -20.709 14.966 22.853 1.00 85.31 266 ARG A N 1
ATOM 2185 C CA . ARG A 1 266 ? -19.896 15.020 24.078 1.00 85.31 266 ARG A CA 1
ATOM 2186 C C . ARG A 1 266 ? -19.237 16.383 24.267 1.00 85.31 266 ARG A C 1
ATOM 2188 O O . ARG A 1 266 ? -19.171 16.866 25.388 1.00 85.31 266 ARG A O 1
ATOM 2195 N N . LEU A 1 267 ? -18.828 17.044 23.180 1.00 85.19 267 LEU A N 1
ATOM 2196 C CA . LEU A 1 267 ? -18.181 18.355 23.239 1.00 85.19 267 LEU A CA 1
ATOM 2197 C C . LEU A 1 267 ? -19.145 19.435 23.743 1.00 85.19 267 LEU A C 1
ATOM 2199 O O . LEU A 1 267 ? -18.750 20.249 24.572 1.00 85.19 267 LEU A O 1
ATOM 2203 N N . ILE A 1 268 ? -20.417 19.395 23.326 1.00 87.38 268 ILE A N 1
ATOM 2204 C CA . ILE A 1 268 ? -21.454 20.300 23.852 1.00 87.38 268 ILE A CA 1
ATOM 2205 C C . ILE A 1 268 ? -21.620 20.078 25.358 1.00 87.38 268 ILE A C 1
ATOM 2207 O O . ILE A 1 268 ? -21.589 21.034 26.135 1.00 87.38 268 ILE A O 1
ATOM 2211 N N . VAL A 1 269 ? -21.736 18.815 25.782 1.00 88.88 269 VAL A N 1
ATOM 2212 C CA . VAL A 1 269 ? -21.867 18.456 27.203 1.00 88.88 269 VAL A CA 1
ATOM 2213 C C . VAL A 1 269 ? -20.652 18.938 28.001 1.00 88.88 269 VAL A C 1
ATOM 2215 O O . VAL A 1 269 ? -20.817 19.502 29.085 1.00 88.88 269 VAL A O 1
ATOM 2218 N N . TYR A 1 270 ? -19.438 18.792 27.464 1.00 88.88 270 TYR A N 1
ATOM 2219 C CA . TYR A 1 270 ? -18.211 19.270 28.103 1.00 88.88 270 TYR A CA 1
ATOM 2220 C C . TYR A 1 270 ? -18.200 20.792 28.256 1.00 88.88 270 TYR A C 1
ATOM 2222 O O . TYR A 1 270 ? -17.838 21.286 29.323 1.00 88.88 270 TYR A O 1
ATOM 2230 N N . THR A 1 271 ? -18.636 21.543 27.241 1.00 88.50 271 THR A N 1
ATOM 2231 C CA . THR A 1 271 ? -18.729 23.009 27.305 1.00 88.50 271 THR A CA 1
ATOM 2232 C C . THR A 1 271 ? -19.731 23.461 28.365 1.00 88.50 271 THR A C 1
ATOM 2234 O O . THR A 1 271 ? -19.418 24.339 29.174 1.00 88.50 271 THR A O 1
ATOM 2237 N N . CYS A 1 272 ? -20.903 22.822 28.439 1.00 89.88 272 CYS A N 1
ATOM 2238 C CA . CYS A 1 272 ? -21.887 23.090 29.488 1.00 89.88 272 CYS A CA 1
ATOM 2239 C C . CYS A 1 272 ? -21.332 22.769 30.885 1.00 89.88 272 CYS A C 1
ATOM 2241 O O . CYS A 1 272 ? -21.459 23.582 31.805 1.00 89.88 272 CYS A O 1
ATOM 2243 N N . ALA A 1 273 ? -20.664 21.622 31.047 1.00 88.38 273 ALA A N 1
ATOM 2244 C CA . ALA A 1 273 ? -20.036 21.226 32.305 1.00 88.38 273 ALA A CA 1
ATOM 2245 C C . ALA A 1 273 ? -18.914 22.189 32.723 1.00 88.38 273 ALA A C 1
ATOM 2247 O O . ALA A 1 273 ? -18.781 22.499 33.908 1.00 88.38 273 ALA A O 1
ATOM 2248 N N . LEU A 1 274 ? -18.138 22.710 31.768 1.00 88.44 274 LEU A N 1
ATOM 2249 C CA . LEU A 1 274 ? -17.098 23.708 32.012 1.00 88.44 274 LEU A CA 1
ATOM 2250 C C . LEU A 1 274 ? -17.700 25.035 32.496 1.00 88.44 274 LEU A C 1
ATOM 2252 O O . LEU A 1 274 ? -17.230 25.591 33.490 1.00 88.44 274 LEU A O 1
ATOM 2256 N N . PHE A 1 275 ? -18.774 25.511 31.860 1.00 89.88 275 PHE A N 1
ATOM 2257 C CA . PHE A 1 275 ? -19.482 26.719 32.292 1.00 89.88 275 PHE A CA 1
ATOM 2258 C C . PHE A 1 275 ? -20.073 26.553 33.700 1.00 89.88 275 PHE A C 1
ATOM 2260 O O . PHE A 1 275 ? -19.880 27.405 34.573 1.00 89.88 275 PHE A O 1
ATOM 2267 N N . ALA A 1 276 ? -20.706 25.408 33.969 1.00 87.62 276 ALA A N 1
ATOM 2268 C CA . ALA A 1 276 ? -21.200 25.063 35.297 1.00 87.62 276 ALA A CA 1
ATOM 2269 C C . ALA A 1 276 ? -20.064 24.982 36.334 1.00 87.62 276 ALA A C 1
ATOM 2271 O O . ALA A 1 276 ? -20.227 25.447 37.461 1.00 87.62 276 ALA A O 1
ATOM 2272 N N . ALA A 1 277 ? -18.890 24.468 35.961 1.00 87.00 277 ALA A N 1
ATOM 2273 C CA . ALA A 1 277 ? -17.723 24.390 36.838 1.00 87.00 277 ALA A CA 1
ATOM 2274 C C . ALA A 1 277 ? -17.129 25.770 37.177 1.00 87.00 277 ALA A C 1
ATOM 2276 O O . ALA A 1 277 ? -16.581 25.943 38.270 1.00 87.00 277 ALA A O 1
ATOM 2277 N N . ILE A 1 278 ? -17.250 26.750 36.274 1.00 87.69 278 ILE A N 1
ATOM 2278 C CA . ILE A 1 278 ? -16.891 28.154 36.528 1.00 87.69 278 ILE A CA 1
ATOM 2279 C C . ILE A 1 278 ? -17.918 28.798 37.470 1.00 87.69 278 ILE A C 1
ATOM 2281 O O . ILE A 1 278 ? -17.536 29.457 38.436 1.00 87.69 278 ILE A O 1
ATOM 2285 N N . ARG A 1 279 ? -19.218 28.570 37.235 1.00 89.38 279 ARG A N 1
ATOM 2286 C CA . ARG A 1 279 ? -20.315 29.161 38.021 1.00 89.38 279 ARG A CA 1
ATOM 2287 C C . ARG A 1 279 ? -20.438 28.582 39.435 1.00 89.38 279 ARG A C 1
ATOM 2289 O O . ARG A 1 279 ? -20.731 29.328 40.371 1.00 89.38 279 ARG A O 1
ATOM 2296 N N . PHE A 1 280 ? -20.225 27.275 39.597 1.00 89.62 280 PHE A N 1
ATOM 2297 C CA . PHE A 1 280 ? -20.416 26.527 40.843 1.00 89.62 280 PHE A CA 1
ATOM 2298 C C . PHE A 1 280 ? -19.090 25.965 41.368 1.00 89.62 280 PHE A C 1
ATOM 2300 O O . PHE A 1 280 ? -18.801 24.771 41.276 1.00 89.62 280 PHE A O 1
ATOM 2307 N N . VAL A 1 281 ? -18.290 26.827 42.001 1.00 82.00 281 VAL A N 1
ATOM 2308 C CA . VAL A 1 281 ? -16.935 26.497 42.489 1.00 82.00 281 VAL A CA 1
ATOM 2309 C C . VAL A 1 281 ? -16.900 25.270 43.417 1.00 82.00 281 VAL A C 1
ATOM 2311 O O . VAL A 1 281 ? -15.942 24.500 43.368 1.00 82.00 281 VAL A O 1
ATOM 2314 N N . LYS A 1 282 ? -17.953 25.030 44.219 1.00 84.19 282 LYS A N 1
ATOM 2315 C CA . LYS A 1 282 ? -18.062 23.843 45.094 1.00 84.19 282 LYS A CA 1
ATOM 2316 C C . LYS A 1 282 ? -18.166 22.525 44.312 1.00 84.19 282 LYS A C 1
ATOM 2318 O O . LYS A 1 282 ? -17.630 21.517 44.758 1.00 84.19 282 LYS A O 1
ATOM 2323 N N . LEU A 1 283 ? -18.817 22.541 43.147 1.00 85.38 283 LEU A N 1
ATOM 2324 C CA . LEU A 1 283 ? -18.995 21.376 42.270 1.00 85.38 283 LEU A CA 1
ATOM 2325 C C . LEU A 1 283 ? -17.894 21.256 41.212 1.00 85.38 283 LEU A C 1
ATOM 2327 O O . LEU A 1 283 ? -17.796 20.226 40.549 1.00 85.38 283 LEU A O 1
ATOM 2331 N N . ARG A 1 284 ? -17.027 22.267 41.075 1.00 84.44 284 ARG A N 1
ATOM 2332 C CA . ARG A 1 284 ? -15.960 22.316 40.067 1.00 84.44 284 ARG A CA 1
ATOM 2333 C C . ARG A 1 284 ? -15.123 21.040 40.013 1.00 84.44 284 ARG A C 1
ATOM 2335 O O . ARG A 1 284 ? -14.822 20.568 38.921 1.00 84.44 284 ARG A O 1
ATOM 2342 N N . SER A 1 285 ? -14.727 20.490 41.165 1.00 83.38 285 SER A N 1
ATOM 2343 C CA . SER A 1 285 ? -13.892 19.285 41.181 1.00 83.38 285 SER A CA 1
ATOM 2344 C C . SER A 1 285 ? -14.623 18.053 40.663 1.00 83.38 285 SER A C 1
ATOM 2346 O O . SER A 1 285 ? -14.022 17.246 39.963 1.00 83.38 285 SER A O 1
ATOM 2348 N N . LEU A 1 286 ? -15.910 17.937 40.991 1.00 86.56 286 LEU A N 1
ATOM 2349 C CA . LEU A 1 286 ? -16.759 16.832 40.568 1.00 86.56 286 LEU A CA 1
ATOM 2350 C C . LEU A 1 286 ? -17.089 16.936 39.076 1.00 86.56 286 LEU A C 1
ATOM 2352 O O . LEU A 1 286 ? -16.930 15.956 38.358 1.00 86.56 286 LEU A O 1
ATOM 2356 N N . LEU A 1 287 ? -17.459 18.123 38.589 1.00 87.00 287 LEU A N 1
ATOM 2357 C CA . LEU A 1 287 ? -17.775 18.354 37.176 1.00 87.00 287 LEU A CA 1
ATOM 2358 C C . LEU A 1 287 ? -16.562 18.104 36.273 1.00 87.00 287 LEU A C 1
ATOM 2360 O O . LEU A 1 287 ? -16.644 17.305 35.344 1.00 87.00 287 LEU A O 1
ATOM 2364 N N . LEU A 1 288 ? -15.412 18.716 36.578 1.00 87.00 288 LEU A N 1
ATOM 2365 C CA . LEU A 1 288 ? -14.192 18.511 35.789 1.00 87.00 288 LEU A CA 1
ATOM 2366 C C . LEU A 1 288 ? -13.674 17.072 35.899 1.00 87.00 288 LEU A C 1
ATOM 2368 O O . LEU A 1 288 ? -13.230 16.508 34.903 1.00 87.00 288 LEU A O 1
ATOM 2372 N N . GLY A 1 289 ? -13.754 16.465 37.088 1.00 86.31 289 GLY A N 1
ATOM 2373 C CA . GLY A 1 289 ? -13.375 15.066 37.283 1.00 86.31 289 GLY A CA 1
ATOM 2374 C C . GLY A 1 289 ? -14.269 14.102 36.504 1.00 86.31 289 GLY A C 1
ATOM 2375 O O . GLY A 1 289 ? -13.769 13.121 35.965 1.00 86.31 289 GLY A O 1
ATOM 2376 N N . SER A 1 290 ? -15.563 14.409 36.377 1.00 86.62 290 SER A N 1
ATOM 2377 C CA . SER A 1 290 ? -16.515 13.613 35.592 1.00 86.62 290 SER A CA 1
ATOM 2378 C C . SER A 1 290 ? -16.251 13.730 34.095 1.00 86.62 290 SER A C 1
ATOM 2380 O O . SER A 1 290 ? -16.228 12.712 33.414 1.00 86.62 290 SER A O 1
ATOM 2382 N N . VAL A 1 291 ? -15.972 14.938 33.588 1.00 89.88 291 VAL A N 1
ATOM 2383 C CA . VAL A 1 291 ? -15.587 15.147 32.179 1.00 89.88 291 VAL A CA 1
ATOM 2384 C C . VAL A 1 291 ? -14.329 14.347 31.841 1.00 89.88 291 VAL A C 1
ATOM 2386 O O . VAL A 1 291 ? -14.315 13.605 30.867 1.00 89.88 291 VAL A O 1
ATOM 2389 N N . LEU A 1 292 ? -13.289 14.438 32.673 1.00 89.69 292 LEU A N 1
ATOM 2390 C CA . LEU A 1 292 ? -12.031 13.717 32.452 1.00 89.69 292 LEU A CA 1
ATOM 2391 C C . LEU A 1 292 ? -12.177 12.200 32.629 1.00 89.69 292 LEU A C 1
ATOM 2393 O O . LEU A 1 292 ? -11.533 11.437 31.916 1.00 89.69 292 LEU A O 1
ATOM 2397 N N . GLY A 1 293 ? -13.011 11.755 33.573 1.00 89.19 293 GLY A N 1
ATOM 2398 C CA . GLY A 1 293 ? -13.337 10.342 33.755 1.00 89.19 293 GLY A CA 1
ATOM 2399 C C . GLY A 1 293 ? -14.095 9.771 32.557 1.00 89.19 293 GLY A C 1
ATOM 2400 O O . GLY A 1 293 ? -13.741 8.706 32.063 1.00 89.19 293 GLY A O 1
ATOM 2401 N N . PHE A 1 294 ? -15.083 10.502 32.040 1.00 90.88 294 PHE A N 1
ATOM 2402 C CA . PHE A 1 294 ? -15.809 10.118 30.832 1.00 90.88 294 PHE A CA 1
ATOM 2403 C C . PHE A 1 294 ? -14.898 10.130 29.596 1.00 90.88 294 PHE A C 1
ATOM 2405 O O . PHE A 1 294 ? -14.962 9.211 28.786 1.00 90.88 294 PHE A O 1
ATOM 2412 N N . GLU A 1 295 ? -13.976 11.088 29.491 1.00 90.12 295 GLU A N 1
ATOM 2413 C CA . GLU A 1 295 ? -12.972 11.104 28.423 1.00 90.12 295 GLU A CA 1
ATOM 2414 C C . GLU A 1 295 ? -12.013 9.905 28.506 1.00 90.12 295 GLU A C 1
ATOM 2416 O O . GLU A 1 295 ? -11.652 9.331 27.483 1.00 90.12 295 GLU A O 1
ATOM 2421 N N . ALA A 1 296 ? -11.649 9.461 29.713 1.00 90.56 296 ALA A N 1
ATOM 2422 C CA . ALA A 1 296 ? -10.876 8.235 29.900 1.00 90.56 296 ALA A CA 1
ATOM 2423 C C . ALA A 1 296 ? -11.653 6.979 29.459 1.00 90.56 296 ALA A C 1
ATOM 2425 O O . ALA A 1 296 ? -11.075 6.086 28.842 1.00 90.56 296 ALA A O 1
ATOM 2426 N N . ILE A 1 297 ? -12.963 6.920 29.723 1.00 91.69 297 ILE A N 1
ATOM 2427 C CA . ILE A 1 297 ? -13.838 5.842 29.231 1.00 91.69 297 ILE A CA 1
ATOM 2428 C C . ILE A 1 297 ? -13.913 5.883 27.698 1.00 91.69 297 ILE A C 1
ATOM 2430 O O . ILE A 1 297 ? -13.758 4.847 27.051 1.00 91.69 297 ILE A O 1
ATOM 2434 N N . TYR A 1 298 ? -14.088 7.073 27.114 1.00 89.75 298 TYR A N 1
ATOM 2435 C CA . TYR A 1 298 ? -14.092 7.259 25.663 1.00 89.75 298 TYR A CA 1
ATOM 2436 C C . TYR A 1 298 ? -12.796 6.753 25.029 1.00 89.75 298 TYR A C 1
ATOM 2438 O O . TYR A 1 298 ? -12.835 5.971 24.079 1.00 89.75 298 TYR A O 1
ATOM 2446 N N . LEU A 1 299 ? -11.653 7.148 25.598 1.00 89.31 299 LEU A N 1
ATOM 2447 C CA . LEU A 1 299 ? -10.334 6.758 25.116 1.00 89.31 299 LEU A CA 1
ATOM 2448 C C . LEU A 1 299 ? -10.118 5.246 25.105 1.00 89.31 299 LEU A C 1
ATOM 2450 O O . LEU A 1 299 ? -9.388 4.759 24.255 1.00 89.31 299 LEU A O 1
ATOM 2454 N N . PHE A 1 300 ? -10.726 4.495 26.022 1.00 89.44 300 PHE A N 1
ATOM 2455 C CA . PHE A 1 300 ? -10.550 3.046 26.049 1.00 89.44 300 PHE A CA 1
ATOM 2456 C C . PHE A 1 300 ? -11.493 2.299 25.100 1.00 89.44 300 PHE A C 1
ATOM 2458 O O . PHE A 1 300 ? -11.058 1.387 24.400 1.00 89.44 300 PHE A O 1
ATOM 2465 N N . PHE A 1 301 ? -12.778 2.666 25.066 1.00 87.75 301 PHE A N 1
ATOM 2466 C CA . PHE A 1 301 ? -13.788 1.903 24.323 1.00 87.75 301 PHE A CA 1
ATOM 2467 C C . PHE A 1 301 ? -14.000 2.393 22.887 1.00 87.75 301 PHE A C 1
ATOM 2469 O O . PHE A 1 301 ? -14.206 1.578 21.984 1.00 87.75 301 PHE A O 1
ATOM 2476 N N . PHE A 1 302 ? -13.938 3.706 22.660 1.00 86.19 302 PHE A N 1
ATOM 2477 C CA . PHE A 1 302 ? -14.407 4.330 21.417 1.00 86.19 302 PHE A CA 1
ATOM 2478 C C . PHE A 1 302 ? -13.303 4.974 20.586 1.00 86.19 302 PHE A C 1
ATOM 2480 O O . PHE A 1 302 ? -13.494 5.137 19.388 1.00 86.19 302 PHE A O 1
ATOM 2487 N N . PHE A 1 303 ? -12.150 5.287 21.181 1.00 84.81 303 PHE A N 1
ATOM 2488 C CA . PHE A 1 303 ? -11.019 5.846 20.444 1.00 84.81 303 PHE A CA 1
ATOM 2489 C C . PHE A 1 303 ? -10.598 4.939 19.287 1.00 84.81 303 PHE A C 1
ATOM 2491 O O . PHE A 1 303 ? -10.341 3.736 19.474 1.00 84.81 303 PHE A O 1
ATOM 2498 N N . ASP A 1 304 ? -10.516 5.549 18.106 1.00 81.12 304 ASP A N 1
ATOM 2499 C CA . ASP A 1 304 ? -10.046 4.912 16.889 1.00 81.12 304 ASP A CA 1
ATOM 2500 C C . ASP A 1 304 ? -8.670 5.484 16.506 1.00 81.12 304 ASP A C 1
ATOM 2502 O O . ASP A 1 304 ? -8.572 6.571 15.925 1.00 81.12 304 ASP A O 1
ATOM 2506 N N . PRO A 1 305 ? -7.578 4.755 16.794 1.00 76.44 305 PRO A N 1
ATOM 2507 C CA . PRO A 1 305 ? -6.229 5.221 16.500 1.00 76.44 305 PRO A CA 1
ATOM 2508 C C . PRO A 1 305 ? -5.927 5.302 14.998 1.00 76.44 305 PRO A C 1
ATOM 2510 O O . PRO A 1 305 ? -4.934 5.921 14.618 1.00 76.44 305 PRO A O 1
ATOM 2513 N N . THR A 1 306 ? -6.759 4.698 14.142 1.00 75.50 306 THR A N 1
ATOM 2514 C CA . THR A 1 306 ? -6.604 4.774 12.682 1.00 75.50 306 THR A CA 1
ATOM 2515 C C . THR A 1 306 ? -7.134 6.088 12.104 1.00 75.50 306 THR A C 1
ATOM 2517 O O . THR A 1 306 ? -6.737 6.478 11.005 1.00 75.50 306 THR A O 1
ATOM 2520 N N . SER A 1 307 ? -7.976 6.813 12.853 1.00 77.38 307 SER A N 1
ATOM 2521 C CA . SER A 1 307 ? -8.506 8.117 12.455 1.00 77.38 307 SER A CA 1
ATOM 2522 C C . SER A 1 307 ? -7.433 9.202 12.544 1.00 77.38 307 SER A C 1
ATOM 2524 O O . SER A 1 307 ? -6.857 9.452 13.608 1.00 77.38 307 SER A O 1
ATOM 2526 N N . MET A 1 308 ? -7.191 9.906 11.435 1.00 73.25 308 MET A N 1
ATOM 2527 C CA . MET A 1 308 ? -6.209 10.995 11.372 1.00 73.25 308 MET A CA 1
ATOM 2528 C C . MET A 1 308 ? -6.549 12.133 12.344 1.00 73.25 308 MET A C 1
ATOM 2530 O O . MET A 1 308 ? -5.667 12.643 13.029 1.00 73.25 308 MET A O 1
ATOM 2534 N N . TYR A 1 309 ? -7.824 12.520 12.436 1.00 77.62 309 TYR A N 1
ATOM 2535 C CA . TYR A 1 309 ? -8.241 13.639 13.282 1.00 77.62 309 TYR A CA 1
ATOM 2536 C C . TYR A 1 309 ? -8.123 13.309 14.771 1.00 77.62 309 TYR A C 1
ATOM 2538 O O . TYR A 1 309 ? -7.609 14.126 15.537 1.00 77.62 309 TYR A O 1
ATOM 2546 N N . GLU A 1 310 ? -8.561 12.116 15.191 1.00 78.31 310 GLU A N 1
ATOM 2547 C CA . GLU A 1 310 ? -8.479 11.719 16.601 1.00 78.31 310 GLU A CA 1
ATOM 2548 C C . GLU A 1 310 ? -7.025 11.522 17.028 1.00 78.31 310 GLU A C 1
ATOM 2550 O O . GLU A 1 310 ? -6.590 12.112 18.019 1.00 78.31 310 GLU A O 1
ATOM 2555 N N . SER A 1 311 ? -6.249 10.756 16.253 1.00 79.12 311 SER A N 1
ATOM 2556 C CA . SER A 1 311 ? -4.837 10.494 16.552 1.00 79.12 311 SER A CA 1
ATOM 2557 C C . SER A 1 311 ? -4.013 11.782 16.633 1.00 79.12 311 SER A C 1
ATOM 2559 O O . SER A 1 311 ? -3.229 11.943 17.570 1.00 79.12 311 SER A O 1
ATOM 2561 N N . LEU A 1 312 ? -4.235 12.739 15.725 1.00 82.88 312 LEU A N 1
ATOM 2562 C CA . LEU A 1 312 ? -3.568 14.041 15.753 1.00 82.88 312 LEU A CA 1
ATOM 2563 C C . LEU A 1 312 ? -3.995 14.870 16.968 1.00 82.88 312 LEU A C 1
ATOM 2565 O O . LEU A 1 312 ? -3.141 15.444 17.641 1.00 82.88 312 LEU A O 1
ATOM 2569 N N . THR A 1 313 ? -5.290 14.900 17.292 1.00 80.94 313 THR A N 1
ATOM 2570 C CA . THR A 1 313 ? -5.807 15.661 18.440 1.00 80.94 313 THR A CA 1
ATOM 2571 C C . THR A 1 313 ? -5.206 15.155 19.751 1.00 80.94 313 THR A C 1
ATOM 2573 O O . THR A 1 313 ? -4.610 15.933 20.499 1.00 80.94 313 THR A O 1
ATOM 2576 N N . TYR A 1 314 ? -5.294 13.850 20.019 1.00 83.38 314 TYR A N 1
ATOM 2577 C CA . TYR A 1 314 ? -4.732 13.276 21.243 1.00 83.38 314 TYR A CA 1
ATOM 2578 C C . TYR A 1 314 ? -3.202 13.300 21.238 1.00 83.38 314 TYR A C 1
ATOM 2580 O O . TYR A 1 314 ? -2.607 13.570 22.279 1.00 83.38 314 TYR A O 1
ATOM 2588 N N . GLY A 1 315 ? -2.559 13.106 20.083 1.00 80.56 315 GLY A N 1
ATOM 2589 C CA . GLY A 1 315 ? -1.109 13.213 19.932 1.00 80.56 315 GLY A CA 1
ATOM 2590 C C . GLY A 1 315 ? -0.575 14.605 20.278 1.00 80.56 315 GLY A C 1
ATOM 2591 O O . GLY A 1 315 ? 0.381 14.722 21.046 1.00 80.56 315 GLY A O 1
ATOM 2592 N N . LEU A 1 316 ? -1.217 15.672 19.790 1.00 82.75 316 LEU A N 1
ATOM 2593 C CA . LEU A 1 316 ? -0.831 17.050 20.114 1.00 82.75 316 LEU A CA 1
ATOM 2594 C C . LEU A 1 316 ? -1.054 17.375 21.594 1.00 82.75 316 LEU A C 1
ATOM 2596 O O . LEU A 1 316 ? -0.158 17.924 22.237 1.00 82.75 316 LEU A O 1
ATOM 2600 N N . VAL A 1 317 ? -2.213 17.008 22.154 1.00 79.75 317 VAL A N 1
ATOM 2601 C CA . VAL A 1 317 ? -2.503 17.205 23.588 1.00 79.75 317 VAL A CA 1
ATOM 2602 C C . VAL A 1 317 ? -1.449 16.510 24.453 1.00 79.75 317 VAL A C 1
ATOM 2604 O O . VAL A 1 317 ? -0.998 17.074 25.452 1.00 79.75 317 VAL A O 1
ATOM 2607 N N . LEU A 1 318 ? -1.014 15.319 24.045 1.00 74.31 318 LEU A N 1
ATOM 2608 C CA . LEU A 1 318 ? 0.008 14.532 24.724 1.00 74.31 318 LEU A CA 1
ATOM 2609 C C . LEU A 1 318 ? 1.377 15.222 24.660 1.00 74.31 318 LEU A C 1
ATOM 2611 O O . LEU A 1 318 ? 1.961 15.478 25.713 1.00 74.31 318 LEU A O 1
ATOM 2615 N N . ILE A 1 319 ? 1.867 15.573 23.463 1.00 77.25 319 ILE A N 1
ATOM 2616 C CA . ILE A 1 319 ? 3.189 16.197 23.270 1.00 77.25 319 ILE A CA 1
ATOM 2617 C C . ILE A 1 319 ? 3.278 17.524 24.024 1.00 77.25 319 ILE A C 1
ATOM 2619 O O . ILE A 1 319 ? 4.206 17.727 24.810 1.00 77.25 319 ILE A O 1
ATOM 2623 N N . PHE A 1 320 ? 2.300 18.415 23.839 1.00 81.31 320 PHE A N 1
ATOM 2624 C CA . PHE A 1 320 ? 2.308 19.708 24.518 1.00 81.31 320 PHE A CA 1
ATOM 2625 C C . PHE A 1 320 ? 2.118 19.551 26.025 1.00 81.31 320 PHE A C 1
ATOM 2627 O O . PHE A 1 320 ? 2.849 20.170 26.796 1.00 81.31 320 PHE A O 1
ATOM 2634 N N . GLY A 1 321 ? 1.197 18.689 26.463 1.00 78.25 321 GLY A N 1
ATOM 2635 C CA . GLY A 1 321 ? 0.970 18.421 27.880 1.00 78.25 321 GLY A CA 1
ATOM 2636 C C . GLY A 1 321 ? 2.233 17.929 28.588 1.00 78.25 321 GLY A C 1
ATOM 2637 O O . GLY A 1 321 ? 2.604 18.471 29.633 1.00 78.25 321 GLY A O 1
ATOM 2638 N N . PHE A 1 322 ? 2.935 16.957 27.997 1.00 72.94 322 PHE A N 1
ATOM 2639 C CA . PHE A 1 322 ? 4.197 16.443 28.534 1.00 72.94 322 PHE A CA 1
ATOM 2640 C C . PHE A 1 322 ? 5.314 17.486 28.513 1.00 72.94 322 PHE A C 1
ATOM 2642 O O . PHE A 1 322 ? 6.013 17.636 29.516 1.00 72.94 322 PHE A O 1
ATOM 2649 N N . ALA A 1 323 ? 5.461 18.245 27.423 1.00 78.06 323 ALA A N 1
ATOM 2650 C CA . ALA A 1 323 ? 6.464 19.304 27.324 1.00 78.06 323 ALA A CA 1
ATOM 2651 C C . ALA A 1 323 ? 6.252 20.385 28.398 1.00 78.06 323 ALA A C 1
ATOM 2653 O O . ALA A 1 323 ? 7.189 20.745 29.113 1.00 78.06 323 ALA A O 1
ATOM 2654 N N . PHE A 1 324 ? 5.011 20.845 28.596 1.00 77.94 324 PHE A N 1
ATOM 2655 C CA . PHE A 1 324 ? 4.687 21.793 29.664 1.00 77.94 324 PHE A CA 1
ATOM 2656 C C . PHE A 1 324 ? 4.929 21.204 31.057 1.00 77.94 324 PHE A C 1
ATOM 2658 O O . PHE A 1 324 ? 5.379 21.926 31.949 1.00 77.94 324 PHE A O 1
ATOM 2665 N N . ALA A 1 325 ? 4.647 19.915 31.272 1.00 75.19 325 ALA A N 1
ATOM 2666 C CA . ALA A 1 325 ? 4.893 19.264 32.558 1.00 75.19 325 ALA A CA 1
ATOM 2667 C C . ALA A 1 325 ? 6.397 19.161 32.867 1.00 75.19 325 ALA A C 1
ATOM 2669 O O . ALA A 1 325 ? 6.808 19.426 33.998 1.00 75.19 325 ALA A O 1
ATOM 2670 N N . ALA A 1 326 ? 7.216 18.851 31.858 1.00 70.69 326 ALA A N 1
ATOM 2671 C CA . ALA A 1 326 ? 8.671 18.800 31.972 1.00 70.69 326 ALA A CA 1
ATOM 2672 C C . ALA A 1 326 ? 9.286 20.186 32.243 1.00 70.69 326 ALA A C 1
ATOM 2674 O O . ALA A 1 326 ? 10.147 20.319 33.110 1.00 70.69 326 ALA A O 1
ATOM 2675 N N . LEU A 1 327 ? 8.808 21.234 31.563 1.00 72.44 327 LEU A N 1
ATOM 2676 C CA . LEU A 1 327 ? 9.306 22.606 31.735 1.00 72.44 327 LEU A CA 1
ATOM 2677 C C . LEU A 1 327 ? 8.876 23.245 33.066 1.00 72.44 327 LEU A C 1
ATOM 2679 O O . LEU A 1 327 ? 9.602 24.059 33.632 1.00 72.44 327 LEU A O 1
ATOM 2683 N N . ARG A 1 328 ? 7.693 22.892 33.585 1.00 71.69 328 ARG A N 1
ATOM 2684 C CA . ARG A 1 328 ? 7.091 23.517 34.777 1.00 71.69 328 ARG A CA 1
ATOM 2685 C C . ARG A 1 328 ? 7.360 22.747 36.076 1.00 71.69 328 ARG A C 1
ATOM 2687 O O . ARG A 1 328 ? 6.615 22.928 37.041 1.00 71.69 328 ARG A O 1
ATOM 2694 N N . LEU A 1 329 ? 8.385 21.887 36.136 1.00 64.44 329 LEU A N 1
ATOM 2695 C CA . LEU A 1 329 ? 8.726 21.137 37.354 1.00 64.44 329 LEU A CA 1
ATOM 2696 C C . LEU A 1 329 ? 8.802 22.091 38.573 1.00 64.44 329 LEU A C 1
ATOM 2698 O O . LEU A 1 329 ? 9.632 23.002 38.607 1.00 64.44 329 LEU A O 1
ATOM 2702 N N . PRO A 1 330 ? 7.903 21.956 39.569 1.00 58.25 330 PRO A N 1
ATOM 2703 C CA . PRO A 1 330 ? 7.749 22.965 40.611 1.00 58.25 330 PRO A CA 1
ATOM 2704 C C . PRO A 1 330 ? 8.914 22.926 41.605 1.00 58.25 330 PRO A C 1
ATOM 2706 O O . PRO A 1 330 ? 9.156 21.896 42.222 1.00 58.25 330 PRO A O 1
ATOM 2709 N N . LYS A 1 331 ? 9.553 24.074 41.871 1.00 55.44 331 LYS A N 1
ATOM 2710 C CA . LYS A 1 331 ? 10.692 24.209 42.810 1.00 55.44 331 LYS A CA 1
ATOM 2711 C C . LYS A 1 331 ? 10.393 23.887 44.296 1.00 55.44 331 LYS A C 1
ATOM 2713 O O . LYS A 1 331 ? 11.315 23.915 45.098 1.00 55.44 331 LYS A O 1
ATOM 2718 N N . LYS A 1 332 ? 9.136 23.636 44.708 1.00 52.84 332 LYS A N 1
ATOM 2719 C CA .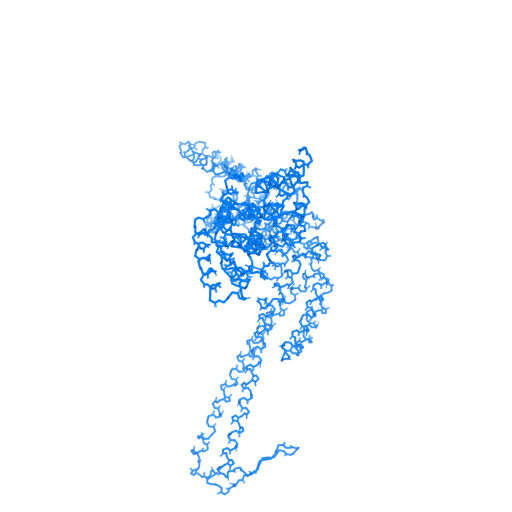 LYS A 1 332 ? 8.719 23.615 46.139 1.00 52.84 332 LYS A CA 1
ATOM 2720 C C . LYS A 1 332 ? 7.793 22.455 46.578 1.00 52.84 332 LYS A C 1
ATOM 2722 O O . LYS A 1 332 ? 6.995 22.615 47.495 1.00 52.84 332 LYS A O 1
ATOM 2727 N N . ARG A 1 333 ? 7.834 21.283 45.940 1.00 56.28 333 ARG A N 1
ATOM 2728 C CA . ARG A 1 333 ? 7.057 20.077 46.344 1.00 56.28 333 ARG A CA 1
ATOM 2729 C C . ARG A 1 333 ? 7.957 18.836 46.290 1.00 56.28 333 ARG A C 1
ATOM 2731 O O . ARG A 1 333 ? 9.067 18.981 45.789 1.00 56.28 333 ARG A O 1
ATOM 2738 N N . PRO A 1 334 ? 7.555 17.634 46.759 1.00 59.41 334 PRO A N 1
ATOM 2739 C CA . PRO A 1 334 ? 8.361 16.434 46.528 1.00 59.41 334 PRO A CA 1
ATOM 2740 C C . PRO A 1 334 ? 8.403 16.122 45.022 1.00 59.41 334 PRO A C 1
ATOM 2742 O O . PRO A 1 334 ? 7.567 15.390 44.495 1.00 59.41 334 PRO A O 1
ATOM 2745 N N . ILE A 1 335 ? 9.368 16.736 44.331 1.00 66.19 335 ILE A N 1
ATOM 2746 C CA . ILE A 1 335 ? 9.621 16.644 42.887 1.00 66.19 335 ILE A CA 1
ATOM 2747 C C . ILE A 1 335 ? 9.856 15.183 42.490 1.00 66.19 335 ILE A C 1
ATOM 2749 O O . ILE A 1 335 ? 9.419 14.758 41.423 1.00 66.19 335 ILE A O 1
ATOM 2753 N N . TRP A 1 336 ? 10.461 14.402 43.388 1.00 73.75 336 TRP A N 1
ATOM 2754 C CA . TRP A 1 336 ? 10.900 13.036 43.128 1.00 73.75 336 TRP A CA 1
ATOM 2755 C C . TRP A 1 336 ? 9.772 12.099 42.671 1.00 73.75 336 TRP A C 1
ATOM 2757 O O . TRP A 1 336 ? 9.949 11.422 41.669 1.00 73.75 336 TRP A O 1
ATOM 2767 N N . LEU A 1 337 ? 8.582 12.111 43.294 1.00 77.75 337 LEU A N 1
ATOM 2768 C CA . LEU A 1 337 ? 7.473 11.230 42.878 1.00 77.75 337 LEU A CA 1
ATOM 2769 C C . LEU A 1 337 ? 6.979 11.534 41.459 1.00 77.75 337 LEU A C 1
ATOM 2771 O O . LEU A 1 337 ? 6.659 10.619 40.705 1.00 77.75 337 LEU A O 1
ATOM 2775 N N . ASN A 1 338 ? 6.911 12.815 41.088 1.00 78.38 338 ASN A N 1
ATOM 2776 C CA . ASN A 1 338 ? 6.492 13.209 39.743 1.00 78.38 338 ASN A CA 1
ATOM 2777 C C . ASN A 1 338 ? 7.573 12.863 38.711 1.00 78.38 338 ASN A C 1
ATOM 2779 O O . ASN A 1 338 ? 7.238 12.385 37.633 1.00 78.38 338 ASN A O 1
ATOM 2783 N N . VAL A 1 339 ? 8.851 13.054 39.054 1.00 81.38 339 VAL A N 1
ATOM 2784 C CA . VAL A 1 339 ? 9.988 12.659 38.208 1.00 81.38 339 VAL A CA 1
ATOM 2785 C C . VAL A 1 339 ? 10.015 11.145 38.002 1.00 81.38 339 VAL A C 1
ATOM 2787 O O . VAL A 1 339 ? 10.143 10.698 36.868 1.00 81.38 339 VAL A O 1
ATOM 2790 N N . VAL A 1 340 ? 9.797 10.353 39.056 1.00 86.25 340 VAL A N 1
ATOM 2791 C CA . VAL A 1 340 ? 9.684 8.889 38.960 1.00 86.25 340 VAL A CA 1
ATOM 2792 C C . VAL A 1 340 ? 8.527 8.487 38.045 1.00 86.25 340 VAL A C 1
ATOM 2794 O O . VAL A 1 340 ? 8.716 7.632 37.188 1.00 86.25 340 VAL A O 1
ATOM 2797 N N . CYS A 1 341 ? 7.358 9.130 38.150 1.00 85.19 341 CYS A N 1
ATOM 2798 C CA . CYS A 1 341 ? 6.241 8.861 37.237 1.00 85.19 341 CYS A CA 1
ATOM 2799 C C . CYS A 1 341 ? 6.605 9.166 35.775 1.00 85.19 341 CYS A C 1
ATOM 2801 O O . CYS A 1 341 ? 6.298 8.361 34.904 1.00 85.19 341 CYS A O 1
ATOM 2803 N N . ILE A 1 342 ? 7.284 10.288 35.502 1.00 85.69 342 ILE A N 1
ATOM 2804 C CA . ILE A 1 342 ? 7.746 10.628 34.145 1.00 85.69 342 ILE A CA 1
ATOM 2805 C C . ILE A 1 342 ? 8.709 9.557 33.628 1.00 85.69 342 ILE A C 1
ATOM 2807 O O . ILE A 1 342 ? 8.509 9.047 32.530 1.00 85.69 342 ILE A O 1
ATOM 2811 N N . ILE A 1 343 ? 9.717 9.184 34.424 1.00 87.50 343 ILE A N 1
ATOM 2812 C CA . ILE A 1 343 ? 10.699 8.157 34.054 1.00 87.50 343 ILE A CA 1
ATOM 2813 C C . ILE A 1 343 ? 9.994 6.833 33.761 1.00 87.50 343 ILE A C 1
ATOM 2815 O O . ILE A 1 343 ? 10.262 6.228 32.732 1.00 87.50 343 ILE A O 1
ATOM 2819 N N . LEU A 1 344 ? 9.061 6.407 34.615 1.00 90.06 344 LEU A N 1
ATOM 2820 C CA . LEU A 1 344 ? 8.308 5.169 34.425 1.00 90.06 344 LEU A CA 1
ATOM 2821 C C . LEU A 1 344 ? 7.423 5.200 33.176 1.00 90.06 344 LEU A C 1
ATOM 2823 O O . LEU A 1 344 ? 7.359 4.197 32.475 1.00 90.06 344 LEU A O 1
ATOM 2827 N N . ILE A 1 345 ? 6.771 6.326 32.865 1.00 88.06 345 ILE A N 1
ATOM 2828 C CA . ILE A 1 345 ? 5.966 6.469 31.640 1.00 88.06 345 ILE A CA 1
ATOM 2829 C C . ILE A 1 345 ? 6.860 6.398 30.393 1.00 88.06 345 ILE A C 1
ATOM 2831 O O . ILE A 1 345 ? 6.524 5.703 29.436 1.00 88.06 345 ILE A O 1
ATOM 2835 N N . VAL A 1 346 ? 8.015 7.071 30.409 1.00 87.62 346 VAL A N 1
ATOM 2836 C CA . VAL A 1 346 ? 8.987 7.022 29.303 1.00 87.62 346 VAL A CA 1
ATOM 2837 C C . VAL A 1 346 ? 9.555 5.612 29.143 1.00 87.62 346 VAL A C 1
ATOM 2839 O O . VAL A 1 346 ? 9.631 5.099 28.031 1.00 87.62 346 VAL A O 1
ATOM 2842 N N . LEU A 1 347 ? 9.902 4.957 30.250 1.00 89.31 347 LEU A N 1
ATOM 2843 C CA . LEU A 1 347 ? 10.418 3.593 30.252 1.00 89.31 347 LEU A CA 1
ATOM 2844 C C . LEU A 1 347 ? 9.353 2.618 29.734 1.00 89.31 347 LEU A C 1
ATOM 2846 O O . LEU A 1 347 ? 9.650 1.814 28.855 1.00 89.31 347 LEU A O 1
ATOM 2850 N N . ALA A 1 348 ? 8.097 2.765 30.169 1.00 87.94 348 ALA A N 1
ATOM 2851 C CA . ALA A 1 348 ? 6.965 2.026 29.623 1.00 87.94 348 ALA A CA 1
ATOM 2852 C C . ALA A 1 348 ? 6.886 2.172 28.104 1.00 87.94 348 ALA A C 1
ATOM 2854 O O . ALA A 1 348 ? 6.843 1.159 27.430 1.00 87.94 348 ALA A O 1
ATOM 2855 N N . ALA A 1 349 ? 6.970 3.386 27.557 1.00 85.12 349 ALA A N 1
ATOM 2856 C CA . ALA A 1 349 ? 6.886 3.627 26.115 1.00 85.12 349 ALA A CA 1
ATOM 2857 C C . ALA A 1 349 ? 8.006 2.975 25.272 1.00 85.12 349 ALA A C 1
ATOM 2859 O O . ALA A 1 349 ? 7.785 2.678 24.097 1.00 85.12 349 ALA A O 1
ATOM 2860 N N . ILE A 1 350 ? 9.202 2.773 25.838 1.00 87.44 350 ILE A N 1
ATOM 2861 C CA . ILE A 1 350 ? 10.368 2.235 25.114 1.00 87.44 350 ILE A CA 1
ATOM 2862 C C . ILE A 1 350 ? 10.318 0.708 25.025 1.00 87.44 350 ILE A C 1
ATOM 2864 O O . ILE A 1 350 ? 10.663 0.136 23.987 1.00 87.44 350 ILE A O 1
ATOM 2868 N N . PHE A 1 351 ? 9.911 0.034 26.102 1.00 88.56 351 PHE A N 1
ATOM 2869 C CA . PHE A 1 351 ? 9.912 -1.424 26.130 1.00 88.56 351 PHE A CA 1
ATOM 2870 C C . PHE A 1 351 ? 8.748 -2.007 25.309 1.00 88.56 351 PHE A C 1
ATOM 2872 O O . PHE A 1 351 ? 7.620 -1.522 25.393 1.00 88.56 351 PHE A O 1
ATOM 2879 N N . PRO A 1 352 ? 8.982 -3.069 24.514 1.00 89.62 352 PRO A N 1
ATOM 2880 C CA . PRO A 1 352 ? 7.913 -3.710 23.759 1.00 89.62 352 PRO A CA 1
ATOM 2881 C C . PRO A 1 352 ? 6.903 -4.374 24.702 1.00 89.62 352 PRO A C 1
ATOM 2883 O O . PRO A 1 352 ? 7.276 -4.904 25.752 1.00 89.62 352 PRO A O 1
ATOM 2886 N N . LEU A 1 353 ? 5.632 -4.366 24.291 1.00 88.75 353 LEU A N 1
ATOM 2887 C CA . LEU A 1 353 ? 4.542 -5.053 24.984 1.00 88.75 353 LEU A CA 1
ATOM 2888 C C . LEU A 1 353 ? 4.707 -6.569 24.864 1.00 88.75 353 LEU A C 1
ATOM 2890 O O . LEU A 1 353 ? 4.629 -7.277 25.861 1.00 88.75 353 LEU A O 1
ATOM 2894 N N . VAL A 1 354 ? 4.962 -7.052 23.647 1.00 90.31 354 VAL A N 1
ATOM 2895 C CA . VAL A 1 354 ? 5.220 -8.470 23.370 1.00 90.31 354 VAL A CA 1
ATOM 2896 C C . VAL A 1 354 ? 6.586 -8.568 22.699 1.00 90.31 354 VAL A C 1
ATOM 2898 O O . VAL A 1 354 ? 6.726 -8.215 21.519 1.00 90.31 354 VAL A O 1
ATOM 2901 N N . PRO A 1 355 ? 7.639 -8.948 23.440 1.00 86.50 355 PRO A N 1
ATOM 2902 C CA . PRO A 1 355 ? 8.924 -9.222 22.830 1.00 86.50 355 PRO A CA 1
ATOM 2903 C C . PRO A 1 355 ? 8.849 -10.518 22.012 1.00 86.50 355 PRO A C 1
ATOM 2905 O O . PRO A 1 355 ? 8.432 -11.538 22.544 1.00 86.50 355 PRO A O 1
ATOM 2908 N N . ARG A 1 356 ? 9.312 -10.480 20.752 1.00 85.62 356 ARG A N 1
ATOM 2909 C CA . ARG A 1 356 ? 9.401 -11.646 19.854 1.00 85.62 356 ARG A CA 1
ATOM 2910 C C . ARG A 1 356 ? 8.070 -12.397 19.713 1.00 85.62 356 ARG A C 1
ATOM 2912 O O . ARG A 1 356 ? 7.935 -13.519 20.178 1.00 85.62 356 ARG A O 1
ATOM 2919 N N . CYS A 1 357 ? 7.096 -11.773 19.059 1.00 88.19 357 CYS A N 1
ATOM 2920 C CA . CYS A 1 357 ? 5.823 -12.416 18.746 1.00 88.19 357 CYS A CA 1
ATOM 2921 C C . CYS A 1 357 ? 6.005 -13.384 17.569 1.00 88.19 357 CYS A C 1
ATOM 2923 O O . CYS A 1 357 ? 6.194 -12.950 16.432 1.00 88.19 357 CYS A O 1
ATOM 2925 N N . GLU A 1 358 ? 5.992 -14.687 17.849 1.00 87.00 358 GLU A N 1
ATOM 2926 C CA . GLU A 1 358 ? 6.150 -15.729 16.825 1.00 87.00 358 GLU A CA 1
ATOM 2927 C C . GLU A 1 358 ? 4.938 -15.818 15.896 1.00 87.00 358 GLU A C 1
ATOM 2929 O O . GLU A 1 358 ? 5.092 -16.067 14.713 1.00 87.00 358 GLU A O 1
ATOM 2934 N N . GLU A 1 359 ? 3.727 -15.543 16.378 1.00 87.06 359 GLU A N 1
ATOM 2935 C CA . GLU A 1 359 ? 2.502 -15.690 15.575 1.00 87.06 359 GLU A CA 1
ATOM 2936 C C . GLU A 1 359 ? 2.389 -14.674 14.424 1.00 87.06 359 GLU A C 1
ATOM 2938 O O . GLU A 1 359 ? 1.557 -14.813 13.522 1.00 87.06 359 GLU A O 1
ATOM 2943 N N . LEU A 1 360 ? 3.212 -13.627 14.476 1.00 88.44 360 LEU A N 1
ATOM 2944 C CA . LEU A 1 360 ? 3.270 -12.566 13.483 1.00 88.44 360 LEU A CA 1
ATOM 2945 C C . LEU A 1 360 ? 4.416 -12.773 12.482 1.00 88.44 360 LEU A C 1
ATOM 2947 O O . LEU A 1 360 ? 4.526 -12.008 11.525 1.00 88.44 360 LEU A O 1
ATOM 2951 N N . SER A 1 361 ? 5.276 -13.780 12.669 1.00 90.25 361 SER A N 1
ATOM 2952 C CA . SER A 1 361 ? 6.331 -14.078 11.702 1.00 90.25 361 SER A CA 1
ATOM 2953 C C . SER A 1 361 ? 5.732 -14.582 10.385 1.00 90.25 361 SER A C 1
ATOM 2955 O O . SER A 1 361 ? 4.747 -15.317 10.357 1.00 90.25 361 SER A O 1
ATOM 2957 N N . MET A 1 362 ? 6.315 -14.149 9.264 1.00 90.81 362 MET A N 1
ATOM 2958 C CA . MET A 1 362 ? 5.761 -14.417 7.931 1.00 90.81 362 MET A CA 1
ATOM 2959 C C . MET A 1 362 ? 5.729 -15.914 7.589 1.00 90.81 362 MET A C 1
ATOM 2961 O O . MET A 1 362 ? 4.876 -16.360 6.832 1.00 90.81 362 MET A O 1
ATOM 2965 N N . ASP A 1 363 ? 6.641 -16.703 8.156 1.00 88.62 363 ASP A N 1
ATOM 2966 C CA . ASP A 1 363 ? 6.696 -18.157 7.978 1.00 88.62 363 ASP A CA 1
ATOM 2967 C C . ASP A 1 363 ? 5.572 -18.915 8.694 1.00 88.62 363 ASP A C 1
ATOM 2969 O O . ASP A 1 363 ? 5.287 -20.048 8.324 1.00 88.62 363 ASP A O 1
ATOM 2973 N N . LYS A 1 364 ? 4.909 -18.306 9.684 1.00 87.94 364 LYS A N 1
ATOM 2974 C CA . LYS A 1 364 ? 3.739 -18.881 10.363 1.00 87.94 364 LYS A CA 1
ATOM 2975 C C . LYS A 1 364 ? 2.416 -18.554 9.667 1.00 87.94 364 LYS A C 1
ATOM 2977 O O . LYS A 1 364 ? 1.375 -19.040 10.096 1.00 87.94 364 LYS A O 1
ATOM 2982 N N . ARG A 1 365 ? 2.438 -17.738 8.609 1.00 88.81 365 ARG A N 1
ATOM 2983 C CA . ARG A 1 365 ? 1.256 -17.278 7.867 1.00 88.81 365 ARG A CA 1
ATOM 2984 C C . ARG A 1 365 ? 1.268 -17.822 6.440 1.00 88.81 365 ARG A C 1
ATOM 2986 O O . ARG A 1 365 ? 1.485 -17.084 5.485 1.00 88.81 365 ARG A O 1
ATOM 2993 N N . GLU A 1 366 ? 1.039 -19.126 6.301 1.00 87.00 366 GLU A N 1
ATOM 2994 C CA . GLU A 1 366 ? 1.060 -19.808 4.996 1.00 87.00 366 GLU A CA 1
ATOM 2995 C C . GLU A 1 366 ? -0.007 -19.273 4.030 1.00 87.00 366 GLU A C 1
ATOM 2997 O O . GLU A 1 366 ? 0.300 -19.017 2.867 1.00 87.00 366 GLU A O 1
ATOM 3002 N N . GLU A 1 367 ? -1.217 -18.994 4.522 1.00 88.38 367 GLU A N 1
ATOM 3003 C CA . GLU A 1 367 ? -2.316 -18.410 3.734 1.00 88.38 367 GLU A CA 1
ATOM 3004 C C . GLU A 1 367 ? -1.917 -17.067 3.102 1.00 88.38 367 GLU A C 1
ATOM 3006 O O . GLU A 1 367 ? -2.173 -16.817 1.924 1.00 88.38 367 GLU A O 1
ATOM 3011 N N . PHE A 1 368 ? -1.167 -16.236 3.838 1.00 91.50 368 PHE A N 1
ATOM 3012 C CA . PHE A 1 368 ? -0.653 -14.973 3.308 1.00 91.50 368 PHE A CA 1
ATOM 3013 C C . PHE A 1 368 ? 0.271 -15.194 2.102 1.00 91.50 368 PHE A C 1
ATOM 3015 O O . PHE A 1 368 ? 0.171 -14.452 1.126 1.00 91.50 368 PHE A O 1
ATOM 3022 N N . LEU A 1 369 ? 1.129 -16.221 2.127 1.00 90.19 369 LEU A N 1
ATOM 3023 C CA . LEU A 1 369 ? 2.046 -16.551 1.024 1.00 90.19 369 LEU A CA 1
ATOM 3024 C C . LEU A 1 369 ? 1.318 -17.050 -0.238 1.00 90.19 369 LEU A C 1
ATOM 3026 O O . LEU A 1 369 ? 1.908 -17.034 -1.320 1.00 90.19 369 LEU A O 1
ATOM 3030 N N . GLY A 1 370 ? 0.070 -17.510 -0.105 1.00 88.81 370 GLY A N 1
ATOM 3031 C CA . GLY A 1 370 ? -0.817 -17.860 -1.219 1.00 88.81 370 GLY A CA 1
ATOM 3032 C C . GLY A 1 370 ? -1.651 -16.686 -1.748 1.00 88.81 370 GLY A C 1
ATOM 3033 O O . GLY A 1 370 ? -2.264 -16.799 -2.807 1.00 88.81 370 GLY A O 1
ATOM 3034 N N . SER A 1 371 ? -1.672 -15.556 -1.038 1.00 90.69 371 SER A N 1
ATOM 3035 C CA . SER A 1 371 ? -2.519 -14.406 -1.366 1.00 90.69 371 SER A CA 1
ATOM 3036 C C . SER A 1 371 ? -1.931 -13.506 -2.465 1.00 90.69 371 SER A C 1
ATOM 3038 O O . SER A 1 371 ? -0.716 -13.390 -2.628 1.00 90.69 371 SER A O 1
ATOM 3040 N N . ARG A 1 372 ? -2.787 -12.749 -3.169 1.00 90.00 372 ARG A N 1
ATOM 3041 C CA . ARG A 1 372 ? -2.352 -11.711 -4.136 1.00 90.00 372 ARG A CA 1
ATOM 3042 C C . ARG A 1 372 ? -1.518 -10.596 -3.488 1.00 90.00 372 ARG A C 1
ATOM 3044 O O . ARG A 1 372 ? -0.704 -9.960 -4.158 1.00 90.00 372 ARG A O 1
ATOM 3051 N N . TYR A 1 373 ? -1.691 -10.368 -2.187 1.00 91.81 373 TYR A N 1
ATOM 3052 C CA . TYR A 1 373 ? -0.932 -9.364 -1.443 1.00 91.81 373 TYR A CA 1
ATOM 3053 C C . TYR A 1 373 ? 0.531 -9.764 -1.215 1.00 91.81 373 TYR A C 1
ATOM 3055 O O . TYR A 1 373 ? 1.375 -8.885 -1.044 1.00 91.81 373 TYR A O 1
ATOM 3063 N N . TYR A 1 374 ? 0.862 -11.058 -1.273 1.00 93.31 374 TYR A N 1
ATOM 3064 C CA . TYR A 1 374 ? 2.249 -11.521 -1.270 1.00 93.31 374 TYR A CA 1
ATOM 3065 C C . TYR A 1 374 ? 3.000 -11.075 -2.527 1.00 93.31 374 TYR A C 1
ATOM 3067 O O . TYR A 1 374 ? 4.102 -10.531 -2.436 1.00 93.31 374 TYR A O 1
ATOM 3075 N N . ASP A 1 375 ? 2.391 -11.245 -3.702 1.00 91.44 375 ASP A N 1
ATOM 3076 C CA . ASP A 1 375 ? 3.003 -10.807 -4.956 1.00 91.44 375 ASP A CA 1
ATOM 3077 C C . ASP A 1 375 ? 3.159 -9.287 -4.999 1.00 91.44 375 ASP A C 1
ATOM 3079 O O . ASP A 1 375 ? 4.185 -8.785 -5.460 1.00 91.44 375 ASP A O 1
ATOM 3083 N N . LEU A 1 376 ? 2.189 -8.550 -4.450 1.00 90.31 376 LEU A N 1
ATOM 3084 C CA . LEU A 1 376 ? 2.305 -7.105 -4.287 1.00 90.31 376 LEU A CA 1
ATOM 3085 C C . LEU A 1 376 ? 3.448 -6.723 -3.335 1.00 90.31 376 LEU A C 1
ATOM 3087 O O . LEU A 1 376 ? 4.239 -5.840 -3.666 1.00 90.31 376 LEU A O 1
ATOM 3091 N N . LEU A 1 377 ? 3.578 -7.413 -2.193 1.00 91.88 377 LEU A N 1
ATOM 3092 C CA . LEU A 1 377 ? 4.682 -7.214 -1.250 1.00 91.88 377 LEU A CA 1
ATOM 3093 C C . LEU A 1 377 ? 6.026 -7.389 -1.954 1.00 91.88 377 LEU A C 1
ATOM 3095 O O . LEU A 1 377 ? 6.885 -6.513 -1.903 1.00 91.88 377 LEU A O 1
ATOM 3099 N N . LYS A 1 378 ? 6.199 -8.518 -2.642 1.00 92.88 378 LYS A N 1
ATOM 3100 C CA . LYS A 1 378 ? 7.400 -8.838 -3.414 1.00 92.88 378 LYS A CA 1
ATOM 3101 C C . LYS A 1 378 ? 7.730 -7.740 -4.422 1.00 92.88 378 LYS A C 1
ATOM 3103 O O . LYS A 1 378 ? 8.878 -7.292 -4.497 1.00 92.88 378 LYS A O 1
ATOM 3108 N N . ARG A 1 379 ? 6.721 -7.300 -5.178 1.00 90.62 379 ARG A N 1
ATOM 3109 C CA . ARG A 1 379 ? 6.876 -6.263 -6.195 1.00 90.62 379 ARG A CA 1
ATOM 3110 C C . ARG A 1 379 ? 7.399 -4.961 -5.621 1.00 90.62 379 ARG A C 1
ATOM 3112 O O . ARG A 1 379 ? 8.430 -4.473 -6.073 1.00 90.62 379 ARG A O 1
ATOM 3119 N N . GLU A 1 380 ? 6.769 -4.457 -4.573 1.00 88.19 380 GLU A N 1
ATOM 3120 C CA . GLU A 1 380 ? 7.172 -3.188 -3.970 1.00 88.19 380 GLU A CA 1
ATOM 3121 C C . GLU A 1 380 ? 8.495 -3.261 -3.197 1.00 88.19 380 GLU A C 1
ATOM 3123 O O . GLU A 1 380 ? 9.226 -2.270 -3.137 1.00 88.19 380 GLU A O 1
ATOM 3128 N N . LEU A 1 381 ? 8.817 -4.408 -2.591 1.00 90.88 381 LEU A N 1
ATOM 3129 C CA . LEU A 1 381 ? 10.054 -4.560 -1.826 1.00 90.88 381 LEU A CA 1
ATOM 3130 C C . LEU A 1 381 ? 11.289 -4.581 -2.730 1.00 90.88 381 LEU A C 1
ATOM 3132 O O . LEU A 1 381 ? 12.285 -3.935 -2.399 1.00 90.88 381 LEU A O 1
ATOM 3136 N N . TYR A 1 382 ? 11.248 -5.315 -3.849 1.00 92.12 382 TYR A N 1
ATOM 3137 C CA . TYR A 1 382 ? 12.451 -5.486 -4.669 1.00 92.12 382 TYR A CA 1
ATOM 3138 C C . TYR A 1 382 ? 12.261 -5.650 -6.181 1.00 92.12 382 TYR A C 1
ATOM 3140 O O . TYR A 1 382 ? 13.216 -5.370 -6.894 1.00 92.12 382 TYR A O 1
ATOM 3148 N N . VAL A 1 383 ? 11.097 -6.060 -6.701 1.00 90.50 383 VAL A N 1
ATOM 3149 C CA . VAL A 1 383 ? 10.972 -6.352 -8.150 1.00 90.50 383 VAL A CA 1
ATOM 3150 C C . VAL A 1 383 ? 10.686 -5.109 -8.992 1.00 90.50 383 VAL A C 1
ATOM 3152 O O . VAL A 1 383 ? 11.274 -4.953 -10.062 1.00 90.50 383 VAL A O 1
ATOM 3155 N N . ASP A 1 384 ? 9.794 -4.226 -8.541 1.00 88.44 384 ASP A N 1
ATOM 3156 C CA . ASP A 1 384 ? 9.402 -3.042 -9.308 1.00 88.44 384 ASP A CA 1
ATOM 3157 C C . ASP A 1 384 ? 10.604 -2.097 -9.491 1.00 88.44 384 ASP A C 1
ATOM 3159 O O . ASP A 1 384 ? 11.511 -2.023 -8.655 1.00 88.44 384 ASP A O 1
ATOM 3163 N N . GLU A 1 385 ? 10.621 -1.329 -10.583 1.00 83.44 385 GLU A N 1
ATOM 3164 C CA . GLU A 1 385 ? 11.732 -0.411 -10.889 1.00 83.44 385 GLU A CA 1
ATOM 3165 C C . GLU A 1 385 ? 11.892 0.705 -9.851 1.00 83.44 385 GLU A C 1
ATOM 3167 O O . GLU A 1 385 ? 12.988 1.233 -9.647 1.00 83.44 385 GLU A O 1
ATOM 3172 N N . LEU A 1 386 ? 10.791 1.048 -9.183 1.00 83.94 386 LEU A N 1
ATOM 3173 C CA . LEU A 1 386 ? 10.742 2.042 -8.119 1.00 83.94 386 LEU A CA 1
ATOM 3174 C C . LEU A 1 386 ? 10.998 1.442 -6.730 1.00 83.94 386 LEU A C 1
ATOM 3176 O O . LEU A 1 386 ? 11.036 2.202 -5.762 1.00 83.94 386 LEU A O 1
ATOM 3180 N N . SER A 1 387 ? 11.207 0.127 -6.614 1.00 88.00 387 SER A N 1
ATOM 3181 C CA . SER A 1 387 ? 11.553 -0.508 -5.341 1.00 88.00 387 SER A CA 1
ATOM 3182 C C . SER A 1 387 ? 12.888 0.017 -4.802 1.00 88.00 387 SER A C 1
ATOM 3184 O O . SER A 1 387 ? 13.763 0.451 -5.558 1.00 88.00 387 SER A O 1
ATOM 3186 N N . LEU A 1 388 ? 13.078 -0.033 -3.480 1.00 87.94 388 LEU A N 1
ATOM 3187 C CA . LEU A 1 388 ? 14.320 0.447 -2.861 1.00 87.94 388 LEU A CA 1
ATOM 3188 C C . LEU A 1 388 ? 15.544 -0.324 -3.370 1.00 87.94 388 LEU A C 1
ATOM 3190 O O . LEU A 1 388 ? 16.579 0.285 -3.637 1.00 87.94 388 LEU A O 1
ATOM 3194 N N . VAL A 1 389 ? 15.418 -1.640 -3.571 1.00 92.56 389 VAL A N 1
ATOM 3195 C CA . VAL A 1 389 ? 16.496 -2.472 -4.131 1.00 92.56 389 VAL A CA 1
ATOM 3196 C C . VAL A 1 389 ? 16.853 -2.006 -5.538 1.00 92.56 389 VAL A C 1
ATOM 3198 O O . VAL A 1 389 ? 18.015 -1.682 -5.784 1.00 92.56 389 VAL A O 1
ATOM 3201 N N . SER A 1 390 ? 15.867 -1.892 -6.432 1.00 91.12 390 SER A N 1
ATOM 3202 C CA . SER A 1 390 ? 16.076 -1.416 -7.804 1.00 91.12 390 SER A CA 1
ATOM 3203 C C . SER A 1 390 ? 16.703 -0.023 -7.838 1.00 91.12 390 SER A C 1
ATOM 3205 O O . SER A 1 390 ? 17.631 0.219 -8.611 1.00 91.12 390 SER A O 1
ATOM 3207 N N . GLN A 1 391 ? 16.257 0.891 -6.970 1.00 91.56 391 GLN A N 1
ATOM 3208 C CA . GLN A 1 391 ? 16.817 2.239 -6.877 1.00 91.56 391 GLN A CA 1
ATOM 3209 C C . GLN A 1 391 ? 18.292 2.229 -6.463 1.00 91.56 391 GLN A C 1
ATOM 3211 O O . GLN A 1 391 ? 19.098 2.898 -7.114 1.00 91.56 391 GLN A O 1
ATOM 3216 N N . TYR A 1 392 ? 18.658 1.480 -5.418 1.00 94.06 392 TYR A N 1
ATOM 3217 C CA . TYR A 1 392 ? 20.051 1.378 -4.979 1.00 94.06 392 TYR A CA 1
ATOM 3218 C C . TYR A 1 392 ? 20.924 0.706 -6.035 1.00 94.06 392 TYR A C 1
ATOM 3220 O O . TYR A 1 392 ? 21.968 1.247 -6.386 1.00 94.06 392 TYR A O 1
ATOM 3228 N N . VAL A 1 393 ? 20.488 -0.423 -6.597 1.00 95.44 393 VAL A N 1
ATOM 3229 C CA . VAL A 1 393 ? 21.243 -1.143 -7.633 1.00 95.44 393 VAL A CA 1
ATOM 3230 C C . VAL A 1 393 ? 21.453 -0.265 -8.868 1.00 95.44 393 VAL A C 1
ATOM 3232 O O . VAL A 1 393 ? 22.568 -0.190 -9.382 1.00 95.44 393 VAL A O 1
ATOM 3235 N N . ARG A 1 394 ? 20.429 0.479 -9.305 1.00 94.12 394 ARG A N 1
ATOM 3236 C CA . ARG A 1 394 ? 20.550 1.432 -10.416 1.00 94.12 394 ARG A CA 1
ATOM 3237 C C . ARG A 1 394 ? 21.539 2.555 -10.108 1.00 94.12 394 ARG A C 1
ATOM 3239 O O . ARG A 1 394 ? 22.321 2.906 -10.984 1.00 94.12 394 ARG A O 1
ATOM 3246 N N . ARG A 1 395 ? 21.527 3.115 -8.891 1.00 95.06 395 ARG A N 1
ATOM 3247 C CA . ARG A 1 395 ? 22.499 4.144 -8.475 1.00 95.06 395 ARG A CA 1
ATOM 3248 C C . ARG A 1 395 ? 23.922 3.599 -8.476 1.00 95.06 395 ARG A C 1
ATOM 3250 O O . ARG A 1 395 ? 24.779 4.196 -9.114 1.00 95.06 395 ARG A O 1
ATOM 3257 N N . LEU A 1 396 ? 24.140 2.440 -7.852 1.00 96.50 396 LEU A N 1
ATOM 3258 C CA . LEU A 1 396 ? 25.436 1.758 -7.825 1.00 96.50 396 LEU A CA 1
ATOM 3259 C C . LEU A 1 396 ? 25.954 1.507 -9.242 1.00 96.50 396 LEU A C 1
ATOM 3261 O O . LEU A 1 396 ? 27.080 1.873 -9.568 1.00 96.50 396 LEU A O 1
ATOM 3265 N N . SER A 1 397 ? 25.109 0.938 -10.101 1.00 95.81 397 SER A N 1
ATOM 3266 C CA . SER A 1 397 ? 25.462 0.665 -11.490 1.00 95.81 397 SER A CA 1
ATOM 3267 C C . SER A 1 397 ? 25.754 1.947 -12.266 1.00 95.81 397 SER A C 1
ATOM 3269 O O . SER A 1 397 ? 26.749 1.990 -12.981 1.00 95.81 397 SER A O 1
ATOM 3271 N N . SER A 1 398 ? 24.942 2.995 -12.103 1.00 95.94 398 SER A N 1
ATOM 3272 C CA . SER A 1 398 ? 25.185 4.292 -12.737 1.00 95.94 398 SER A CA 1
ATOM 3273 C C . SER A 1 398 ? 26.530 4.870 -12.308 1.00 95.94 398 SER A C 1
ATOM 3275 O O . SER A 1 398 ? 27.291 5.294 -13.166 1.00 95.94 398 SER A O 1
ATOM 3277 N N . THR A 1 399 ? 26.855 4.851 -11.011 1.00 95.88 399 THR A N 1
ATOM 3278 C CA . THR A 1 399 ? 28.147 5.336 -10.506 1.00 95.88 399 THR A CA 1
ATOM 3279 C C . THR A 1 399 ? 29.314 4.554 -11.102 1.00 95.88 399 THR A C 1
ATOM 3281 O O . THR A 1 399 ? 30.295 5.166 -11.519 1.00 95.88 399 THR A O 1
ATOM 3284 N N . MET A 1 400 ? 29.202 3.226 -11.197 1.00 94.56 400 MET A N 1
ATOM 3285 C CA . MET A 1 400 ? 30.260 2.391 -11.773 1.00 94.56 400 MET A CA 1
ATOM 3286 C C . MET A 1 400 ? 30.401 2.589 -13.282 1.00 94.56 400 MET A C 1
ATOM 3288 O O . MET A 1 400 ? 31.521 2.667 -13.775 1.00 94.56 400 MET A O 1
ATOM 3292 N N . TYR A 1 401 ? 29.299 2.736 -14.022 1.00 95.19 401 TYR A N 1
ATOM 3293 C CA . TYR A 1 401 ? 29.371 3.028 -15.454 1.00 95.19 401 TYR A CA 1
ATOM 3294 C C . TYR A 1 401 ? 29.980 4.409 -15.720 1.00 95.19 401 TYR A C 1
ATOM 3296 O O . TYR A 1 401 ? 30.822 4.527 -16.603 1.00 95.19 401 TYR A O 1
ATOM 3304 N N . THR A 1 402 ? 29.648 5.434 -14.928 1.00 94.88 402 THR A N 1
ATOM 3305 C CA . THR A 1 402 ? 30.302 6.751 -15.034 1.00 94.88 402 THR A CA 1
ATOM 3306 C C . THR A 1 402 ? 31.779 6.694 -14.628 1.00 94.88 402 THR A C 1
ATOM 3308 O O . THR A 1 402 ? 32.600 7.386 -15.217 1.00 94.88 402 THR A O 1
ATOM 3311 N N . SER A 1 403 ? 32.158 5.881 -13.637 1.00 95.19 403 SER A N 1
ATOM 3312 C CA . SER A 1 403 ? 33.575 5.639 -13.310 1.00 95.19 403 SER A CA 1
ATOM 3313 C C . SER A 1 403 ? 34.308 4.985 -14.486 1.00 95.19 403 SER A C 1
ATOM 3315 O O . SER A 1 403 ? 35.353 5.473 -14.917 1.00 95.19 403 SER A O 1
ATOM 3317 N N . MET A 1 404 ? 33.718 3.949 -15.081 1.00 94.75 404 MET A N 1
ATOM 3318 C CA . MET A 1 404 ? 34.288 3.237 -16.222 1.00 94.75 404 MET A CA 1
ATOM 3319 C C . MET A 1 404 ? 34.458 4.137 -17.453 1.00 94.75 404 MET A C 1
ATOM 3321 O O . MET A 1 404 ? 35.528 4.128 -18.057 1.00 94.75 404 MET A O 1
ATOM 3325 N N . GLU A 1 405 ? 33.434 4.902 -17.835 1.00 95.06 405 GLU A N 1
ATOM 3326 C CA . GLU A 1 405 ? 33.504 5.782 -19.009 1.00 95.06 405 GLU A CA 1
ATOM 3327 C C . GLU A 1 405 ? 34.513 6.919 -18.815 1.00 95.06 405 GLU A C 1
ATOM 3329 O O . GLU A 1 405 ? 35.335 7.152 -19.700 1.00 95.06 405 GLU A O 1
ATOM 3334 N N . ASP A 1 406 ? 34.561 7.542 -17.635 1.00 93.56 406 ASP A N 1
ATOM 3335 C CA . ASP A 1 406 ? 35.573 8.564 -17.348 1.00 93.56 406 ASP A CA 1
ATOM 3336 C C . ASP A 1 406 ? 36.986 7.969 -17.337 1.00 93.56 406 ASP A C 1
ATOM 3338 O O . ASP A 1 406 ? 37.924 8.587 -17.833 1.00 93.56 406 ASP A O 1
ATOM 3342 N N . THR A 1 407 ? 37.152 6.744 -16.830 1.00 95.00 407 THR A N 1
ATOM 3343 C CA . THR A 1 407 ? 38.445 6.044 -16.882 1.00 95.00 407 THR A CA 1
ATOM 3344 C C . THR A 1 407 ? 38.888 5.828 -18.329 1.00 95.00 407 THR A C 1
ATOM 3346 O O . THR A 1 407 ? 40.048 6.072 -18.663 1.00 95.00 407 THR A O 1
ATOM 3349 N N . LYS A 1 408 ? 37.975 5.405 -19.215 1.00 95.38 408 LYS A N 1
ATOM 3350 C CA . LYS A 1 408 ? 38.264 5.260 -20.651 1.00 95.38 408 LYS A CA 1
ATOM 3351 C C . LYS A 1 408 ? 38.613 6.602 -21.293 1.00 95.38 408 LYS A C 1
ATOM 3353 O O . LYS A 1 408 ? 39.545 6.648 -22.091 1.00 95.38 408 LYS A O 1
ATOM 3358 N N . ALA A 1 409 ? 37.911 7.678 -20.934 1.00 93.38 409 ALA A N 1
ATOM 3359 C CA . ALA A 1 409 ? 38.205 9.022 -21.425 1.00 93.38 409 ALA A CA 1
ATOM 3360 C C . ALA A 1 409 ? 39.631 9.458 -21.051 1.00 93.38 409 ALA A C 1
ATOM 3362 O O . ALA A 1 409 ? 40.384 9.866 -21.927 1.00 93.38 409 ALA A O 1
ATOM 3363 N N . ILE A 1 410 ? 40.059 9.238 -19.803 1.00 94.81 410 ILE A N 1
ATOM 3364 C CA . ILE A 1 410 ? 41.438 9.518 -19.367 1.00 94.81 410 ILE A CA 1
ATOM 3365 C C . ILE A 1 410 ? 42.473 8.718 -20.164 1.00 94.81 410 ILE A C 1
ATOM 3367 O O . ILE A 1 410 ? 43.527 9.246 -20.525 1.00 94.81 410 ILE A O 1
ATOM 3371 N N . VAL A 1 411 ? 42.195 7.441 -20.439 1.00 92.88 411 VAL A N 1
ATOM 3372 C CA . VAL A 1 411 ? 43.083 6.612 -21.266 1.00 92.88 411 VAL A CA 1
ATOM 3373 C C . VAL A 1 411 ? 43.166 7.171 -22.689 1.00 92.88 411 VAL A C 1
ATOM 3375 O O . VAL A 1 411 ? 44.263 7.251 -23.239 1.00 92.88 411 VAL A O 1
ATOM 3378 N N . ASN A 1 412 ? 42.047 7.612 -23.266 1.00 91.44 412 ASN A N 1
ATOM 3379 C CA . ASN A 1 412 ? 42.024 8.230 -24.592 1.00 91.44 412 ASN A CA 1
ATOM 3380 C C . ASN A 1 412 ? 42.790 9.559 -24.626 1.00 91.44 412 ASN A C 1
ATOM 3382 O O . ASN A 1 412 ? 43.593 9.750 -25.534 1.00 91.44 412 ASN A O 1
ATOM 3386 N N . ASP A 1 413 ? 42.632 10.424 -23.622 1.00 91.38 413 ASP A N 1
ATOM 3387 C CA . ASP A 1 413 ? 43.372 11.690 -23.515 1.00 91.38 413 ASP A CA 1
ATOM 3388 C C . ASP A 1 413 ? 44.889 11.448 -23.425 1.00 91.38 413 ASP A C 1
ATOM 3390 O O . ASP A 1 413 ? 45.702 12.182 -24.001 1.00 91.38 413 ASP A O 1
ATOM 3394 N N . LEU A 1 414 ? 45.296 10.385 -22.721 1.00 90.19 414 LEU A N 1
ATOM 3395 C CA . LEU A 1 414 ? 46.691 9.956 -22.658 1.00 90.19 414 LEU A CA 1
ATOM 3396 C C . LEU A 1 414 ? 47.186 9.474 -24.029 1.00 90.19 414 LEU A C 1
ATOM 3398 O O . LEU A 1 414 ? 48.268 9.874 -24.462 1.00 90.19 414 LEU A O 1
ATOM 3402 N N . VAL A 1 415 ? 46.397 8.660 -24.734 1.00 89.00 415 VAL A N 1
ATOM 3403 C CA . VAL A 1 415 ? 46.715 8.198 -26.096 1.00 89.00 415 VAL A CA 1
ATOM 3404 C C . VAL A 1 415 ? 46.806 9.374 -27.073 1.00 89.00 415 VAL A C 1
ATOM 3406 O O . VAL A 1 415 ? 47.750 9.430 -27.857 1.00 89.00 415 VAL A O 1
ATOM 3409 N N . GLU A 1 416 ? 45.899 10.347 -27.001 1.00 89.19 416 GLU A N 1
ATOM 3410 C CA . GLU A 1 416 ? 45.923 11.556 -27.830 1.00 89.19 416 GLU A CA 1
ATOM 3411 C C . GLU A 1 416 ? 47.166 12.408 -27.544 1.00 89.19 416 GLU A C 1
ATOM 3413 O O . GLU A 1 416 ? 47.849 12.864 -28.464 1.00 89.19 416 GLU A O 1
ATOM 3418 N N . THR A 1 417 ? 47.527 12.567 -26.268 1.00 89.06 417 THR A N 1
ATOM 3419 C CA . THR A 1 417 ? 48.760 13.257 -25.861 1.00 89.06 417 THR A CA 1
ATOM 3420 C C . THR A 1 417 ? 49.989 12.578 -26.472 1.00 89.06 417 THR A C 1
ATOM 3422 O O . THR A 1 417 ? 50.864 13.256 -27.015 1.00 89.06 417 THR A O 1
ATOM 3425 N N . LEU A 1 418 ? 50.049 11.242 -26.443 1.00 87.38 418 LEU A N 1
ATOM 3426 C CA . LEU A 1 418 ? 51.133 10.465 -27.052 1.00 87.38 418 LEU A CA 1
ATOM 3427 C C . LEU A 1 418 ? 51.136 10.577 -28.585 1.00 87.38 418 LEU A C 1
ATOM 3429 O O . LEU A 1 418 ? 52.198 10.763 -29.180 1.00 87.38 418 LEU A O 1
ATOM 3433 N N . ALA A 1 419 ? 49.967 10.544 -29.227 1.00 86.50 419 ALA A N 1
ATOM 3434 C CA . ALA A 1 419 ? 49.830 10.730 -30.671 1.00 86.50 419 ALA A CA 1
ATOM 3435 C C . ALA A 1 419 ? 50.308 12.123 -31.117 1.00 86.50 419 ALA A C 1
ATOM 3437 O O . ALA A 1 419 ? 51.005 12.253 -32.123 1.00 86.50 419 ALA A O 1
ATOM 3438 N N . ASN A 1 420 ? 50.018 13.157 -30.328 1.00 87.12 420 ASN A N 1
ATOM 3439 C CA . ASN A 1 420 ? 50.491 14.521 -30.558 1.00 87.12 420 ASN A CA 1
ATOM 3440 C C . ASN A 1 420 ? 52.012 14.673 -30.375 1.00 87.12 420 ASN A C 1
ATOM 3442 O O . ASN A 1 420 ? 52.641 15.499 -31.036 1.00 87.12 420 ASN A O 1
ATOM 3446 N N . LEU A 1 421 ? 52.634 13.886 -29.493 1.00 85.94 421 LEU A N 1
ATOM 3447 C CA . LEU A 1 421 ? 54.096 13.841 -29.375 1.00 85.94 421 LEU A CA 1
ATOM 3448 C C . LEU A 1 421 ? 54.739 13.118 -30.564 1.00 85.94 421 LEU A C 1
ATOM 3450 O O . LEU A 1 421 ? 55.796 13.541 -31.036 1.00 85.94 421 LEU A O 1
ATOM 3454 N N . ASN A 1 422 ? 54.088 12.073 -31.074 1.00 84.56 422 ASN A N 1
ATOM 3455 C CA . ASN A 1 422 ? 54.513 11.379 -32.286 1.00 84.56 422 ASN A CA 1
ATOM 3456 C C . ASN A 1 422 ? 54.410 12.291 -33.525 1.00 84.56 422 ASN A C 1
ATOM 3458 O O . ASN A 1 422 ? 55.377 12.438 -34.267 1.00 84.56 422 ASN A O 1
ATOM 3462 N N . SER A 1 423 ? 53.297 13.016 -33.702 1.00 84.44 423 SER A N 1
ATOM 3463 C CA . SER A 1 423 ? 53.116 13.946 -34.834 1.00 84.44 423 SER A CA 1
ATOM 3464 C C . SER A 1 423 ? 54.119 15.108 -34.841 1.00 84.44 423 SER A C 1
ATOM 3466 O O . SER A 1 423 ? 54.476 15.619 -35.901 1.00 84.44 423 SER A O 1
ATOM 3468 N N . ARG A 1 424 ? 54.632 15.497 -33.667 1.00 83.56 424 ARG A N 1
ATOM 3469 C CA . ARG A 1 424 ? 55.715 16.484 -33.508 1.00 83.56 424 ARG A CA 1
ATOM 3470 C C . ARG A 1 424 ? 57.122 15.890 -33.666 1.00 83.56 424 ARG A C 1
ATOM 3472 O O . ARG A 1 424 ? 58.101 16.614 -33.486 1.00 83.56 424 ARG A O 1
ATOM 3479 N N . GLY A 1 425 ? 57.240 14.596 -33.971 1.00 81.88 425 GLY A N 1
ATOM 3480 C CA . GLY A 1 425 ? 58.512 13.890 -34.146 1.00 81.88 425 GLY A CA 1
ATOM 3481 C C . GLY A 1 425 ? 59.331 13.755 -32.860 1.00 81.88 425 GLY A C 1
ATOM 3482 O O . GLY A 1 425 ? 60.556 13.662 -32.937 1.00 81.88 425 GLY A O 1
ATOM 3483 N N . VAL A 1 426 ? 58.678 13.811 -31.692 1.00 84.50 426 VAL A N 1
ATOM 3484 C CA . VAL A 1 426 ? 59.308 13.724 -30.361 1.00 84.50 426 VAL A CA 1
ATOM 3485 C C . VAL A 1 426 ? 59.428 12.271 -29.910 1.00 84.50 426 VAL A C 1
ATOM 3487 O O . VAL A 1 426 ? 60.482 11.865 -29.424 1.00 84.50 426 VAL A O 1
ATOM 3490 N N . VAL A 1 427 ? 58.354 11.500 -30.075 1.00 85.75 427 VAL A N 1
ATOM 3491 C CA . VAL A 1 427 ? 58.307 10.056 -29.814 1.00 85.75 427 VAL A CA 1
ATOM 3492 C C . VAL A 1 427 ? 58.350 9.346 -31.157 1.00 85.75 427 VAL A C 1
ATOM 3494 O O . VAL A 1 427 ? 57.572 9.694 -32.038 1.00 85.75 427 VAL A O 1
ATOM 3497 N N . THR A 1 428 ? 59.256 8.388 -31.325 1.00 77.88 428 THR A N 1
ATOM 3498 C CA . THR A 1 428 ? 59.410 7.631 -32.576 1.00 77.88 428 THR A CA 1
ATOM 3499 C C . THR A 1 428 ? 58.672 6.298 -32.534 1.00 77.88 428 THR A C 1
ATOM 3501 O O . THR A 1 428 ? 58.086 5.896 -33.534 1.00 77.88 428 THR A O 1
ATOM 3504 N N . GLU A 1 429 ? 58.659 5.627 -31.382 1.00 80.00 429 GLU A N 1
ATOM 3505 C CA . GLU A 1 429 ? 57.985 4.340 -31.200 1.00 80.00 429 GLU A CA 1
ATOM 3506 C C . GLU A 1 429 ? 57.608 4.119 -29.726 1.00 80.00 429 GLU A C 1
ATOM 3508 O O . GLU A 1 429 ? 58.329 4.540 -28.817 1.00 80.00 429 GLU A O 1
ATOM 3513 N N . ILE A 1 430 ? 56.473 3.453 -29.485 1.00 80.38 430 ILE A N 1
ATOM 3514 C CA . ILE A 1 430 ? 56.027 3.016 -28.155 1.00 80.38 430 ILE A CA 1
ATOM 3515 C C . ILE A 1 430 ? 55.765 1.510 -28.212 1.00 80.38 430 ILE A C 1
ATOM 3517 O O . ILE A 1 430 ? 54.876 1.056 -28.930 1.00 80.38 430 ILE A O 1
ATOM 3521 N N . LEU A 1 431 ? 56.510 0.740 -27.420 1.00 81.50 431 LEU A N 1
ATOM 3522 C CA . LEU A 1 431 ? 56.338 -0.701 -27.271 1.00 81.50 431 LEU A CA 1
ATOM 3523 C C . LEU A 1 431 ? 55.498 -1.003 -26.026 1.00 81.50 431 LEU A C 1
ATOM 3525 O O . LEU A 1 431 ? 55.932 -0.775 -24.897 1.00 81.50 431 LEU A O 1
ATOM 3529 N N . LEU A 1 432 ? 54.303 -1.558 -26.240 1.00 72.81 432 LEU A N 1
ATOM 3530 C CA . LEU A 1 432 ? 53.367 -2.002 -25.195 1.00 72.81 432 LEU A CA 1
ATOM 3531 C C . LEU A 1 432 ? 53.315 -3.541 -25.121 1.00 72.81 432 LEU A C 1
ATOM 3533 O O . LEU A 1 432 ? 52.243 -4.140 -25.147 1.00 72.81 432 LEU A O 1
ATOM 3537 N N . SER A 1 433 ? 54.485 -4.188 -25.094 1.00 78.06 433 SER A N 1
ATOM 3538 C CA . SER A 1 433 ? 54.626 -5.655 -25.035 1.00 78.06 433 SER A CA 1
ATOM 3539 C C . SER A 1 433 ? 55.326 -6.103 -23.742 1.00 78.06 433 SER A C 1
ATOM 3541 O O . SER A 1 433 ? 55.399 -5.340 -22.781 1.00 78.06 433 SER A O 1
ATOM 3543 N N . SER A 1 434 ? 55.859 -7.331 -23.695 1.00 69.69 434 SER A N 1
ATOM 3544 C CA . SER A 1 434 ? 56.589 -7.873 -22.536 1.00 69.69 434 SER A CA 1
ATOM 3545 C C . SER A 1 434 ? 57.801 -7.032 -22.109 1.00 69.69 434 SER A C 1
ATOM 3547 O O . SER A 1 434 ? 58.187 -7.095 -20.946 1.00 69.69 434 SER A O 1
ATOM 3549 N N . ASN A 1 435 ? 58.357 -6.218 -23.015 1.00 70.62 435 ASN A N 1
ATOM 3550 C CA . ASN A 1 435 ? 59.295 -5.143 -22.690 1.00 70.62 435 ASN A CA 1
ATOM 3551 C C . ASN A 1 435 ? 58.632 -3.795 -22.999 1.00 70.62 435 ASN A C 1
ATOM 3553 O O . ASN A 1 435 ? 58.384 -3.474 -24.163 1.00 70.62 435 ASN A O 1
ATOM 3557 N N . TYR A 1 436 ? 58.348 -3.016 -21.955 1.00 78.31 436 TYR A N 1
ATOM 3558 C CA . TYR A 1 436 ? 57.821 -1.661 -22.083 1.00 78.31 436 TYR A CA 1
ATOM 3559 C C . TYR A 1 436 ? 58.959 -0.690 -22.423 1.00 78.31 436 TYR A C 1
ATOM 3561 O O . TYR A 1 436 ? 59.984 -0.656 -21.742 1.00 78.31 436 TYR A O 1
ATOM 3569 N N . GLY A 1 437 ? 58.793 0.107 -23.477 1.00 76.31 437 GLY A N 1
ATOM 3570 C CA . GLY A 1 437 ? 59.811 1.064 -23.909 1.00 76.31 437 GLY A CA 1
ATOM 3571 C C . GLY A 1 437 ? 59.229 2.164 -24.785 1.00 76.31 437 GLY A C 1
ATOM 3572 O O . GLY A 1 437 ? 58.379 1.902 -25.631 1.00 76.31 437 GLY A O 1
ATOM 3573 N N . ALA A 1 438 ? 59.682 3.397 -24.572 1.00 80.88 438 ALA A N 1
ATOM 3574 C CA . ALA A 1 438 ? 59.383 4.531 -25.436 1.00 80.88 438 ALA A CA 1
ATOM 3575 C C . ALA A 1 438 ? 60.694 5.023 -26.051 1.00 80.88 438 ALA A C 1
ATOM 3577 O O . ALA A 1 438 ? 61.671 5.243 -25.333 1.00 80.88 438 ALA A O 1
ATOM 3578 N N . PHE A 1 439 ? 60.711 5.172 -27.370 1.00 84.56 439 PHE A N 1
ATOM 3579 C CA . PHE A 1 439 ? 61.853 5.687 -28.111 1.00 84.56 439 PHE A CA 1
ATOM 3580 C C . PHE A 1 439 ? 61.617 7.154 -28.447 1.00 84.56 439 PHE A C 1
ATOM 3582 O O . PHE A 1 439 ? 60.529 7.548 -28.878 1.00 84.56 439 PHE A O 1
ATOM 3589 N N . PHE A 1 440 ? 62.645 7.967 -28.225 1.00 87.56 440 PHE A N 1
ATOM 3590 C CA . PHE A 1 440 ? 62.572 9.414 -28.353 1.00 87.56 440 PHE A CA 1
ATOM 3591 C C . PHE A 1 440 ? 63.562 9.910 -29.399 1.00 87.56 440 PHE A C 1
ATOM 3593 O O . PHE A 1 440 ? 64.651 9.364 -29.570 1.00 87.56 440 PHE A O 1
ATOM 3600 N N . ASN A 1 441 ? 63.190 10.985 -30.084 1.00 87.31 441 ASN A N 1
ATOM 3601 C CA . ASN A 1 441 ? 64.111 11.734 -30.921 1.00 87.31 441 ASN A CA 1
ATOM 3602 C C . ASN A 1 441 ? 64.805 12.811 -30.076 1.00 87.31 441 ASN A C 1
ATOM 3604 O O . ASN A 1 441 ? 64.321 13.945 -29.962 1.00 87.31 441 ASN A O 1
ATOM 3608 N N . ASP A 1 442 ? 65.954 12.458 -29.503 1.00 80.12 442 ASP A N 1
ATOM 3609 C CA . ASP A 1 442 ? 66.746 13.338 -28.629 1.00 80.12 442 ASP A CA 1
ATOM 3610 C C . ASP A 1 442 ? 67.223 14.621 -29.333 1.00 80.12 442 ASP A C 1
ATOM 3612 O O . ASP A 1 442 ? 67.523 15.627 -28.688 1.00 80.12 442 ASP A O 1
ATOM 3616 N N . LEU A 1 443 ? 67.246 14.630 -30.671 1.00 80.00 443 LEU A N 1
ATOM 3617 C CA . LEU A 1 443 ? 67.627 15.796 -31.469 1.00 80.00 443 LEU A CA 1
ATOM 3618 C C . LEU A 1 443 ? 66.486 16.812 -31.647 1.00 80.00 443 LEU A C 1
ATOM 3620 O O . LEU A 1 443 ? 66.747 17.927 -32.127 1.00 80.00 443 LEU A O 1
ATOM 3624 N N . SER A 1 444 ? 65.252 16.467 -31.255 1.00 82.44 444 SER A N 1
ATOM 3625 C CA . SER A 1 444 ? 64.080 17.333 -31.414 1.00 82.44 444 SER A CA 1
ATOM 3626 C C . SER A 1 444 ? 64.220 18.647 -30.633 1.00 82.44 444 SER A C 1
ATOM 3628 O O . SER A 1 444 ? 64.785 18.716 -29.537 1.00 82.44 444 SER A O 1
ATOM 3630 N N . SER A 1 445 ? 63.670 19.736 -31.180 1.00 82.75 445 SER A N 1
ATOM 3631 C CA . SER A 1 445 ? 63.642 21.039 -30.498 1.00 82.75 445 SER A CA 1
ATOM 3632 C C . SER A 1 445 ? 62.807 21.015 -29.211 1.00 82.75 445 SER A C 1
ATOM 3634 O O . SER A 1 445 ? 62.998 21.869 -28.344 1.00 82.75 445 SER A O 1
ATOM 3636 N N . PHE A 1 446 ? 61.941 20.006 -29.054 1.00 86.25 446 PHE A N 1
ATOM 3637 C CA . PHE A 1 446 ? 61.098 19.792 -27.882 1.00 86.25 446 PHE A CA 1
ATOM 3638 C C . PHE A 1 446 ? 61.903 19.526 -26.608 1.00 86.25 446 PHE A C 1
ATOM 3640 O O . PHE A 1 446 ? 61.495 19.997 -25.549 1.00 86.25 446 PHE A O 1
ATOM 3647 N N . PHE A 1 447 ? 63.057 18.848 -26.683 1.00 85.94 447 PHE A N 1
ATOM 3648 C CA . PHE A 1 447 ? 63.916 18.573 -25.518 1.00 85.94 447 PHE A CA 1
ATOM 3649 C C . PHE A 1 447 ? 64.936 19.683 -25.217 1.00 85.94 447 PHE A C 1
ATOM 3651 O O . PHE A 1 447 ? 65.533 19.706 -24.143 1.00 85.94 447 PHE A O 1
ATOM 3658 N N . ARG A 1 448 ? 65.104 20.662 -26.114 1.00 85.00 448 ARG A N 1
ATOM 3659 C CA . ARG A 1 448 ? 66.041 21.783 -25.920 1.00 85.00 448 ARG A CA 1
ATOM 3660 C C . ARG A 1 448 ? 65.495 22.816 -24.923 1.00 85.00 448 ARG A C 1
ATOM 3662 O O . ARG A 1 448 ? 64.299 22.838 -24.615 1.00 85.00 448 ARG A O 1
ATOM 3669 N N . TYR A 1 449 ? 66.361 23.715 -24.444 1.00 83.69 449 TYR A N 1
ATOM 3670 C CA . TYR A 1 449 ? 66.000 24.795 -23.506 1.00 83.69 449 TYR A CA 1
ATOM 3671 C C . TYR A 1 449 ? 64.794 25.625 -23.993 1.00 83.69 449 TYR A C 1
ATOM 3673 O O . TYR A 1 449 ? 63.824 25.798 -23.256 1.00 83.69 449 TYR A O 1
ATOM 3681 N N . GLY A 1 450 ? 64.796 26.036 -25.269 1.00 81.50 450 GLY A N 1
ATOM 3682 C CA . GLY A 1 450 ? 63.708 26.814 -25.880 1.00 81.50 450 GLY A CA 1
ATOM 3683 C C . GLY A 1 450 ? 62.355 26.090 -25.979 1.00 81.50 450 GLY A C 1
ATOM 3684 O O . GLY A 1 450 ? 61.328 26.746 -26.116 1.00 81.50 450 GLY A O 1
ATOM 3685 N N . GLY A 1 451 ? 62.325 24.758 -25.857 1.00 82.50 451 GLY A N 1
ATOM 3686 C CA . GLY A 1 451 ? 61.098 23.953 -25.884 1.00 82.50 451 GLY A CA 1
ATOM 3687 C C . GLY A 1 451 ? 60.348 23.881 -24.547 1.00 82.50 451 GLY A C 1
ATOM 3688 O O . GLY A 1 451 ? 59.249 23.334 -24.504 1.00 82.50 451 GLY A O 1
ATOM 3689 N N . SER A 1 452 ? 60.900 24.430 -23.455 1.00 85.75 452 SER A N 1
ATOM 3690 C CA . SER A 1 452 ? 60.361 24.263 -22.091 1.00 85.75 452 SER A CA 1
ATOM 3691 C C . SER A 1 452 ? 58.899 24.692 -21.939 1.00 85.75 452 SER A C 1
ATOM 3693 O O . SER A 1 452 ? 58.087 23.943 -21.397 1.00 85.75 452 SER A O 1
ATOM 3695 N N . LYS A 1 453 ? 58.533 25.853 -22.498 1.00 87.00 453 LYS A N 1
ATOM 3696 C CA . LYS A 1 453 ? 57.153 26.359 -22.465 1.00 87.00 453 LYS A CA 1
ATOM 3697 C C . LYS A 1 453 ? 56.181 25.423 -23.195 1.00 87.00 453 LYS A C 1
ATOM 3699 O O . LYS A 1 453 ? 55.124 25.111 -22.662 1.00 87.00 453 LYS A O 1
ATOM 3704 N N . GLY A 1 454 ? 56.583 24.901 -24.356 1.00 84.81 454 GLY A N 1
ATOM 3705 C CA . GLY A 1 454 ? 55.785 23.951 -25.134 1.00 84.81 454 GLY A CA 1
ATOM 3706 C C . GLY A 1 454 ? 55.605 22.597 -24.441 1.00 84.81 454 GLY A C 1
ATOM 3707 O O . GLY A 1 454 ? 54.550 21.988 -24.581 1.00 84.81 454 GLY A O 1
ATOM 3708 N N . ARG A 1 455 ? 56.588 22.141 -23.645 1.00 88.38 455 ARG A N 1
ATOM 3709 C CA . ARG A 1 455 ? 56.433 20.949 -22.787 1.00 88.38 455 ARG A CA 1
ATOM 3710 C C . ARG A 1 455 ? 55.386 21.184 -2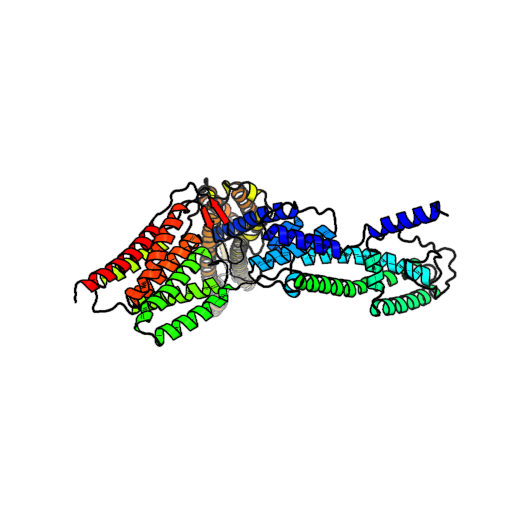1.700 1.00 88.38 455 ARG A C 1
ATOM 3712 O O . ARG A 1 455 ? 54.526 20.335 -21.493 1.00 88.38 455 ARG A O 1
ATOM 3719 N N . MET A 1 456 ? 55.435 22.340 -21.035 1.00 86.38 456 MET A N 1
ATOM 3720 C CA . MET A 1 456 ? 54.449 22.702 -20.014 1.00 86.38 456 MET A CA 1
ATOM 3721 C C . MET A 1 456 ? 53.041 22.809 -20.609 1.00 86.38 456 MET A C 1
ATOM 3723 O O . MET A 1 456 ? 52.127 22.173 -20.100 1.00 86.38 456 MET A O 1
ATOM 3727 N N . GLU A 1 457 ? 52.870 23.534 -21.717 1.00 89.00 457 GLU A N 1
ATOM 3728 C CA . GLU A 1 457 ? 51.578 23.678 -22.405 1.00 89.00 457 GLU A CA 1
ATOM 3729 C C . GLU A 1 457 ? 51.009 22.330 -22.881 1.00 89.00 457 GLU A C 1
ATOM 3731 O O . GLU A 1 457 ? 49.799 22.134 -22.826 1.00 89.00 457 GLU A O 1
ATOM 3736 N N . MET A 1 458 ? 51.868 21.386 -23.287 1.00 86.94 458 MET A N 1
ATOM 3737 C CA . MET A 1 458 ? 51.457 20.053 -23.743 1.00 86.94 458 MET A CA 1
ATOM 3738 C C . MET A 1 458 ? 50.889 19.181 -22.613 1.00 86.94 458 MET A C 1
ATOM 3740 O O . MET A 1 458 ? 49.874 18.519 -22.799 1.00 86.94 458 MET A O 1
ATOM 3744 N N . PHE A 1 459 ? 51.535 19.163 -21.443 1.00 91.38 459 PHE A N 1
ATOM 3745 C CA . PHE A 1 459 ? 51.154 18.265 -20.344 1.00 91.38 459 PHE A CA 1
ATOM 3746 C C . PHE A 1 459 ? 50.238 18.911 -19.295 1.00 91.38 459 PHE A C 1
ATOM 3748 O O . PHE A 1 459 ? 49.635 18.194 -18.494 1.00 91.38 459 PHE A O 1
ATOM 3755 N N . GLN A 1 460 ? 50.093 20.241 -19.281 1.00 91.94 460 GLN A N 1
ATOM 3756 C CA . GLN A 1 460 ? 49.230 20.937 -18.321 1.00 91.94 460 GLN A CA 1
ATOM 3757 C C . GLN A 1 460 ? 47.749 20.502 -18.399 1.00 91.94 460 GLN A C 1
ATOM 3759 O O . GLN A 1 460 ? 47.169 20.269 -17.335 1.00 91.94 460 GLN A O 1
ATOM 3764 N N . PRO A 1 461 ? 47.122 20.344 -19.587 1.00 90.69 461 PRO A N 1
ATOM 3765 C CA . PRO A 1 461 ? 45.739 19.873 -19.690 1.00 90.69 461 PRO A CA 1
ATOM 3766 C C . PRO A 1 461 ? 45.562 18.456 -19.135 1.00 90.69 461 PRO 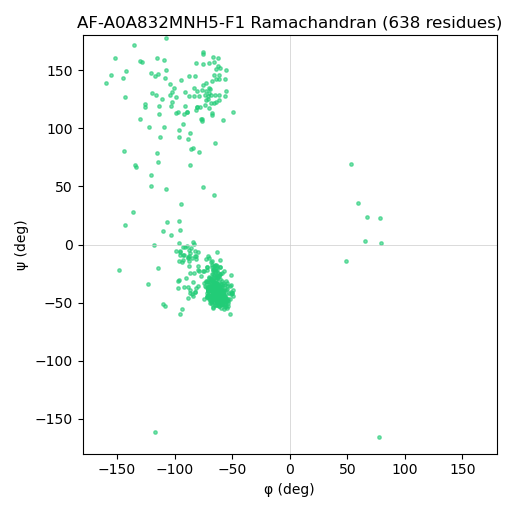A C 1
ATOM 3768 O O . PRO A 1 461 ? 44.664 18.225 -18.327 1.00 90.69 461 PRO A O 1
ATOM 3771 N N . LEU A 1 462 ? 46.466 17.533 -19.484 1.00 92.06 462 LEU A N 1
ATOM 3772 C CA . LEU A 1 462 ? 46.446 16.156 -18.983 1.00 92.06 462 LEU A CA 1
ATOM 3773 C C . LEU A 1 462 ? 46.628 16.112 -17.457 1.00 92.06 462 LEU A C 1
ATOM 3775 O O . LEU A 1 462 ? 45.889 15.419 -16.764 1.00 92.06 462 LEU A O 1
ATOM 3779 N N . SER A 1 463 ? 47.560 16.903 -16.916 1.00 92.94 463 SER A N 1
ATOM 3780 C CA . SER A 1 463 ? 47.792 17.025 -15.469 1.00 92.94 463 SER A CA 1
ATOM 3781 C C . SER A 1 463 ? 46.546 17.509 -14.719 1.00 92.94 463 SER A C 1
ATOM 3783 O O . SER A 1 463 ? 46.154 16.925 -13.704 1.00 92.94 463 SER A O 1
ATOM 3785 N N . ASN A 1 464 ? 45.876 18.542 -15.239 1.00 92.69 464 ASN A N 1
ATOM 3786 C CA . ASN A 1 464 ? 44.635 19.048 -14.655 1.00 92.69 464 ASN A CA 1
ATOM 3787 C C . ASN A 1 464 ? 43.520 17.993 -14.713 1.00 92.69 464 ASN A C 1
ATOM 3789 O O . ASN A 1 464 ? 42.853 17.761 -13.706 1.00 92.69 464 ASN A O 1
ATOM 3793 N N . THR A 1 465 ? 43.356 17.329 -15.857 1.00 92.75 465 THR A N 1
ATOM 3794 C CA . THR A 1 465 ? 42.314 16.313 -16.074 1.00 92.75 465 THR A CA 1
ATOM 3795 C C . THR A 1 465 ? 42.511 15.112 -15.149 1.00 92.75 465 THR A C 1
ATOM 3797 O O . THR A 1 465 ? 41.583 14.727 -14.443 1.00 92.75 465 THR A O 1
ATOM 3800 N N . LEU A 1 466 ? 43.741 14.597 -15.029 1.00 93.94 466 LEU A N 1
ATOM 3801 C CA . LEU A 1 466 ? 44.087 13.532 -14.081 1.00 93.94 466 LEU A CA 1
ATOM 3802 C C . LEU A 1 466 ? 43.805 13.935 -12.631 1.00 93.94 466 LEU A C 1
ATOM 3804 O O . LEU A 1 466 ? 43.280 13.139 -11.852 1.00 93.94 466 LEU A O 1
ATOM 3808 N N . ARG A 1 467 ? 44.126 15.178 -12.254 1.00 94.50 467 ARG A N 1
ATOM 3809 C CA . ARG A 1 467 ? 43.848 15.682 -10.906 1.00 94.50 467 ARG A CA 1
ATOM 3810 C C . ARG A 1 467 ? 42.347 15.716 -10.611 1.00 94.50 467 ARG A C 1
ATOM 3812 O O . ARG A 1 467 ? 41.960 15.301 -9.520 1.00 94.50 467 ARG A O 1
ATOM 3819 N N . PHE A 1 468 ? 41.524 16.218 -11.531 1.00 93.25 468 PHE A N 1
ATOM 3820 C CA . PHE A 1 468 ? 40.068 16.250 -11.352 1.00 93.25 468 PHE A CA 1
ATOM 3821 C C . PHE A 1 468 ? 39.477 14.843 -11.332 1.00 93.25 468 PHE A C 1
ATOM 3823 O O . PHE A 1 468 ? 38.770 14.512 -10.386 1.00 93.25 468 PHE A O 1
ATOM 3830 N N . TYR A 1 469 ? 39.889 13.978 -12.259 1.00 95.31 469 TYR A N 1
ATOM 3831 C CA . TYR A 1 469 ? 39.487 12.574 -12.281 1.00 95.31 469 TYR A CA 1
ATOM 3832 C C . TYR A 1 469 ? 39.755 11.865 -10.948 1.00 95.31 469 TYR A C 1
ATOM 3834 O O . TYR A 1 469 ? 38.863 11.223 -10.406 1.00 95.31 469 TYR A O 1
ATOM 3842 N N . LEU A 1 470 ? 40.946 12.017 -10.356 1.00 95.00 470 LEU A N 1
ATOM 3843 C CA . LEU A 1 470 ? 41.258 11.391 -9.063 1.00 95.00 470 LEU A CA 1
ATOM 3844 C C . LEU A 1 470 ? 40.386 11.922 -7.911 1.00 95.00 470 LEU A C 1
ATOM 3846 O O . LEU A 1 470 ? 40.085 11.181 -6.968 1.00 95.00 470 LEU A O 1
ATOM 3850 N N . LEU A 1 471 ? 40.004 13.202 -7.950 1.00 94.00 471 LEU A N 1
ATOM 3851 C CA . LEU A 1 471 ? 39.094 13.795 -6.967 1.00 94.00 471 LEU A CA 1
ATOM 3852 C C . LEU A 1 471 ? 37.665 13.269 -7.148 1.00 94.00 471 LEU A C 1
ATOM 3854 O O . LEU A 1 471 ? 37.038 12.868 -6.161 1.00 94.00 471 LEU A O 1
ATOM 3858 N N . ASP A 1 472 ? 37.188 13.221 -8.389 1.00 94.25 472 ASP A N 1
ATOM 3859 C CA . ASP A 1 472 ? 35.854 12.745 -8.744 1.00 94.25 472 ASP A CA 1
ATOM 3860 C C . ASP A 1 472 ? 35.712 11.248 -8.476 1.00 94.25 472 ASP A C 1
ATOM 3862 O O . ASP A 1 472 ? 34.732 10.828 -7.866 1.00 94.25 472 ASP A O 1
ATOM 3866 N N . GLU A 1 473 ? 36.730 10.446 -8.791 1.00 96.31 473 GLU A N 1
ATOM 3867 C CA . GLU A 1 473 ? 36.737 9.008 -8.529 1.00 96.31 473 GLU A CA 1
ATOM 3868 C C . GLU A 1 473 ? 36.673 8.703 -7.032 1.00 96.31 473 GLU A C 1
ATOM 3870 O O . GLU A 1 473 ? 35.882 7.872 -6.581 1.00 96.31 473 GLU A O 1
ATOM 3875 N N . ARG A 1 474 ? 37.419 9.456 -6.217 1.00 95.81 474 ARG A N 1
ATOM 3876 C CA . ARG A 1 474 ? 37.326 9.350 -4.756 1.00 95.81 474 ARG A CA 1
ATOM 3877 C C . ARG A 1 474 ? 35.936 9.738 -4.246 1.00 95.81 474 ARG A C 1
ATOM 3879 O O . ARG A 1 474 ? 35.448 9.137 -3.287 1.00 95.81 474 ARG A O 1
ATOM 3886 N N . SER A 1 475 ? 35.312 10.753 -4.840 1.00 95.12 475 SER A N 1
ATOM 3887 C CA . SER A 1 475 ? 33.955 11.185 -4.493 1.00 95.12 475 SER A CA 1
ATOM 3888 C C . SER A 1 475 ? 32.913 10.121 -4.862 1.00 95.12 475 SER A C 1
ATOM 3890 O O . SER A 1 475 ? 32.089 9.743 -4.022 1.00 95.12 475 SER A O 1
ATOM 3892 N N . ARG A 1 476 ? 33.003 9.566 -6.078 1.00 94.75 476 ARG A N 1
ATOM 3893 C CA . ARG A 1 476 ? 32.164 8.468 -6.574 1.00 94.75 476 ARG A CA 1
ATOM 3894 C C . ARG A 1 476 ? 32.266 7.242 -5.688 1.00 94.75 476 ARG A C 1
ATOM 3896 O O . ARG A 1 476 ? 31.230 6.748 -5.255 1.00 94.75 476 ARG A O 1
ATOM 3903 N N . MET A 1 477 ? 33.479 6.815 -5.338 1.00 95.31 477 MET A N 1
ATOM 3904 C CA . MET A 1 477 ? 33.684 5.641 -4.488 1.00 95.31 477 MET A CA 1
ATOM 3905 C C . MET A 1 477 ? 33.038 5.819 -3.109 1.00 95.31 477 MET A C 1
ATOM 3907 O O . MET A 1 477 ? 32.302 4.952 -2.647 1.00 95.31 477 MET A O 1
ATOM 3911 N N . LYS A 1 478 ? 33.187 6.997 -2.487 1.00 96.00 478 LYS A N 1
ATOM 3912 C CA . LYS A 1 478 ? 32.477 7.318 -1.235 1.00 96.00 478 LYS A CA 1
ATOM 3913 C C . LYS A 1 478 ? 30.957 7.313 -1.394 1.00 96.00 478 LYS A C 1
ATOM 3915 O O . LYS A 1 478 ? 30.236 7.035 -0.438 1.00 96.00 478 LYS A O 1
ATOM 3920 N N . SER A 1 479 ? 30.432 7.704 -2.554 1.00 94.31 479 SER A N 1
ATOM 3921 C CA . SER A 1 479 ? 28.995 7.611 -2.827 1.00 94.31 479 SER A CA 1
ATOM 3922 C C . SER A 1 479 ? 28.551 6.160 -2.981 1.00 94.31 479 SER A C 1
ATOM 3924 O O . SER A 1 479 ? 27.591 5.755 -2.330 1.00 94.31 479 SER A O 1
ATOM 3926 N N . PHE A 1 480 ? 29.298 5.378 -3.757 1.00 96.50 480 PHE A N 1
ATOM 3927 C CA . PHE A 1 480 ? 29.058 3.960 -3.986 1.00 96.50 480 PHE A CA 1
ATOM 3928 C C . PHE A 1 480 ? 29.038 3.172 -2.672 1.00 96.50 480 PHE A C 1
ATOM 3930 O O . PHE A 1 480 ? 28.087 2.446 -2.408 1.00 96.50 480 PHE A O 1
ATOM 3937 N N . GLU A 1 481 ? 30.025 3.368 -1.796 1.00 96.31 481 GLU A N 1
ATOM 3938 C CA . GLU A 1 481 ? 30.087 2.700 -0.489 1.00 96.31 481 GLU A CA 1
ATOM 3939 C C . GLU A 1 481 ? 28.882 3.033 0.404 1.00 96.31 481 GLU A C 1
ATOM 3941 O O . GLU A 1 481 ? 28.348 2.149 1.077 1.00 96.31 481 GLU A O 1
ATOM 3946 N N . ARG A 1 482 ? 28.415 4.291 0.395 1.00 96.31 482 ARG A N 1
ATOM 3947 C CA . ARG A 1 482 ? 27.229 4.716 1.162 1.00 96.31 482 ARG A CA 1
ATOM 3948 C C . ARG A 1 482 ? 25.945 4.070 0.643 1.00 96.31 482 ARG A C 1
ATOM 3950 O O . ARG A 1 482 ? 25.125 3.610 1.444 1.00 96.31 482 ARG A O 1
ATOM 3957 N N . ASP A 1 483 ? 25.764 4.036 -0.674 1.00 96.12 483 ASP A N 1
ATOM 3958 C CA . ASP A 1 483 ? 24.607 3.391 -1.300 1.00 96.12 483 ASP A CA 1
ATOM 3959 C C . ASP A 1 483 ? 24.654 1.865 -1.105 1.00 96.12 483 ASP A C 1
ATOM 3961 O O . ASP A 1 483 ? 23.629 1.251 -0.809 1.00 96.12 483 ASP A O 1
ATOM 3965 N N . LEU A 1 484 ? 25.844 1.257 -1.166 1.00 96.69 484 LEU A N 1
ATOM 3966 C CA . LEU A 1 484 ? 26.049 -0.170 -0.925 1.00 96.69 484 LEU A CA 1
ATOM 3967 C C . LEU A 1 484 ? 25.735 -0.546 0.525 1.00 96.69 484 LEU A C 1
ATOM 3969 O O . LEU A 1 484 ? 25.022 -1.517 0.762 1.00 96.69 484 LEU A O 1
ATOM 3973 N N . ASP A 1 485 ? 26.218 0.220 1.504 1.00 96.44 485 ASP A N 1
ATOM 3974 C CA . ASP A 1 485 ? 25.900 -0.010 2.918 1.00 96.44 485 ASP A CA 1
ATOM 3975 C C . ASP A 1 485 ? 24.391 0.115 3.183 1.00 96.44 485 ASP A C 1
ATOM 3977 O O . ASP A 1 485 ? 23.803 -0.708 3.890 1.00 96.44 485 ASP A O 1
ATOM 3981 N N . SER A 1 486 ? 23.734 1.089 2.547 1.00 94.62 486 SER A N 1
ATOM 3982 C CA . SER A 1 486 ? 22.278 1.256 2.622 1.00 94.62 486 SER A CA 1
ATOM 3983 C C . SER A 1 486 ? 21.535 0.050 2.037 1.00 94.62 486 SER A C 1
ATOM 3985 O O . SER A 1 486 ? 20.632 -0.493 2.681 1.00 94.62 486 SER A O 1
ATOM 3987 N N . LEU A 1 487 ? 21.962 -0.428 0.865 1.00 95.69 487 LEU A N 1
ATOM 3988 C CA . LEU A 1 487 ? 21.411 -1.616 0.219 1.00 95.69 487 LEU A CA 1
ATOM 3989 C C . LEU A 1 487 ? 21.621 -2.880 1.063 1.00 95.69 487 LEU A C 1
ATOM 3991 O O . LEU A 1 487 ? 20.691 -3.672 1.213 1.00 95.69 487 LEU A O 1
ATOM 3995 N N . LEU A 1 488 ? 22.806 -3.074 1.646 1.00 95.19 488 LEU A N 1
ATOM 3996 C CA . LEU A 1 488 ? 23.104 -4.227 2.500 1.00 95.19 488 LEU A CA 1
ATOM 3997 C C . LEU A 1 488 ? 22.266 -4.208 3.783 1.00 95.19 488 LEU A C 1
ATOM 3999 O O . LEU A 1 488 ? 21.719 -5.242 4.167 1.00 95.19 488 LEU A O 1
ATOM 4003 N N . LYS A 1 489 ? 22.111 -3.047 4.432 1.00 93.62 489 LYS A N 1
ATOM 4004 C CA . LYS A 1 489 ? 21.248 -2.888 5.617 1.00 93.62 489 LYS A CA 1
ATOM 4005 C C . LYS A 1 489 ? 19.792 -3.209 5.300 1.00 93.62 489 LYS A C 1
ATOM 4007 O O . LYS A 1 489 ? 19.159 -3.956 6.047 1.00 93.62 489 LYS A O 1
ATOM 4012 N N . TYR A 1 490 ? 19.280 -2.682 4.189 1.00 93.69 490 TYR A N 1
ATOM 4013 C CA . TYR A 1 490 ? 17.924 -2.963 3.727 1.00 93.69 490 TYR A CA 1
ATOM 4014 C C . TYR A 1 490 ? 17.733 -4.451 3.408 1.00 93.69 490 TYR A C 1
ATOM 4016 O O . TYR A 1 490 ? 16.823 -5.085 3.938 1.00 93.69 490 TYR A O 1
ATOM 4024 N N . SER A 1 491 ? 18.638 -5.033 2.618 1.00 94.81 491 SER A N 1
ATOM 4025 C CA . SER A 1 491 ? 18.588 -6.443 2.209 1.00 94.81 491 SER A CA 1
ATOM 4026 C C . SER A 1 491 ? 18.678 -7.387 3.407 1.00 94.81 491 SER A C 1
ATOM 4028 O O . SER A 1 491 ? 17.960 -8.381 3.466 1.00 94.81 491 SER A O 1
ATOM 4030 N N . LYS A 1 492 ? 19.504 -7.057 4.408 1.00 93.06 492 LYS A N 1
ATOM 4031 C CA . LYS A 1 492 ? 19.595 -7.824 5.655 1.00 93.06 492 LYS A CA 1
ATOM 4032 C C . LYS A 1 492 ? 18.258 -7.837 6.391 1.00 93.06 492 LYS A C 1
ATOM 4034 O O . LYS A 1 492 ? 17.792 -8.908 6.763 1.00 93.06 492 LYS A O 1
ATOM 4039 N N . ARG A 1 493 ? 17.631 -6.668 6.555 1.00 91.88 493 ARG A N 1
ATOM 4040 C CA . ARG A 1 493 ? 16.321 -6.533 7.207 1.00 91.88 493 ARG A CA 1
ATOM 4041 C C . ARG A 1 493 ? 15.223 -7.266 6.433 1.00 91.88 493 ARG A C 1
ATOM 4043 O O . ARG A 1 493 ? 14.392 -7.928 7.045 1.00 91.88 493 ARG A O 1
ATOM 4050 N N . LEU A 1 494 ? 15.239 -7.176 5.103 1.00 93.19 494 LEU A N 1
ATOM 4051 C CA . LEU A 1 494 ? 14.324 -7.911 4.233 1.00 93.19 494 LEU A CA 1
ATOM 4052 C C . LEU A 1 494 ? 14.440 -9.408 4.495 1.00 93.19 494 LEU A C 1
ATOM 4054 O O . LEU A 1 494 ? 13.448 -10.037 4.846 1.00 93.19 494 LEU A O 1
ATOM 4058 N N . VAL A 1 495 ? 15.641 -9.974 4.399 1.00 93.75 495 VAL A N 1
ATOM 4059 C CA . VAL A 1 495 ? 15.838 -11.417 4.570 1.00 93.75 495 VAL A CA 1
ATOM 4060 C C . VAL A 1 495 ? 15.533 -11.866 6.006 1.00 93.75 495 VAL A C 1
ATOM 4062 O O . VAL A 1 495 ? 14.895 -12.900 6.188 1.00 93.75 495 VAL A O 1
ATOM 4065 N N . GLU A 1 496 ? 15.881 -11.072 7.020 1.00 92.12 496 GLU A N 1
ATOM 4066 C CA . GLU A 1 496 ? 15.615 -11.358 8.439 1.00 92.12 496 GLU A CA 1
ATOM 4067 C C . GLU A 1 496 ? 14.122 -11.600 8.741 1.00 92.12 496 GLU A C 1
ATOM 4069 O O . GLU A 1 496 ? 13.784 -12.592 9.393 1.00 92.12 496 GLU A O 1
ATOM 4074 N N . TYR A 1 497 ? 13.226 -10.757 8.216 1.00 91.88 497 TYR A N 1
ATOM 4075 C CA . TYR A 1 497 ? 11.776 -10.846 8.465 1.00 91.88 497 TYR A CA 1
ATOM 4076 C C . TYR A 1 497 ? 10.982 -11.606 7.392 1.00 91.88 497 TYR A C 1
ATOM 4078 O O . TYR A 1 497 ? 9.782 -11.827 7.554 1.00 91.88 497 TYR A O 1
ATOM 4086 N N . SER A 1 498 ? 11.627 -12.006 6.298 1.00 92.25 498 SER A N 1
ATOM 4087 C CA . SER A 1 498 ? 10.976 -12.726 5.199 1.00 92.25 498 SER A CA 1
ATOM 4088 C C . SER A 1 498 ? 10.844 -14.220 5.477 1.00 92.25 498 SER A C 1
ATOM 4090 O O . SER A 1 498 ? 11.765 -14.830 6.017 1.00 92.25 498 SER A O 1
ATOM 4092 N N . ALA A 1 499 ? 9.746 -14.824 5.019 1.00 92.81 499 ALA A N 1
ATOM 4093 C CA . ALA A 1 499 ? 9.591 -16.277 4.975 1.00 92.81 499 ALA A CA 1
ATOM 4094 C C . ALA A 1 499 ? 10.589 -16.926 3.987 1.00 92.81 499 ALA A C 1
ATOM 4096 O O . ALA A 1 499 ? 11.012 -16.265 3.030 1.00 92.81 499 ALA A O 1
ATOM 4097 N N . PRO A 1 500 ? 10.925 -18.225 4.145 1.00 91.75 500 PRO A N 1
ATOM 4098 C CA . PRO A 1 500 ? 11.885 -18.927 3.286 1.00 91.75 500 PRO A CA 1
ATOM 4099 C C . PRO A 1 500 ? 11.629 -18.762 1.783 1.00 91.75 500 PRO A C 1
ATOM 4101 O O . PRO A 1 500 ? 12.564 -18.482 1.033 1.00 91.75 500 PRO A O 1
ATOM 4104 N N . ARG A 1 501 ? 10.359 -18.832 1.359 1.00 93.00 501 ARG A N 1
ATOM 4105 C CA . ARG A 1 501 ? 9.954 -18.622 -0.039 1.00 93.00 501 ARG A CA 1
ATOM 4106 C C . ARG A 1 501 ? 10.395 -17.254 -0.569 1.00 93.00 501 ARG A C 1
ATOM 4108 O O . ARG A 1 501 ? 11.080 -17.177 -1.582 1.00 93.00 501 ARG A O 1
ATOM 4115 N N . LEU A 1 502 ? 10.075 -16.174 0.150 1.00 93.50 502 LEU A N 1
ATOM 4116 C CA . LEU A 1 502 ? 10.423 -14.810 -0.265 1.00 93.50 502 LEU A CA 1
ATOM 4117 C C . LEU A 1 502 ? 11.940 -14.575 -0.266 1.00 93.50 502 LEU A C 1
ATOM 4119 O O . LEU A 1 502 ? 12.437 -13.842 -1.116 1.00 93.50 502 LEU A O 1
ATOM 4123 N N . ARG A 1 503 ? 12.687 -15.218 0.643 1.00 93.12 503 ARG A N 1
ATOM 4124 C CA . ARG A 1 503 ? 14.160 -15.155 0.658 1.00 93.12 503 ARG A CA 1
ATOM 4125 C C . ARG A 1 503 ? 14.770 -15.783 -0.584 1.00 93.12 503 ARG A C 1
ATOM 4127 O O . ARG A 1 503 ? 15.700 -15.216 -1.149 1.00 93.12 503 ARG A O 1
ATOM 4134 N N . GLN A 1 504 ? 14.263 -16.946 -0.987 1.00 93.44 504 GLN A N 1
ATOM 4135 C CA . GLN A 1 504 ? 14.740 -17.642 -2.175 1.00 93.44 504 GLN A CA 1
ATOM 4136 C C . GLN A 1 504 ? 14.413 -16.848 -3.442 1.00 93.44 504 GLN A C 1
ATOM 4138 O O . GLN A 1 504 ? 15.305 -16.634 -4.261 1.00 93.44 504 GLN A O 1
ATOM 4143 N N . GLU A 1 505 ? 13.181 -16.345 -3.562 1.00 95.12 505 GLU A N 1
ATOM 4144 C CA . GLU A 1 505 ? 12.772 -15.477 -4.676 1.00 95.12 505 GLU A CA 1
ATOM 4145 C C . GLU A 1 505 ? 13.630 -14.192 -4.726 1.00 95.12 505 GLU A C 1
ATOM 4147 O O . GLU A 1 505 ? 14.096 -13.791 -5.793 1.00 95.12 505 GLU A O 1
ATOM 4152 N N . PHE A 1 506 ? 13.945 -13.589 -3.572 1.00 95.75 506 PHE A N 1
ATOM 4153 C CA . PHE A 1 506 ? 14.830 -12.422 -3.496 1.00 95.75 506 PHE A CA 1
ATOM 4154 C C . PHE A 1 506 ? 16.279 -12.743 -3.890 1.00 95.75 506 PHE A C 1
ATOM 4156 O O . PHE A 1 506 ? 16.904 -11.967 -4.613 1.00 95.75 506 PHE A O 1
ATOM 4163 N N . LYS A 1 507 ? 16.816 -13.891 -3.459 1.00 95.06 507 LYS A N 1
ATOM 4164 C CA . LYS A 1 507 ? 18.159 -14.346 -3.846 1.00 95.06 507 LYS A CA 1
ATOM 4165 C C . LYS A 1 507 ? 18.277 -14.495 -5.362 1.00 95.06 507 LYS A C 1
ATOM 4167 O O . LYS A 1 507 ? 19.192 -13.928 -5.953 1.00 95.06 507 LYS A O 1
ATOM 4172 N N . GLN A 1 508 ? 17.310 -15.170 -5.982 1.00 95.19 508 GLN A N 1
ATOM 4173 C CA . GLN A 1 508 ? 17.245 -15.330 -7.437 1.00 95.19 508 GLN A CA 1
ATOM 4174 C C . GLN A 1 508 ? 17.128 -13.981 -8.157 1.00 95.19 508 GLN A C 1
ATOM 4176 O O . GLN A 1 508 ? 17.755 -13.768 -9.193 1.00 95.19 508 GLN A O 1
ATOM 4181 N N . HIS A 1 509 ? 16.361 -13.042 -7.598 1.00 95.19 509 HIS A N 1
ATOM 4182 C CA . HIS A 1 509 ? 16.239 -11.705 -8.167 1.00 95.19 509 HIS A CA 1
ATOM 4183 C C . HIS A 1 509 ? 17.568 -10.933 -8.147 1.00 95.19 509 HIS A C 1
ATOM 4185 O O . HIS A 1 509 ? 17.951 -10.357 -9.163 1.00 95.19 509 HIS A O 1
ATOM 4191 N N . ILE A 1 510 ? 18.300 -10.949 -7.026 1.00 95.56 510 ILE A N 1
ATOM 4192 C CA . ILE A 1 510 ? 19.627 -10.317 -6.919 1.00 95.56 510 ILE A CA 1
ATOM 4193 C C . ILE A 1 510 ? 20.627 -10.960 -7.889 1.00 95.56 510 ILE A C 1
ATOM 4195 O O . ILE A 1 510 ? 21.340 -10.242 -8.590 1.00 95.56 510 ILE A O 1
ATOM 4199 N N . GLU A 1 511 ? 20.628 -12.291 -7.988 1.00 94.12 511 GLU A N 1
ATOM 4200 C CA . GLU A 1 511 ? 21.445 -13.029 -8.960 1.00 94.12 511 GLU A CA 1
ATOM 4201 C C . GLU A 1 511 ? 21.150 -12.581 -10.397 1.00 94.12 511 GLU A C 1
ATOM 4203 O O . GLU A 1 511 ? 22.073 -12.290 -11.160 1.00 94.12 511 GLU A O 1
ATOM 4208 N N . GLY A 1 512 ? 19.873 -12.448 -10.766 1.00 94.56 512 GLY A N 1
ATOM 4209 C CA . GLY A 1 512 ? 19.459 -11.936 -12.074 1.00 94.56 512 GLY A CA 1
ATOM 4210 C C . GLY A 1 512 ? 19.885 -10.483 -12.317 1.00 94.56 512 GLY A C 1
ATOM 4211 O O . GLY A 1 512 ? 20.350 -10.142 -13.409 1.00 94.56 512 GLY A O 1
ATOM 4212 N N . LEU A 1 513 ? 19.789 -9.622 -11.296 1.00 93.81 513 LEU A N 1
ATOM 4213 C CA . LEU A 1 513 ? 20.216 -8.226 -11.394 1.00 93.81 513 LEU A CA 1
ATOM 4214 C C . LEU A 1 513 ? 21.719 -8.100 -11.654 1.00 93.81 513 LEU A C 1
ATOM 4216 O O . LEU A 1 513 ? 22.097 -7.334 -12.535 1.00 93.81 513 LEU A O 1
ATOM 4220 N N . PHE A 1 514 ? 22.567 -8.834 -10.932 1.00 94.75 514 PHE A N 1
ATOM 4221 C CA . PHE A 1 514 ? 24.025 -8.712 -11.059 1.00 94.75 514 PHE A CA 1
ATOM 4222 C C . PHE A 1 514 ? 24.617 -9.510 -12.220 1.00 94.75 514 PHE A C 1
ATOM 4224 O O . PHE A 1 514 ? 25.678 -9.145 -12.710 1.00 94.75 514 PHE A O 1
ATOM 4231 N N . SER A 1 515 ? 23.955 -10.572 -12.686 1.00 92.06 515 SER A N 1
ATOM 4232 C CA . SER A 1 515 ? 24.431 -11.357 -13.836 1.00 92.06 515 SER A CA 1
ATOM 4233 C C . SER A 1 515 ? 23.969 -10.795 -15.179 1.00 92.06 515 SER A C 1
ATOM 4235 O O . SER A 1 515 ? 24.743 -10.762 -16.130 1.00 92.06 515 SER A O 1
ATOM 4237 N N . THR A 1 516 ? 22.706 -10.363 -15.266 1.00 90.56 516 THR A N 1
ATOM 4238 C CA . THR A 1 516 ? 22.054 -10.080 -16.552 1.00 90.56 516 THR A CA 1
ATOM 4239 C C . THR A 1 516 ? 21.826 -8.586 -16.756 1.00 90.56 516 THR A C 1
ATOM 4241 O O . THR A 1 516 ? 22.203 -8.040 -17.788 1.00 90.56 516 THR A O 1
ATOM 4244 N N . LYS A 1 517 ? 21.211 -7.899 -15.781 1.00 91.44 517 LYS A N 1
ATOM 4245 C CA . LYS A 1 517 ? 20.793 -6.494 -15.954 1.00 91.44 517 LYS A CA 1
ATOM 4246 C C . LYS A 1 517 ? 21.935 -5.497 -15.723 1.00 91.44 517 LYS A C 1
ATOM 4248 O O . LYS A 1 517 ? 22.052 -4.518 -16.455 1.00 91.44 517 LYS A O 1
ATOM 4253 N N . TYR A 1 518 ? 22.770 -5.742 -14.715 1.00 93.75 518 TYR A N 1
ATOM 4254 C CA . TYR A 1 518 ? 23.856 -4.861 -14.278 1.00 93.75 518 TYR A CA 1
ATOM 4255 C C . TYR A 1 518 ? 25.155 -5.652 -14.035 1.00 93.75 518 TYR A C 1
ATOM 4257 O O . TYR A 1 518 ? 25.607 -5.751 -12.892 1.00 93.75 518 TYR A O 1
ATOM 4265 N N . PRO A 1 519 ? 25.787 -6.189 -15.098 1.00 93.00 519 PRO A N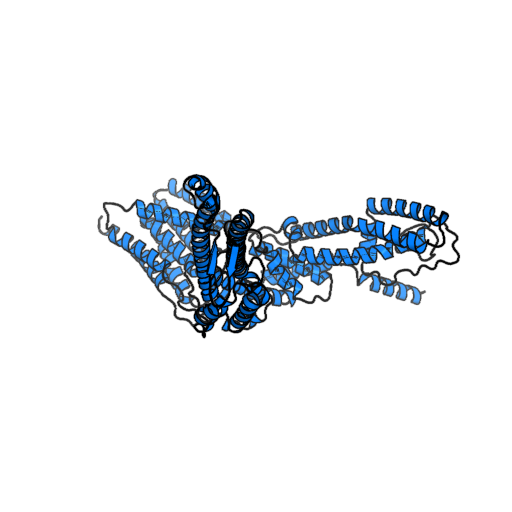 1
ATOM 4266 C CA . PRO A 1 519 ? 26.973 -7.045 -14.987 1.00 93.00 519 PRO A CA 1
ATOM 4267 C C . PRO A 1 519 ? 28.175 -6.360 -14.327 1.00 93.00 519 PRO A C 1
ATOM 4269 O O . PRO A 1 519 ? 28.981 -7.028 -13.693 1.00 93.00 519 PRO A O 1
ATOM 4272 N N . ILE A 1 520 ? 28.270 -5.025 -14.386 1.00 92.88 520 ILE A N 1
ATOM 4273 C CA . ILE A 1 520 ? 29.326 -4.250 -13.707 1.00 92.88 520 ILE A CA 1
ATOM 4274 C C . ILE A 1 520 ? 29.322 -4.411 -12.172 1.00 92.88 520 ILE A C 1
ATOM 4276 O O . ILE A 1 520 ? 30.267 -4.013 -11.499 1.00 92.88 520 ILE A O 1
ATOM 4280 N N . LEU A 1 521 ? 28.253 -4.978 -11.605 1.00 94.94 521 LEU A N 1
ATOM 4281 C CA . LEU A 1 521 ? 28.098 -5.234 -10.174 1.00 94.94 521 LEU A CA 1
ATOM 4282 C C . LEU A 1 521 ? 28.308 -6.711 -9.796 1.00 94.94 521 LEU A C 1
ATOM 4284 O O . LEU A 1 521 ? 28.058 -7.070 -8.645 1.00 94.94 521 LEU A O 1
ATOM 4288 N N . SER A 1 522 ? 28.766 -7.569 -10.716 1.00 92.81 522 SER A N 1
ATOM 4289 C CA . SER A 1 522 ? 28.931 -9.017 -10.497 1.00 92.81 522 SER A CA 1
ATOM 4290 C C . SER A 1 522 ? 29.735 -9.365 -9.242 1.00 92.81 522 SER A C 1
ATOM 4292 O O . SER A 1 522 ? 29.410 -10.319 -8.533 1.00 92.81 522 SER A O 1
ATOM 4294 N N . ASP A 1 523 ? 30.741 -8.557 -8.910 1.00 91.25 523 ASP A N 1
ATOM 4295 C CA . ASP A 1 523 ? 31.629 -8.787 -7.766 1.00 91.25 523 ASP A CA 1
ATOM 4296 C C . ASP A 1 523 ? 30.894 -8.695 -6.416 1.00 91.25 523 ASP A C 1
ATOM 4298 O O . ASP A 1 523 ? 31.292 -9.318 -5.421 1.00 91.25 523 ASP A O 1
ATOM 4302 N N . LEU A 1 524 ? 29.759 -7.984 -6.379 1.00 93.69 524 LEU A N 1
ATOM 4303 C CA . LEU A 1 524 ? 28.914 -7.865 -5.192 1.00 93.69 524 LEU A CA 1
ATOM 4304 C C . LEU A 1 524 ? 28.162 -9.159 -4.865 1.00 93.69 524 LEU A C 1
ATOM 4306 O O . LEU A 1 524 ? 27.772 -9.341 -3.709 1.00 93.69 524 LEU A O 1
ATOM 4310 N N . GLN A 1 525 ? 28.011 -10.087 -5.816 1.00 92.62 525 GLN A N 1
ATOM 4311 C CA . GLN A 1 525 ? 27.301 -11.354 -5.610 1.00 92.62 525 GLN A CA 1
ATOM 4312 C C . GLN A 1 525 ? 27.876 -12.137 -4.420 1.00 92.62 525 GLN A C 1
ATOM 4314 O O . GLN A 1 525 ? 27.149 -12.580 -3.529 1.00 92.62 525 GLN A O 1
ATOM 4319 N N . SER A 1 526 ? 29.206 -12.236 -4.352 1.00 91.44 526 SER A N 1
ATOM 4320 C CA . SER A 1 526 ? 29.909 -12.924 -3.262 1.00 91.44 526 SER A CA 1
ATOM 4321 C C . SER A 1 526 ? 29.689 -12.258 -1.897 1.00 91.44 526 SER A C 1
ATOM 4323 O O . SER A 1 526 ? 29.624 -12.928 -0.861 1.00 91.44 526 SER A O 1
ATOM 4325 N N . THR A 1 527 ? 29.539 -10.931 -1.891 1.00 92.25 527 THR A N 1
ATOM 4326 C CA . THR A 1 527 ? 29.283 -10.140 -0.685 1.00 92.25 527 THR A CA 1
ATOM 4327 C C . THR A 1 527 ? 27.865 -10.368 -0.176 1.00 92.25 527 THR A C 1
ATOM 4329 O O . THR A 1 527 ? 27.681 -10.544 1.030 1.00 92.25 527 THR A O 1
ATOM 4332 N N . PHE A 1 528 ? 26.875 -10.420 -1.070 1.00 92.75 528 PHE A N 1
ATOM 4333 C CA . PHE A 1 528 ? 25.489 -10.729 -0.716 1.00 92.75 528 PHE A CA 1
ATOM 4334 C C . PHE A 1 528 ? 25.348 -12.138 -0.144 1.00 92.75 528 PHE A C 1
ATOM 4336 O O . PHE A 1 528 ? 24.745 -12.303 0.917 1.00 92.75 528 PHE A O 1
ATOM 4343 N N . GLU A 1 529 ? 25.974 -13.134 -0.770 1.00 90.38 529 GLU A N 1
ATOM 4344 C CA . GLU A 1 529 ? 25.921 -14.514 -0.284 1.00 90.38 529 GLU A CA 1
ATOM 4345 C C . GLU A 1 529 ? 26.453 -14.627 1.150 1.00 90.38 529 GLU A C 1
ATOM 4347 O O . GLU A 1 529 ? 25.767 -15.140 2.036 1.00 90.38 529 GLU A O 1
ATOM 4352 N N . LYS A 1 530 ? 27.631 -14.049 1.416 1.00 90.31 530 LYS A N 1
ATOM 4353 C CA . LYS A 1 530 ? 28.271 -14.101 2.739 1.00 90.31 530 LYS A CA 1
ATOM 4354 C C . LYS A 1 530 ? 27.559 -13.256 3.794 1.00 90.31 530 LYS A C 1
ATOM 4356 O O . LYS A 1 530 ? 27.418 -13.681 4.938 1.00 90.31 530 LYS A O 1
ATOM 4361 N N . ARG A 1 531 ? 27.157 -12.024 3.460 1.00 90.12 531 ARG A N 1
ATOM 4362 C CA . ARG A 1 531 ? 26.657 -11.062 4.460 1.00 90.12 531 ARG A CA 1
ATOM 4363 C C . ARG A 1 531 ? 25.151 -11.139 4.685 1.00 90.12 531 ARG A C 1
ATOM 4365 O O . ARG A 1 531 ? 24.712 -10.815 5.788 1.00 90.12 531 ARG A O 1
ATOM 4372 N N . ILE A 1 532 ? 24.382 -11.541 3.675 1.00 91.19 532 ILE A N 1
ATOM 4373 C CA . ILE A 1 532 ? 22.916 -11.484 3.693 1.00 91.19 532 ILE A CA 1
ATOM 4374 C C . ILE A 1 532 ? 22.311 -12.8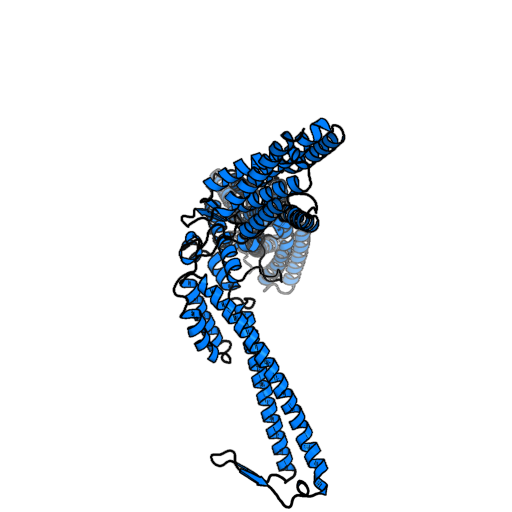86 3.812 1.00 91.19 532 ILE A C 1
ATOM 4376 O O . ILE A 1 532 ? 21.523 -13.125 4.729 1.00 91.19 532 ILE A O 1
ATOM 4380 N N . PHE A 1 533 ? 22.697 -13.821 2.940 1.00 88.38 533 PHE A N 1
ATOM 4381 C CA . PHE A 1 533 ? 22.016 -15.118 2.821 1.00 88.38 533 PHE A CA 1
ATOM 4382 C C . PHE A 1 533 ? 22.556 -16.207 3.765 1.00 88.38 533 PHE A C 1
ATOM 4384 O O . PHE A 1 533 ? 21.768 -16.967 4.319 1.00 88.38 533 PHE A O 1
ATOM 4391 N N . GLN A 1 534 ? 23.867 -16.265 4.031 1.00 82.56 534 GLN A N 1
ATOM 4392 C CA . GLN A 1 534 ? 24.445 -17.300 4.911 1.00 82.56 534 GLN A CA 1
ATOM 4393 C C . GLN A 1 534 ? 24.024 -17.181 6.388 1.00 82.56 534 GLN A C 1
ATOM 4395 O O . GLN A 1 534 ? 23.906 -18.190 7.080 1.00 82.56 534 GLN A O 1
ATOM 4400 N N . ASN A 1 535 ? 23.759 -15.965 6.877 1.00 70.50 535 ASN A N 1
ATOM 4401 C CA . ASN A 1 535 ? 23.494 -15.705 8.300 1.00 70.50 535 ASN A CA 1
ATOM 4402 C C . ASN A 1 535 ? 22.010 -15.786 8.703 1.00 70.50 535 ASN A C 1
ATOM 4404 O O . ASN A 1 535 ? 21.681 -15.600 9.873 1.00 70.50 535 ASN A O 1
ATOM 4408 N N . SER A 1 536 ? 21.098 -16.025 7.762 1.00 65.00 536 SER A N 1
ATOM 4409 C CA . SER A 1 536 ? 19.659 -15.799 7.938 1.00 65.00 536 SER A CA 1
ATOM 4410 C C . SER A 1 536 ? 18.836 -17.076 7.747 1.00 65.00 536 SER A C 1
ATOM 4412 O O . SER A 1 536 ? 17.950 -17.172 6.901 1.00 65.00 536 SER A O 1
ATOM 4414 N N . GLN A 1 537 ? 19.118 -18.088 8.571 1.00 69.69 537 GLN A N 1
ATOM 4415 C CA . GLN A 1 537 ? 18.423 -19.380 8.489 1.00 69.69 537 GLN A CA 1
ATOM 4416 C C . GLN A 1 537 ? 17.014 -19.364 9.104 1.00 69.69 537 GLN A C 1
ATOM 4418 O O . GLN A 1 537 ? 16.152 -20.120 8.669 1.00 69.69 537 GLN A O 1
ATOM 4423 N N . ARG A 1 538 ? 16.736 -18.493 10.084 1.00 79.00 538 ARG A N 1
ATOM 4424 C CA . ARG A 1 538 ? 15.435 -18.432 10.779 1.00 79.00 538 ARG A CA 1
ATOM 4425 C C . ARG A 1 538 ? 14.736 -17.099 10.567 1.00 79.00 538 ARG A C 1
ATOM 4427 O O . ARG A 1 538 ? 15.392 -16.071 10.427 1.00 79.00 538 ARG A O 1
ATOM 4434 N N . THR A 1 539 ? 13.411 -17.120 10.486 1.00 83.69 539 THR A N 1
ATOM 4435 C CA . THR A 1 539 ? 12.575 -15.909 10.448 1.00 83.69 539 THR A CA 1
ATOM 4436 C C . THR A 1 539 ? 12.591 -15.252 11.812 1.00 83.69 539 THR A C 1
ATOM 4438 O O . THR A 1 539 ? 12.345 -15.906 12.823 1.00 83.69 539 THR A O 1
ATOM 4441 N N . ALA A 1 540 ? 12.948 -13.971 11.855 1.00 86.38 540 ALA A N 1
ATOM 4442 C CA . ALA A 1 540 ? 12.937 -13.224 13.097 1.00 86.38 540 ALA A CA 1
ATOM 4443 C C . ALA A 1 540 ? 11.496 -12.926 13.520 1.00 86.38 540 ALA A C 1
ATOM 4445 O O . ALA A 1 540 ? 10.689 -12.422 12.737 1.00 86.38 540 ALA A O 1
ATOM 4446 N N . SER A 1 541 ? 11.195 -13.195 14.786 1.00 87.88 541 SER A N 1
ATOM 4447 C CA . SER A 1 541 ? 9.913 -12.858 15.398 1.00 87.88 541 SER A CA 1
ATOM 4448 C C . SER A 1 541 ? 9.893 -11.367 15.750 1.00 87.88 541 SER A C 1
ATOM 4450 O O . SER A 1 541 ? 10.724 -10.919 16.554 1.00 87.88 541 SER A O 1
ATOM 4452 N N . PRO A 1 542 ? 8.979 -10.566 15.181 1.00 89.00 542 PRO A N 1
ATOM 4453 C CA . PRO A 1 542 ? 8.969 -9.130 15.411 1.00 89.00 542 PRO A CA 1
ATOM 4454 C C . PRO A 1 542 ? 8.550 -8.761 16.840 1.00 89.00 542 PRO A C 1
ATOM 4456 O O . PRO A 1 542 ? 7.841 -9.491 17.533 1.00 89.00 542 PRO A O 1
ATOM 4459 N N . HIS A 1 543 ? 8.973 -7.580 17.291 1.00 89.31 543 HIS A N 1
ATOM 4460 C CA . HIS A 1 543 ? 8.552 -7.017 18.573 1.00 89.31 543 HIS A CA 1
ATOM 4461 C C . HIS A 1 543 ? 7.305 -6.152 18.402 1.00 89.31 543 HIS A C 1
ATOM 4463 O O . HIS A 1 543 ? 7.284 -5.238 17.573 1.00 89.31 543 HIS A O 1
ATOM 4469 N N . ILE A 1 544 ? 6.299 -6.367 19.246 1.00 87.88 544 ILE A N 1
ATOM 4470 C CA . ILE A 1 544 ? 5.094 -5.538 19.256 1.00 87.88 544 ILE A CA 1
ATOM 4471 C C . ILE A 1 544 ? 5.296 -4.411 20.259 1.00 87.88 544 ILE A C 1
ATOM 4473 O O . ILE A 1 544 ? 5.390 -4.623 21.471 1.00 87.88 544 ILE A O 1
ATOM 4477 N N . ARG A 1 545 ? 5.385 -3.188 19.736 1.00 88.69 545 ARG A N 1
ATOM 4478 C CA . ARG A 1 545 ? 5.446 -1.971 20.548 1.00 88.69 545 ARG A CA 1
ATOM 4479 C C . ARG A 1 545 ? 4.069 -1.642 21.102 1.00 88.69 545 ARG A C 1
ATOM 4481 O O . ARG A 1 545 ? 3.048 -1.976 20.513 1.00 88.69 545 ARG A O 1
ATOM 4488 N N . ILE A 1 546 ? 4.048 -0.914 22.207 1.00 86.94 546 ILE A N 1
ATOM 4489 C CA . ILE A 1 546 ? 2.807 -0.544 22.893 1.00 86.94 546 ILE A CA 1
ATOM 4490 C C . ILE A 1 546 ? 1.913 0.339 22.026 1.00 86.94 546 ILE A C 1
ATOM 4492 O O . ILE A 1 546 ? 0.703 0.141 21.990 1.00 86.94 546 ILE A O 1
ATOM 4496 N N . PHE A 1 547 ? 2.523 1.266 21.288 1.00 86.25 547 PHE A N 1
ATOM 4497 C CA . PHE A 1 547 ? 1.817 2.152 20.366 1.00 86.25 547 PHE A CA 1
ATOM 4498 C C . PHE A 1 547 ? 1.178 1.412 19.187 1.00 86.25 547 PHE A C 1
ATOM 4500 O O . PHE A 1 547 ? 0.265 1.948 18.570 1.00 86.25 547 PHE A O 1
ATOM 4507 N N . ASN A 1 548 ? 1.619 0.181 18.905 1.00 87.25 548 ASN A N 1
ATOM 4508 C CA . ASN A 1 548 ? 1.047 -0.641 17.848 1.00 87.25 548 ASN A CA 1
ATOM 4509 C C . ASN A 1 548 ? -0.164 -1.443 18.338 1.00 87.25 548 ASN A C 1
ATOM 4511 O O . ASN A 1 548 ? -0.790 -2.085 17.517 1.00 87.25 548 ASN A O 1
ATOM 4515 N N . ASN A 1 549 ? -0.507 -1.456 19.631 1.00 89.50 549 ASN A N 1
ATOM 4516 C CA . ASN A 1 549 ? -1.692 -2.157 20.136 1.00 89.50 549 ASN A CA 1
ATOM 4517 C C . ASN A 1 549 ? -2.741 -1.149 20.620 1.00 89.50 549 ASN A C 1
ATOM 4519 O O . ASN A 1 549 ? -2.449 -0.343 21.505 1.00 89.50 549 ASN A O 1
ATOM 4523 N N . ARG A 1 550 ? -3.977 -1.227 20.110 1.00 89.56 550 ARG A N 1
ATOM 4524 C CA . ARG A 1 550 ? -5.063 -0.283 20.439 1.00 89.56 550 ARG A CA 1
ATOM 4525 C C . ARG A 1 550 ? -5.296 -0.146 21.944 1.00 89.56 550 ARG A C 1
ATOM 4527 O O . ARG A 1 550 ? -5.315 0.970 22.468 1.00 89.56 550 ARG A O 1
ATOM 4534 N N . SER A 1 551 ? -5.444 -1.266 22.649 1.00 88.50 551 SER A N 1
ATOM 4535 C CA . SER A 1 551 ? -5.745 -1.267 24.087 1.00 88.50 551 SER A CA 1
ATOM 4536 C C . SER A 1 551 ? -4.611 -0.641 24.899 1.00 88.50 551 SER A C 1
ATOM 4538 O O . SER A 1 551 ? -4.844 0.186 25.779 1.00 88.50 551 SER A O 1
ATOM 4540 N N . SER A 1 552 ? -3.364 -0.992 24.581 1.00 89.50 552 SER A N 1
ATOM 4541 C CA . SER A 1 552 ? -2.196 -0.506 25.319 1.00 89.50 552 SER A CA 1
ATOM 4542 C C . SER A 1 552 ? -1.877 0.960 25.010 1.00 89.50 552 SER A C 1
ATOM 4544 O O . SER A 1 552 ? -1.522 1.703 25.925 1.00 89.50 552 SER A O 1
ATOM 4546 N N . LEU A 1 553 ? -2.078 1.407 23.766 1.00 89.56 553 LEU A N 1
ATOM 4547 C CA . LEU A 1 553 ? -2.032 2.822 23.391 1.00 89.56 553 LEU A CA 1
ATOM 4548 C C . LEU A 1 553 ? -3.049 3.637 24.201 1.00 89.56 553 LEU A C 1
ATOM 4550 O O . LEU A 1 553 ? -2.691 4.652 24.794 1.00 89.56 553 LEU A O 1
ATOM 4554 N N . SER A 1 554 ? -4.290 3.156 24.283 1.00 90.31 554 SER A N 1
ATOM 4555 C CA . SER A 1 554 ? -5.365 3.809 25.039 1.00 90.31 554 SER A CA 1
ATOM 4556 C C . SER A 1 554 ? -5.022 3.925 26.528 1.00 90.31 554 SER A C 1
ATOM 4558 O O . SER A 1 554 ? -5.177 4.989 27.124 1.00 90.31 554 SER A O 1
ATOM 4560 N N . ILE A 1 555 ? -4.461 2.870 27.127 1.00 91.81 555 ILE A N 1
ATOM 4561 C CA . ILE A 1 555 ? -4.005 2.881 28.527 1.00 91.81 555 ILE A CA 1
ATOM 4562 C C . ILE A 1 555 ? -2.883 3.894 28.745 1.00 91.81 555 ILE A C 1
ATOM 4564 O O . ILE A 1 555 ? -2.917 4.629 29.734 1.00 91.81 555 ILE A O 1
ATOM 4568 N N . ILE A 1 556 ? -1.911 3.982 27.831 1.00 90.69 556 ILE A N 1
ATOM 4569 C CA . ILE A 1 556 ? -0.873 5.018 27.906 1.00 90.69 556 ILE A CA 1
ATOM 4570 C C . ILE A 1 556 ? -1.506 6.410 27.835 1.00 90.69 556 ILE A C 1
ATOM 4572 O O . ILE A 1 556 ? -1.199 7.247 28.682 1.00 90.69 556 ILE A O 1
ATOM 4576 N N . LEU A 1 557 ? -2.421 6.660 26.897 1.00 89.94 557 LEU A N 1
ATOM 4577 C CA . LEU A 1 557 ? -3.089 7.960 26.762 1.00 89.94 557 LEU A CA 1
ATOM 4578 C C . LEU A 1 557 ? -3.826 8.363 28.044 1.00 89.94 557 LEU A C 1
ATOM 4580 O O . LEU A 1 557 ? -3.670 9.489 28.521 1.00 89.94 557 LEU A O 1
ATOM 4584 N N . ILE A 1 558 ? -4.562 7.434 28.655 1.00 91.31 558 ILE A N 1
ATOM 4585 C CA . ILE A 1 558 ? -5.271 7.684 29.915 1.00 91.31 558 ILE A CA 1
ATOM 4586 C C . ILE A 1 558 ? -4.277 7.882 31.068 1.00 91.31 558 ILE A C 1
ATOM 4588 O O . ILE A 1 558 ? -4.466 8.776 31.890 1.00 91.31 558 ILE A O 1
ATOM 4592 N N . THR A 1 559 ? -3.184 7.113 31.118 1.00 91.50 559 THR A N 1
ATOM 4593 C CA . THR A 1 559 ? -2.116 7.283 32.123 1.00 91.50 559 THR A CA 1
ATOM 4594 C C . THR A 1 559 ? -1.535 8.690 32.070 1.00 91.50 559 THR A C 1
ATOM 4596 O O . THR A 1 559 ? -1.361 9.345 33.099 1.00 91.50 559 THR A O 1
ATOM 4599 N N . ILE A 1 560 ? -1.294 9.188 30.861 1.00 88.81 560 ILE A N 1
ATOM 4600 C CA . ILE A 1 560 ? -0.795 10.536 30.615 1.00 88.81 560 ILE A CA 1
ATOM 4601 C C . ILE A 1 560 ? -1.836 11.583 31.016 1.00 88.81 560 ILE A C 1
ATOM 4603 O O . ILE A 1 560 ? -1.499 12.522 31.735 1.00 88.81 560 ILE A O 1
ATOM 4607 N N . LEU A 1 561 ? -3.104 11.406 30.642 1.00 89.06 561 LEU A N 1
ATOM 4608 C CA . LEU A 1 561 ? -4.198 12.287 31.060 1.00 89.06 561 LEU A CA 1
ATOM 4609 C C . LEU A 1 561 ? -4.286 12.384 32.594 1.00 89.06 561 LEU A C 1
ATOM 4611 O O . LEU A 1 561 ? -4.346 13.476 33.165 1.00 89.06 561 LEU A O 1
ATOM 4615 N N . VAL A 1 562 ? -4.237 11.247 33.285 1.00 89.62 562 VAL A N 1
ATOM 4616 C CA . VAL A 1 562 ? -4.272 11.149 34.751 1.00 89.62 562 VAL A CA 1
ATOM 4617 C C . VAL A 1 562 ? -3.036 11.795 35.390 1.00 89.62 562 VAL A C 1
ATOM 4619 O O . VAL A 1 562 ? -3.142 12.482 36.412 1.00 89.62 562 VAL A O 1
ATOM 4622 N N . PHE A 1 563 ? -1.862 11.643 34.781 1.00 88.06 563 PHE A N 1
ATOM 4623 C CA . PHE A 1 563 ? -0.641 12.312 35.222 1.00 88.06 563 PHE A CA 1
ATOM 4624 C C . PHE A 1 563 ? -0.740 13.841 35.078 1.00 88.06 563 PHE A C 1
ATOM 4626 O O . PHE A 1 563 ? -0.529 14.568 36.052 1.00 88.06 563 PHE A O 1
ATOM 4633 N N . LEU A 1 564 ? -1.117 14.337 33.895 1.00 85.25 564 LEU A N 1
ATOM 4634 C CA . LEU A 1 564 ? -1.212 15.769 33.593 1.00 85.25 564 LEU A CA 1
ATOM 4635 C C . LEU A 1 564 ? -2.272 16.464 34.448 1.00 85.25 564 LEU A C 1
ATOM 4637 O O . LEU A 1 564 ? -2.037 17.554 34.971 1.00 85.25 564 LEU A O 1
ATOM 4641 N N . THR A 1 565 ? -3.422 15.821 34.649 1.00 82.81 565 THR A N 1
ATOM 4642 C CA . THR A 1 565 ? -4.492 16.360 35.497 1.00 82.81 565 THR A CA 1
ATOM 4643 C C . THR A 1 565 ? -4.038 16.491 36.946 1.00 82.81 565 THR A C 1
ATOM 4645 O O . THR A 1 565 ? -4.251 17.541 37.544 1.00 82.81 565 THR A O 1
ATOM 4648 N N . ASN A 1 566 ? -3.331 15.510 37.509 1.00 80.31 566 ASN A N 1
ATOM 4649 C CA . ASN A 1 566 ? -2.766 15.665 38.852 1.00 80.31 566 ASN A CA 1
ATOM 4650 C C . ASN A 1 566 ? -1.642 16.713 38.920 1.00 80.31 566 ASN A C 1
ATOM 4652 O O . ASN A 1 566 ? -1.458 17.361 39.950 1.00 80.31 566 ASN A O 1
ATOM 4656 N N . PHE A 1 567 ? -0.864 16.867 37.848 1.00 78.19 567 PHE A N 1
ATOM 4657 C CA . PHE A 1 567 ? 0.249 17.809 37.818 1.00 78.19 567 PHE A CA 1
ATOM 4658 C C . PHE A 1 567 ? -0.224 19.270 37.754 1.00 78.19 567 PHE A C 1
ATOM 4660 O O . PHE A 1 567 ? 0.278 20.111 38.503 1.00 78.19 567 PHE A O 1
ATOM 4667 N N . PHE A 1 568 ? -1.201 19.572 36.892 1.00 77.69 568 PHE A N 1
ATOM 4668 C CA . PHE A 1 568 ? -1.685 20.937 36.651 1.00 77.69 568 PHE A CA 1
ATOM 4669 C C . PHE A 1 568 ? -2.927 21.322 37.462 1.00 77.69 568 PHE A C 1
ATOM 4671 O O . PHE A 1 568 ? -3.101 22.501 37.777 1.00 77.69 568 PHE A O 1
ATOM 4678 N N . LEU A 1 569 ? -3.801 20.367 37.793 1.00 76.88 569 LEU A N 1
ATOM 4679 C CA . LEU A 1 569 ? -5.083 20.618 38.458 1.00 76.88 569 LEU A CA 1
ATOM 4680 C C . LEU A 1 569 ? -5.070 20.158 39.926 1.00 76.88 569 LEU A C 1
ATOM 4682 O O . LEU A 1 569 ? -4.086 19.659 40.467 1.00 76.88 569 LEU A O 1
ATOM 4686 N N . ASN A 1 570 ? -6.183 20.395 40.623 1.00 75.31 570 ASN A N 1
ATOM 4687 C CA . ASN A 1 570 ? -6.352 19.989 42.017 1.00 75.31 570 ASN A CA 1
ATOM 4688 C C . ASN A 1 570 ? -6.477 18.451 42.110 1.00 75.31 570 ASN A C 1
ATOM 4690 O O . ASN A 1 570 ? -7.301 17.903 41.380 1.00 75.31 570 ASN A O 1
ATOM 4694 N N . PRO A 1 571 ? -5.782 17.760 43.040 1.00 75.81 571 PRO A N 1
ATOM 4695 C CA . PRO A 1 571 ? -5.889 16.305 43.224 1.00 75.81 571 PRO A CA 1
ATOM 4696 C C . PRO A 1 571 ? -7.317 15.756 43.366 1.00 75.81 571 PRO A C 1
ATOM 4698 O O . PRO A 1 571 ? -7.579 14.615 43.016 1.00 75.81 571 PRO A O 1
ATOM 4701 N N . LYS A 1 572 ? -8.278 16.564 43.838 1.00 81.56 572 LYS A N 1
ATOM 4702 C CA . LYS A 1 572 ? -9.693 16.153 43.894 1.00 81.56 572 LYS A CA 1
ATOM 4703 C C . LYS A 1 572 ? -10.316 15.912 42.509 1.00 81.56 572 LYS A C 1
ATOM 4705 O O . LYS A 1 572 ? -11.248 15.128 42.404 1.00 81.56 572 LYS A O 1
ATOM 4710 N N . ILE A 1 573 ? -9.821 16.585 41.466 1.00 85.00 573 ILE A N 1
ATOM 4711 C CA . ILE A 1 573 ? -10.294 16.436 40.079 1.00 85.00 573 ILE A CA 1
ATOM 4712 C C . ILE A 1 573 ? -9.797 15.117 39.473 1.00 85.00 573 ILE A C 1
ATOM 4714 O O . ILE A 1 573 ? -10.503 14.511 38.674 1.00 85.00 573 ILE A O 1
ATOM 4718 N N . SER A 1 574 ? -8.608 14.644 39.857 1.00 85.62 574 SER A N 1
ATOM 4719 C CA . SER A 1 574 ? -8.003 13.446 39.264 1.00 85.62 574 SER A CA 1
ATOM 4720 C C . SER A 1 574 ? -8.553 12.127 39.817 1.00 85.62 574 SER A C 1
ATOM 4722 O O . SER A 1 574 ? -8.224 11.078 39.269 1.00 85.62 574 SER A O 1
ATOM 4724 N N . VAL A 1 575 ? -9.402 12.144 40.854 1.00 87.12 575 VAL A N 1
ATOM 4725 C CA . VAL A 1 575 ? -9.958 10.924 41.477 1.00 87.12 575 VAL A CA 1
ATOM 4726 C C . VAL A 1 575 ? -10.749 10.089 40.469 1.00 87.12 575 VAL A C 1
ATOM 4728 O O . VAL A 1 575 ? -10.420 8.925 40.263 1.00 87.12 575 VAL A O 1
ATOM 4731 N N . GLY A 1 576 ? -11.734 10.697 39.798 1.00 86.50 576 GLY A N 1
ATOM 4732 C CA . GLY A 1 576 ? -12.561 10.035 38.781 1.00 86.50 576 GLY A CA 1
ATOM 4733 C C . GLY A 1 576 ? -11.737 9.333 37.694 1.00 86.50 576 GLY A C 1
ATOM 4734 O O . GLY A 1 576 ? -11.817 8.110 37.581 1.00 86.50 576 GLY A O 1
ATOM 4735 N N . PRO A 1 577 ? -10.884 10.052 36.937 1.00 90.75 577 PRO A N 1
ATOM 4736 C CA . PRO A 1 577 ? -10.081 9.427 35.889 1.00 90.75 577 PRO A CA 1
ATOM 4737 C C . PRO A 1 577 ? -9.032 8.436 36.431 1.00 90.75 577 PRO A C 1
ATOM 4739 O O . PRO A 1 577 ? -8.692 7.491 35.727 1.00 90.75 577 PRO A O 1
ATOM 4742 N N . SER A 1 578 ? -8.554 8.573 37.678 1.00 91.88 578 SER A N 1
ATOM 4743 C CA . SER A 1 578 ? -7.644 7.581 38.287 1.00 91.88 578 SER A CA 1
ATOM 4744 C C . SER A 1 578 ? -8.346 6.251 38.588 1.00 91.88 578 SER A C 1
ATOM 4746 O O . SER A 1 578 ? -7.753 5.195 38.382 1.00 91.88 578 SER A O 1
ATOM 4748 N N . ILE A 1 579 ? -9.607 6.285 39.040 1.00 91.81 579 ILE A N 1
ATOM 4749 C CA . ILE A 1 579 ? -10.419 5.072 39.248 1.00 91.81 579 ILE A CA 1
ATOM 4750 C C . ILE A 1 579 ? -10.659 4.370 37.909 1.00 91.81 579 ILE A C 1
ATOM 4752 O O . ILE A 1 579 ? -10.446 3.164 37.803 1.00 91.81 579 ILE A O 1
ATOM 4756 N N . VAL A 1 580 ? -11.034 5.130 36.873 1.00 93.19 580 VAL A N 1
ATOM 4757 C CA . VAL A 1 580 ? -11.205 4.591 35.515 1.00 93.19 580 VAL A CA 1
ATOM 4758 C C . VAL A 1 580 ? -9.908 3.946 35.023 1.00 93.19 580 VAL A C 1
ATOM 4760 O O . VAL A 1 580 ? -9.947 2.819 34.538 1.00 93.19 580 VAL A O 1
ATOM 4763 N N . LEU A 1 581 ? -8.756 4.603 35.206 1.00 94.62 581 LEU A N 1
ATOM 4764 C CA . LEU A 1 581 ? -7.457 4.057 34.808 1.00 94.62 581 LEU A CA 1
ATOM 4765 C C . LEU A 1 581 ? -7.134 2.731 35.509 1.00 94.62 581 LEU A C 1
ATOM 4767 O O . LEU A 1 581 ? -6.625 1.829 34.851 1.00 94.62 581 LEU A O 1
ATOM 4771 N N . LEU A 1 582 ? -7.438 2.582 36.803 1.00 94.25 582 LEU A N 1
ATOM 4772 C CA . LEU A 1 582 ? -7.245 1.311 37.516 1.00 94.25 582 LEU A CA 1
ATOM 4773 C C . LEU A 1 582 ? -8.088 0.191 36.898 1.00 94.25 582 LEU A C 1
ATOM 4775 O O . LEU A 1 582 ? -7.543 -0.857 36.556 1.00 94.25 582 LEU A O 1
ATOM 4779 N N . ILE A 1 583 ? -9.388 0.434 36.703 1.00 93.75 583 ILE A N 1
ATOM 4780 C CA . ILE A 1 583 ? -10.320 -0.547 36.125 1.00 93.75 583 ILE A CA 1
ATOM 4781 C C . ILE A 1 583 ? -9.855 -0.954 34.724 1.00 93.75 583 ILE A C 1
ATOM 4783 O O . ILE A 1 583 ? -9.683 -2.136 34.432 1.00 93.75 583 ILE A O 1
ATOM 4787 N N . VAL A 1 584 ? -9.587 0.035 33.875 1.00 93.19 584 VAL A N 1
ATOM 4788 C CA . VAL A 1 584 ? -9.171 -0.164 32.486 1.00 93.19 584 VAL A CA 1
ATOM 4789 C C . VAL A 1 584 ? -7.811 -0.865 32.389 1.00 93.19 584 VAL A C 1
ATOM 4791 O O . VAL A 1 584 ? -7.623 -1.712 31.519 1.00 93.19 584 VAL A O 1
ATOM 4794 N N . SER A 1 585 ? -6.873 -0.581 33.297 1.00 93.25 585 SER A N 1
ATOM 4795 C CA . SER A 1 585 ? -5.569 -1.261 33.325 1.00 93.25 585 SER A CA 1
ATOM 4796 C C . SER A 1 585 ? -5.706 -2.741 33.672 1.00 93.25 585 SER A C 1
ATOM 4798 O O . SER A 1 585 ? -5.049 -3.569 33.048 1.00 93.25 585 SER A O 1
ATOM 4800 N N . VAL A 1 586 ? -6.584 -3.090 34.618 1.00 92.69 586 VAL A N 1
ATOM 4801 C CA . VAL A 1 586 ? -6.874 -4.491 34.965 1.00 92.69 586 VAL A CA 1
ATOM 4802 C C . VAL A 1 586 ? -7.604 -5.195 33.820 1.00 92.69 586 VAL A C 1
ATOM 4804 O O . VAL A 1 586 ? -7.229 -6.301 33.444 1.00 92.69 586 VAL A O 1
ATOM 4807 N N . MET A 1 587 ? -8.600 -4.556 33.204 1.00 90.25 587 MET A N 1
ATOM 4808 C CA . MET A 1 587 ? -9.288 -5.124 32.037 1.00 90.25 587 MET A CA 1
ATOM 4809 C C . MET A 1 587 ? -8.330 -5.348 30.861 1.00 90.25 587 MET A C 1
ATOM 4811 O O . MET A 1 587 ? -8.330 -6.415 30.249 1.00 90.25 587 MET A O 1
ATOM 4815 N N . GLY A 1 588 ? -7.482 -4.361 30.564 1.00 86.94 588 GLY A N 1
ATOM 4816 C CA . GLY A 1 588 ? -6.469 -4.461 29.520 1.00 86.94 588 GLY A CA 1
ATOM 4817 C C . GLY A 1 588 ? -5.428 -5.540 29.810 1.00 86.94 588 GLY A C 1
ATOM 4818 O O . GLY A 1 588 ? -4.992 -6.210 28.880 1.00 86.94 588 GLY A O 1
ATOM 4819 N N . TRP A 1 589 ? -5.078 -5.743 31.085 1.00 89.06 589 TRP A N 1
ATOM 4820 C CA . TRP A 1 589 ? -4.227 -6.848 31.521 1.00 89.06 589 TRP A CA 1
ATOM 4821 C C . TRP A 1 589 ? -4.861 -8.205 31.229 1.00 89.06 589 TRP A C 1
ATOM 4823 O O . TRP A 1 589 ? -4.217 -9.081 30.665 1.00 89.06 589 TRP A O 1
ATOM 4833 N N . LEU A 1 590 ? -6.129 -8.393 31.600 1.00 88.50 590 LEU A N 1
ATOM 4834 C CA . LEU A 1 590 ? -6.826 -9.667 31.413 1.00 88.50 590 LEU A CA 1
ATOM 4835 C C . LEU A 1 590 ? -6.981 -10.025 29.929 1.00 88.50 590 LEU A C 1
ATOM 4837 O O . LEU A 1 590 ? -6.879 -11.194 29.568 1.00 88.50 590 LEU A O 1
ATOM 4841 N N . ASN A 1 591 ? -7.165 -9.023 29.066 1.00 86.00 591 ASN A N 1
ATOM 4842 C CA . ASN A 1 591 ? -7.321 -9.214 27.624 1.00 86.00 591 ASN A CA 1
ATOM 4843 C C . ASN A 1 591 ? -6.010 -9.063 26.827 1.00 86.00 591 ASN A C 1
ATOM 4845 O O . ASN A 1 591 ? -6.037 -8.962 25.604 1.00 86.00 591 ASN A O 1
ATOM 4849 N N . VAL A 1 592 ? -4.847 -9.025 27.485 1.00 84.56 592 VAL A N 1
ATOM 4850 C CA . VAL A 1 592 ? -3.575 -8.669 26.829 1.00 84.56 592 VAL A CA 1
ATOM 4851 C C . VAL A 1 592 ? -3.120 -9.677 25.763 1.00 84.56 592 VAL A C 1
ATOM 4853 O O . VAL A 1 592 ? -2.337 -9.329 24.884 1.00 84.56 592 VAL A O 1
ATOM 4856 N N . ARG A 1 593 ? -3.622 -10.919 25.814 1.00 86.00 593 ARG A N 1
ATOM 4857 C CA . ARG A 1 593 ? -3.329 -11.952 24.807 1.00 86.00 593 ARG A CA 1
ATOM 4858 C C . ARG A 1 593 ? -4.054 -11.726 23.481 1.00 86.00 593 ARG A C 1
ATOM 4860 O O . ARG A 1 593 ? -3.575 -12.222 22.468 1.00 86.00 593 ARG A O 1
ATOM 4867 N N . ASN A 1 594 ? -5.160 -10.981 23.480 1.00 89.19 594 ASN A N 1
ATOM 4868 C CA . ASN A 1 594 ? -5.909 -10.631 22.276 1.00 89.19 594 ASN A CA 1
ATOM 4869 C C . ASN A 1 594 ? -5.455 -9.249 21.804 1.00 89.19 594 ASN A C 1
ATOM 4871 O O . ASN A 1 594 ? -5.927 -8.208 22.270 1.00 89.19 594 ASN A O 1
ATOM 4875 N N . LEU A 1 595 ? -4.475 -9.243 20.909 1.00 86.94 595 LEU A N 1
ATOM 4876 C CA . LEU A 1 595 ? -3.867 -8.034 20.382 1.00 86.94 595 LEU A CA 1
ATOM 4877 C C . LEU A 1 595 ? -4.709 -7.480 19.235 1.00 86.94 595 LEU A C 1
ATOM 4879 O O . LEU A 1 595 ? -5.105 -8.208 18.329 1.00 86.94 595 LEU A O 1
ATOM 4883 N N . MET A 1 596 ? -4.937 -6.169 19.265 1.00 87.94 596 MET A N 1
ATOM 4884 C CA . MET A 1 596 ? -5.541 -5.417 18.167 1.00 87.94 596 MET A CA 1
ATOM 4885 C C . MET A 1 596 ? -4.472 -4.493 17.601 1.00 87.94 596 MET A C 1
ATOM 4887 O O . MET A 1 596 ? -4.252 -3.389 18.116 1.00 87.94 596 MET A O 1
ATOM 4891 N N . LEU A 1 597 ? -3.763 -4.981 16.586 1.00 87.88 597 LEU A N 1
ATOM 4892 C CA . LEU A 1 597 ? -2.590 -4.311 16.055 1.00 87.88 597 LEU A CA 1
ATOM 4893 C C . LEU A 1 597 ? -2.966 -3.224 15.051 1.00 87.88 597 LEU A C 1
ATOM 4895 O O . LEU A 1 597 ? -3.690 -3.444 14.080 1.00 87.88 597 LEU A O 1
ATOM 4899 N N . ILE A 1 598 ? -2.422 -2.041 15.304 1.00 85.81 598 ILE A N 1
ATOM 4900 C CA . ILE A 1 598 ? -2.466 -0.867 14.450 1.00 85.81 598 ILE A CA 1
ATOM 4901 C C . ILE A 1 598 ? -1.255 -0.961 13.529 1.00 85.81 598 ILE A C 1
ATOM 4903 O O . ILE A 1 598 ? -0.110 -0.905 13.985 1.00 85.81 598 ILE A O 1
ATOM 4907 N N . VAL A 1 599 ? -1.521 -1.133 12.241 1.00 79.88 599 VAL A N 1
ATOM 4908 C CA . VAL A 1 599 ? -0.481 -1.281 11.223 1.00 79.88 599 VAL A CA 1
ATOM 4909 C C . VAL A 1 599 ? -0.179 0.065 10.571 1.00 79.88 599 VAL A C 1
ATOM 4911 O O . VAL A 1 599 ? 0.935 0.571 10.663 1.00 79.88 599 VAL A O 1
ATOM 4914 N N . GLU A 1 600 ? -1.192 0.664 9.950 1.00 76.06 600 GLU A N 1
ATOM 4915 C CA . GLU A 1 600 ? -1.112 1.946 9.254 1.00 76.06 600 GLU A CA 1
ATOM 4916 C C . GLU A 1 600 ? -2.490 2.630 9.291 1.00 76.06 600 GLU A C 1
ATOM 4918 O O . GLU A 1 600 ? -3.513 1.976 9.510 1.00 76.06 600 GLU A O 1
ATOM 4923 N N . GLN A 1 601 ? -2.532 3.948 9.078 1.00 71.31 601 GLN A N 1
ATOM 4924 C CA . GLN A 1 601 ? -3.794 4.661 8.853 1.00 71.31 601 GLN A CA 1
ATOM 4925 C C . GLN A 1 601 ? -4.531 4.031 7.663 1.00 71.31 601 GLN A C 1
ATOM 4927 O O . GLN A 1 601 ? -3.893 3.639 6.689 1.00 71.31 601 GLN A O 1
ATOM 4932 N N . THR A 1 602 ? -5.862 3.942 7.728 1.00 72.38 602 THR A N 1
ATOM 4933 C CA . THR A 1 602 ? -6.733 3.326 6.698 1.00 72.38 602 THR A CA 1
ATOM 4934 C C . THR A 1 602 ? -6.580 1.810 6.484 1.00 72.38 602 THR A C 1
ATOM 4936 O O . THR A 1 602 ? -7.271 1.237 5.647 1.00 72.38 602 THR A O 1
ATOM 4939 N N . SER A 1 603 ? -5.727 1.134 7.262 1.00 78.00 603 SER A N 1
ATOM 4940 C CA . SER A 1 603 ? -5.663 -0.333 7.307 1.00 78.00 603 SER A CA 1
ATOM 4941 C C . SER A 1 603 ? -6.660 -0.883 8.333 1.00 78.00 603 SER A C 1
ATOM 4943 O O . SER A 1 603 ? -6.814 -0.279 9.401 1.00 78.00 603 SER A O 1
ATOM 4945 N N . PRO A 1 604 ? -7.288 -2.048 8.084 1.00 81.75 604 PRO A N 1
ATOM 4946 C CA . PRO A 1 604 ? -8.012 -2.755 9.131 1.00 81.75 604 PRO A CA 1
ATOM 4947 C C . PRO A 1 604 ? -7.066 -3.128 10.284 1.00 81.75 604 PRO A C 1
ATOM 4949 O O . PRO A 1 604 ? -5.855 -3.295 10.094 1.00 81.75 604 PRO A O 1
ATOM 4952 N N . LEU A 1 605 ? -7.630 -3.225 11.491 1.00 84.81 605 LEU A N 1
ATOM 4953 C CA . LEU A 1 605 ? -6.904 -3.678 12.676 1.00 84.81 605 LEU A CA 1
ATOM 4954 C C . LEU A 1 605 ? -6.627 -5.174 12.550 1.00 84.81 605 LEU A C 1
ATOM 4956 O O . LEU A 1 605 ? -7.554 -5.957 12.351 1.00 84.81 605 LEU A O 1
ATOM 4960 N N . LEU A 1 606 ? -5.370 -5.572 12.723 1.00 85.50 606 LEU A N 1
ATOM 4961 C CA . LEU A 1 606 ? -5.003 -6.983 12.716 1.00 85.50 606 LEU A CA 1
ATOM 4962 C C . LEU A 1 606 ? -5.295 -7.577 14.096 1.00 85.50 606 LEU A C 1
ATOM 4964 O O . LEU A 1 606 ? -4.691 -7.174 15.094 1.00 85.50 606 LEU A O 1
ATOM 4968 N N . GLN A 1 607 ? -6.233 -8.518 14.155 1.00 85.81 607 GLN A N 1
ATOM 4969 C CA . GLN A 1 607 ? -6.542 -9.248 15.379 1.00 85.81 607 GLN A CA 1
ATOM 4970 C C . GLN A 1 607 ? -5.627 -10.462 15.487 1.00 85.81 607 GLN A C 1
ATOM 4972 O O . GLN A 1 607 ? -5.499 -11.245 14.551 1.00 85.81 607 GLN A O 1
ATOM 4977 N N . LEU A 1 608 ? -4.959 -10.601 16.626 1.00 85.81 608 LEU A N 1
ATOM 4978 C CA . LEU A 1 608 ? -4.010 -11.681 16.842 1.00 85.81 608 LEU A CA 1
ATOM 4979 C C . LEU A 1 608 ? -4.093 -12.174 18.279 1.00 85.81 608 LEU A C 1
ATOM 4981 O O . LEU A 1 608 ? -3.946 -11.394 19.219 1.00 85.81 608 LEU A O 1
ATOM 4985 N N . GLN A 1 609 ? -4.267 -13.478 18.448 1.00 86.38 609 GLN A N 1
ATOM 4986 C CA . GLN A 1 609 ? -4.115 -14.115 19.745 1.00 86.38 609 GLN A CA 1
ATOM 4987 C C . GLN A 1 609 ? -2.668 -14.584 19.901 1.00 86.38 609 GLN A C 1
ATOM 4989 O O . GLN A 1 609 ? -2.186 -15.385 19.104 1.00 86.38 609 GLN A O 1
ATOM 4994 N N . THR A 1 610 ? -1.962 -14.073 20.910 1.00 84.38 610 THR A N 1
ATOM 4995 C CA . THR A 1 610 ? -0.564 -14.447 21.163 1.00 84.38 610 THR A CA 1
ATOM 4996 C C . THR A 1 610 ? -0.430 -15.412 22.339 1.00 84.38 610 THR A C 1
ATOM 4998 O O . THR A 1 610 ? -1.062 -15.260 23.390 1.00 84.38 610 THR A O 1
ATOM 5001 N N . SER A 1 611 ? 0.437 -16.403 22.156 1.00 83.94 611 SER A N 1
ATOM 5002 C CA . SER A 1 611 ? 0.948 -17.310 23.183 1.00 83.94 611 SER A CA 1
ATOM 5003 C C . SER A 1 611 ? 2.296 -16.853 23.757 1.00 83.94 611 SER A C 1
ATOM 5005 O O . SER A 1 611 ? 2.755 -17.390 24.766 1.00 83.94 611 SER A O 1
ATOM 5007 N N . SER A 1 612 ? 2.907 -15.835 23.144 1.00 84.38 612 SER A N 1
ATOM 5008 C CA . SER A 1 612 ? 4.216 -15.300 23.512 1.00 84.38 612 SER A CA 1
ATOM 5009 C C . SER A 1 612 ? 4.213 -14.630 24.893 1.00 84.38 612 SER A C 1
ATOM 5011 O O . SER A 1 612 ? 3.175 -14.244 25.436 1.00 84.38 612 SER A O 1
ATOM 5013 N N . SER A 1 613 ? 5.406 -14.463 25.477 1.00 84.69 613 SER A N 1
ATOM 5014 C CA . SER A 1 613 ? 5.563 -13.758 26.757 1.00 84.69 613 SER A CA 1
ATOM 5015 C C . SER A 1 613 ? 5.169 -12.281 26.646 1.00 84.69 613 SER A C 1
ATOM 5017 O O . SER A 1 613 ? 5.440 -11.628 25.641 1.00 84.69 613 SER A O 1
ATOM 5019 N N . ILE A 1 614 ? 4.538 -11.746 27.692 1.00 87.25 614 ILE A N 1
ATOM 5020 C CA . ILE A 1 614 ? 3.964 -10.396 27.694 1.00 87.25 614 ILE A CA 1
ATOM 5021 C C . ILE A 1 614 ? 4.637 -9.570 28.778 1.00 87.25 614 ILE A C 1
ATOM 5023 O O . ILE A 1 614 ? 4.743 -9.998 29.927 1.00 87.25 614 ILE A O 1
ATOM 5027 N N . ASN A 1 615 ? 5.083 -8.373 28.412 1.00 89.62 615 ASN A N 1
ATOM 5028 C CA . ASN A 1 615 ? 5.704 -7.437 29.327 1.00 89.62 615 ASN A CA 1
ATOM 5029 C C . ASN A 1 615 ? 4.636 -6.677 30.137 1.00 89.62 615 ASN A C 1
ATOM 5031 O O . ASN A 1 615 ? 3.866 -5.904 29.555 1.00 89.62 615 ASN A O 1
ATOM 5035 N N . PRO A 1 616 ? 4.618 -6.813 31.478 1.00 88.31 616 PRO A N 1
ATOM 5036 C CA . PRO A 1 616 ? 3.594 -6.197 32.303 1.00 88.31 616 PRO A CA 1
ATOM 5037 C C . PRO A 1 616 ? 3.598 -4.670 32.375 1.00 88.31 616 PRO A C 1
ATOM 5039 O O . PRO A 1 616 ? 2.663 -4.051 32.893 1.00 88.31 616 PRO A O 1
ATOM 5042 N N . LEU A 1 617 ? 4.726 -4.077 31.995 1.00 90.19 617 LEU A N 1
ATOM 5043 C CA . LEU A 1 617 ? 5.194 -2.798 32.507 1.00 90.19 617 LEU A CA 1
ATOM 5044 C C . LEU A 1 617 ? 4.174 -1.664 32.352 1.00 90.19 617 LEU A C 1
ATOM 5046 O O . LEU A 1 617 ? 3.969 -0.905 33.293 1.00 90.19 617 LEU A O 1
ATOM 5050 N N . VAL A 1 618 ? 3.496 -1.568 31.206 1.00 91.38 618 VAL A N 1
ATOM 5051 C CA . VAL A 1 618 ? 2.515 -0.500 30.935 1.00 91.38 618 VAL A CA 1
ATOM 5052 C C . VAL A 1 618 ? 1.389 -0.488 31.957 1.00 91.38 618 VAL A C 1
ATOM 5054 O O . VAL A 1 618 ? 1.035 0.566 32.479 1.00 91.38 618 VAL A O 1
ATOM 5057 N N . PHE A 1 619 ? 0.847 -1.662 32.267 1.00 92.56 619 PHE A N 1
ATOM 5058 C CA . PHE A 1 619 ? -0.272 -1.798 33.190 1.00 92.56 619 PHE A CA 1
ATOM 5059 C C . PHE A 1 619 ? 0.171 -1.525 34.627 1.00 92.56 619 PHE A C 1
ATOM 5061 O O . PHE A 1 619 ? -0.526 -0.835 35.367 1.00 92.56 619 PHE A O 1
ATOM 5068 N N . LEU A 1 620 ? 1.360 -2.004 35.012 1.00 92.06 620 LEU A N 1
ATOM 5069 C CA . LEU A 1 620 ? 1.938 -1.720 36.328 1.00 92.06 620 LEU A CA 1
ATOM 5070 C C . LEU A 1 620 ? 2.188 -0.220 36.522 1.00 92.06 620 LEU A C 1
ATOM 5072 O O . LEU A 1 620 ? 1.848 0.331 37.568 1.00 92.06 620 LEU A O 1
ATOM 5076 N N . VAL A 1 621 ? 2.730 0.458 35.507 1.00 92.75 621 VAL A N 1
ATOM 5077 C CA . VAL A 1 621 ? 2.961 1.909 35.537 1.00 92.75 621 VAL A CA 1
ATOM 5078 C C . VAL A 1 621 ? 1.639 2.669 35.620 1.00 92.75 621 VAL A C 1
ATOM 5080 O O . VAL A 1 621 ? 1.519 3.579 36.439 1.00 92.75 621 VAL A O 1
ATOM 5083 N N . ALA A 1 622 ? 0.628 2.272 34.847 1.00 92.81 622 ALA A N 1
ATOM 5084 C CA . ALA A 1 622 ? -0.705 2.863 34.907 1.00 92.81 622 ALA A CA 1
ATOM 5085 C C . ALA A 1 622 ? -1.331 2.743 36.310 1.00 92.81 622 ALA A C 1
ATOM 5087 O O . ALA A 1 622 ? -1.786 3.741 36.881 1.00 92.81 622 ALA A O 1
ATOM 5088 N N . MET A 1 623 ? -1.273 1.551 36.913 1.00 93.12 623 MET A N 1
ATOM 5089 C CA . MET A 1 623 ? -1.754 1.314 38.278 1.00 93.12 623 MET A CA 1
ATOM 5090 C C . MET A 1 623 ? -0.961 2.109 39.321 1.00 93.12 623 MET A C 1
ATOM 5092 O O . MET A 1 623 ? -1.551 2.664 40.253 1.00 93.12 623 MET A O 1
ATOM 5096 N N . PHE A 1 624 ? 0.359 2.220 39.160 1.00 91.94 624 PHE A N 1
ATOM 5097 C CA . PHE A 1 624 ? 1.211 3.005 40.051 1.00 91.94 624 PHE A CA 1
ATOM 5098 C C . PHE A 1 624 ? 0.870 4.499 39.988 1.00 91.94 624 PHE A C 1
ATOM 5100 O O . PHE A 1 624 ? 0.663 5.125 41.028 1.00 91.94 624 PHE A O 1
ATOM 5107 N N . VAL A 1 625 ? 0.733 5.067 38.785 1.00 89.81 625 VAL A N 1
ATOM 5108 C CA . VAL A 1 625 ? 0.364 6.479 38.585 1.00 89.81 625 VAL A CA 1
ATOM 5109 C C . VAL A 1 625 ? -1.007 6.776 39.197 1.00 89.81 625 VAL A C 1
ATOM 5111 O O . VAL A 1 625 ? -1.155 7.766 39.921 1.00 89.81 625 VAL A O 1
ATOM 5114 N N . ALA A 1 626 ? -1.996 5.904 38.979 1.00 90.75 626 ALA A N 1
ATOM 5115 C CA . ALA A 1 626 ? -3.314 6.039 39.593 1.00 90.75 626 ALA A CA 1
ATOM 5116 C C . ALA A 1 626 ? -3.251 5.972 41.131 1.00 90.75 626 ALA A C 1
ATOM 5118 O O . ALA A 1 626 ? -3.825 6.821 41.816 1.00 90.75 626 ALA A O 1
ATOM 5119 N N . SER A 1 627 ? -2.499 5.019 41.685 1.00 89.25 627 SER A N 1
ATOM 5120 C CA . SER A 1 627 ? -2.359 4.836 43.136 1.00 89.25 627 SER A CA 1
ATOM 5121 C C . SER A 1 627 ? -1.666 6.025 43.805 1.00 89.25 627 SER A C 1
ATOM 5123 O O . SER A 1 627 ? -2.142 6.540 44.816 1.00 89.25 627 SER A O 1
ATOM 5125 N N . VAL A 1 628 ? -0.579 6.531 43.214 1.00 84.81 628 VAL A N 1
ATOM 5126 C CA . VAL A 1 628 ? 0.133 7.728 43.692 1.00 84.81 628 VAL A CA 1
ATOM 5127 C C . VAL A 1 628 ? -0.790 8.948 43.697 1.00 84.81 628 VAL A C 1
ATOM 5129 O O . VAL A 1 628 ? -0.740 9.765 44.622 1.00 84.81 628 VAL A O 1
ATOM 5132 N N . ASN A 1 629 ? -1.645 9.082 42.682 1.00 83.19 629 ASN A N 1
ATOM 5133 C CA . ASN A 1 629 ? -2.631 10.156 42.614 1.00 83.19 629 ASN A CA 1
ATOM 5134 C C . ASN A 1 629 ? -3.668 10.064 43.735 1.00 83.19 629 ASN A C 1
ATOM 5136 O O . ASN A 1 629 ? -3.936 11.074 44.390 1.00 83.19 629 ASN A O 1
ATOM 5140 N N . LEU A 1 630 ? -4.205 8.872 43.993 1.00 84.31 630 LEU A N 1
ATOM 5141 C CA . LEU A 1 630 ? -5.171 8.650 45.067 1.00 84.31 630 LEU A CA 1
ATOM 5142 C C . LEU A 1 630 ? -4.541 8.879 46.451 1.00 84.31 630 LEU A C 1
ATOM 5144 O O . LEU A 1 630 ? -5.123 9.573 47.279 1.00 84.31 630 LEU A O 1
ATOM 5148 N N . LEU A 1 631 ? -3.310 8.419 46.692 1.00 81.25 631 LEU A N 1
ATOM 5149 C CA . LEU A 1 631 ? -2.598 8.625 47.964 1.00 81.25 631 LEU A CA 1
ATOM 5150 C C . LEU A 1 631 ? -2.337 10.108 48.283 1.00 81.25 631 LEU A C 1
ATOM 5152 O O . LEU A 1 631 ? -2.415 10.529 49.440 1.00 81.25 631 LEU A O 1
ATOM 5156 N N . LYS A 1 632 ? -2.066 10.936 47.265 1.00 74.62 632 LYS A N 1
ATOM 5157 C CA . LYS A 1 632 ? -1.907 12.395 47.428 1.00 74.62 632 LYS A CA 1
ATOM 5158 C C . LYS A 1 632 ? -3.190 13.089 47.899 1.00 74.62 632 LYS A C 1
ATOM 5160 O O . LYS A 1 632 ? -3.103 14.181 48.464 1.00 74.62 632 LYS A O 1
ATOM 5165 N N . LEU A 1 633 ? -4.359 12.487 47.671 1.00 73.31 633 LEU A N 1
ATOM 5166 C CA . LEU A 1 633 ? -5.635 12.971 48.195 1.00 73.31 633 LEU A CA 1
ATOM 5167 C C . LEU A 1 633 ? -5.686 12.818 49.722 1.00 73.31 633 LEU A C 1
ATOM 5169 O O . LEU A 1 633 ? -6.030 13.775 50.415 1.00 73.31 633 LEU A O 1
ATOM 5173 N N . PHE A 1 634 ? -5.291 11.646 50.229 1.00 66.19 634 PHE A N 1
ATOM 5174 C CA . PHE A 1 634 ? -5.362 11.295 51.650 1.00 66.19 634 PHE A CA 1
ATOM 5175 C C . PHE A 1 634 ? -4.345 12.067 52.502 1.00 66.19 634 PHE A C 1
ATOM 5177 O O . PHE A 1 634 ? -4.715 12.611 53.538 1.00 66.19 634 PHE A O 1
ATOM 5184 N N . ARG A 1 635 ? -3.109 12.266 52.019 1.00 61.69 635 ARG A N 1
ATOM 5185 C CA . ARG A 1 635 ? -2.077 13.043 52.745 1.00 61.69 635 ARG A CA 1
ATOM 5186 C C . ARG A 1 635 ? -2.400 14.528 52.946 1.00 61.69 635 ARG A C 1
ATOM 5188 O O . ARG A 1 635 ? -1.815 15.170 53.806 1.00 61.69 635 ARG A O 1
ATOM 5195 N N . LYS A 1 636 ? -3.314 15.107 52.160 1.00 50.59 636 LYS A N 1
ATOM 5196 C CA . LYS A 1 636 ? -3.798 16.484 52.381 1.00 50.59 636 LYS A CA 1
ATOM 5197 C C . LYS A 1 636 ? -4.903 16.578 53.438 1.00 50.59 636 LYS A C 1
ATOM 5199 O O . LYS A 1 636 ? -5.277 17.691 53.798 1.00 50.59 636 LYS A O 1
ATOM 5204 N N . GLY A 1 637 ? -5.439 15.446 53.893 1.00 41.75 637 GLY A N 1
ATOM 5205 C CA . GLY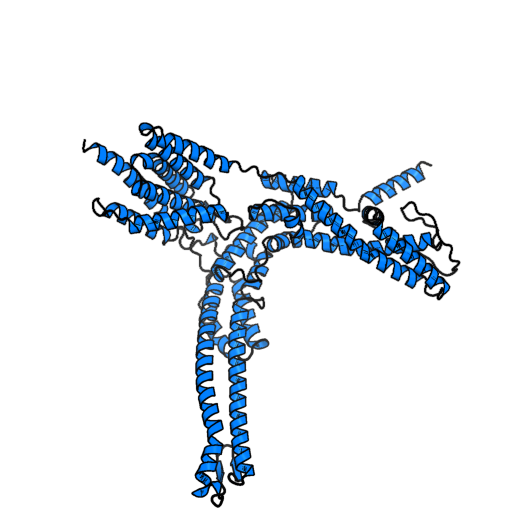 A 1 637 ? -6.381 15.375 55.010 1.00 41.75 637 GLY A CA 1
ATOM 5206 C C . GLY A 1 637 ? -5.707 15.447 56.383 1.00 41.75 637 GLY A C 1
ATOM 5207 O O . GLY A 1 637 ? -6.357 15.864 57.329 1.00 41.75 637 GLY A O 1
ATOM 5208 N N . GLU A 1 638 ? -4.413 15.118 56.477 1.00 34.59 638 GLU A N 1
ATOM 5209 C CA . GLU A 1 638 ? -3.641 15.084 57.735 1.00 34.59 638 GLU A CA 1
ATOM 5210 C C . GLU A 1 638 ? -3.034 16.442 58.140 1.00 34.59 638 GLU A C 1
ATOM 5212 O O . GLU A 1 638 ? -2.422 16.552 59.195 1.00 34.59 638 GLU A O 1
ATOM 5217 N N . SER A 1 639 ? -3.195 17.491 57.323 1.00 31.92 639 SER A N 1
ATOM 5218 C CA . SER A 1 639 ? -2.699 18.846 57.620 1.00 31.92 639 SER A CA 1
ATOM 5219 C C . SER A 1 639 ? -3.834 19.876 57.667 1.00 31.92 639 SER A C 1
ATOM 5221 O O . SER A 1 639 ? -3.792 20.894 56.962 1.00 31.92 639 SER A O 1
ATOM 5223 N N . ARG A 1 640 ? -4.889 19.581 58.424 1.00 29.55 640 ARG A N 1
ATOM 5224 C CA . ARG A 1 640 ? -5.877 20.579 58.837 1.00 29.55 640 ARG A CA 1
ATOM 5225 C C . ARG A 1 640 ? -5.850 20.753 60.335 1.00 29.55 640 ARG A C 1
ATOM 5227 O O . ARG A 1 640 ? -5.862 19.711 61.019 1.00 29.55 640 ARG A O 1
#